Protein AF-A0A8B6EVQ9-F1 (afdb_monomer_lite)

Secondary structure (DSSP, 8-state):
------HHHHHHHHHHHHHHHHHHHHHHHHHHHHHHHHTTT-HHHHHHHHHHHTT------PPP-S-HHHHHHHHHHHHHHHHHHHHHHHHHHHTT----TT-S-------S-----PPPPPHHHHHHHHHHS-S---TT-SS-HHHHGGGGGGS-SS-S--TTSSSEEE-HHHHHHHHTT-SSEEEEEEE-TT-HHHHHHHHHHHHHHHHHGGGTTTEEEEEEETTSGGGHHHHHHTT--SSSEEEEE-TT--TT---EEE--SSHHHHHHHHHHHHHTT-GGGS-TTS-------SHHHHHHHHHHHHHHHHSEEEETTEEEEPP---TTPPPPPPSHHHHHHHHHHHHHHHTT-HHHHHHHHHHHHHHHHTTSS---S-TT--SS-----SS------

Organism: Mytilus galloprovincialis (NCBI:txid29158)

Radius of gyration: 38.26 Å; chains: 1; bounding box: 73×100×97 Å

pLDDT: mean 78.11, std 16.44, range [31.64, 98.0]

Foldseek 3Di:
DDPPPPCVVVVVVVVVVVVVVVVVVVVVVVVVVVVCVVCVVPPVVNVVSVCVVVVVPDPPPDPDDPDPVVVVVVVVVVVVVVVVVVVVVVVVVVVVDPDDPPPPPDPPPDPDDPCPDDDDDDLVVVLVCLVPDDQDDDPPPPDGSVVVNVCNVVSDPDALDDPPFLAAEDFPVRCCVPDALALAKEKEWEAARPDPLQNVLSVQLSVLSVVCVVVVLHYHHYYYHCNDPRRVVVCVVLVPPDPGWIFIGHNNRHPVDSGDTDPDSHSVSVVVVVVVVSVVCADPNHRPSGDRPDDPPDVVCVCVVCLVVVLVVPQWDCDPNDTHGDDSDDPPDQQDDECLVVLVVVLVVVCVVCVVPVVVVVVQVVVVVVCCVVVLDDDDPDPPPSPDDDYRHNRDRDDDD

Sequence (401 aa):
MRKLNLTVHRQIFQDTCLKASKLLLKSKKDYFSTKISEIEHDQKQLHCLTNDLMGNRREIILPSHNDEKVLADKFCEFFVRKISAIRDNLTAKNDASSYNRDTMRADIKFEGEPLRSLSPVSNDELRKIILAAPTKSCELDPLPTKLLKPCVNLIRDEGLYKSSDDVVILTNDSFYPAVLGSENAWIIEFYNSWCGHCINFAPKWKEFATNTKGWQKVISIGAVDCSQNDNIPLCRNYDIQGYPAIIFFPPHADEAYRGEAIHDQDTDSIGRRVINYIGQFVGDSKPQSWPALQPLSNTTDVETVDYMETNQKSAIEFRENKYIAKLPWKPDHEPLPTNFFVTKRRTENVIRKLSQDPEMLKVYGQIIKDQERRGFIEKVKDPDISKGIVHYIPHHPVKKK

InterPro domains:
  IPR013766 Thioredoxin domain [PF00085] (167-259)
  IPR013766 Thioredoxin domain [PS51352] (143-280)
  IPR036249 Thioredoxin-like superfamily [SSF52833] (164-257)
  IPR039798 Sulfhydryl oxidase [PTHR22897] (156-337)

Structure (mmCIF, N/CA/C/O backbone):
data_AF-A0A8B6EVQ9-F1
#
_entry.id   AF-A0A8B6EVQ9-F1
#
loop_
_atom_site.group_PDB
_atom_site.id
_atom_site.type_symbol
_atom_site.label_atom_id
_atom_site.label_alt_id
_atom_site.label_comp_id
_atom_site.label_asym_id
_atom_site.label_entity_id
_atom_site.label_seq_id
_atom_site.pdbx_PDB_ins_code
_atom_site.Cartn_x
_atom_site.Cartn_y
_atom_site.Cartn_z
_atom_site.occupancy
_atom_site.B_iso_or_equiv
_atom_site.auth_seq_id
_atom_site.auth_comp_id
_atom_site.auth_asym_id
_atom_site.auth_atom_id
_atom_site.pdbx_PDB_model_num
ATOM 1 N N . MET A 1 1 ? -26.220 46.431 14.096 1.00 35.91 1 MET A N 1
ATOM 2 C CA . MET A 1 1 ? -24.904 46.533 14.770 1.00 35.91 1 MET A CA 1
ATOM 3 C C . MET A 1 1 ? -23.866 45.759 13.965 1.00 35.91 1 MET A C 1
ATOM 5 O O . MET A 1 1 ? -24.124 44.616 13.609 1.00 35.91 1 MET A O 1
ATOM 9 N N . ARG A 1 2 ? -22.745 46.401 13.608 1.00 36.78 2 ARG A N 1
ATOM 10 C CA . ARG A 1 2 ? -21.647 45.834 12.800 1.00 36.78 2 ARG A CA 1
ATOM 11 C C . ARG A 1 2 ? -21.004 44.635 13.519 1.00 36.78 2 ARG A C 1
ATOM 13 O O . ARG A 1 2 ? -20.675 44.748 14.695 1.00 36.78 2 ARG A O 1
ATOM 20 N N . LYS A 1 3 ? -20.776 43.519 12.810 1.00 40.75 3 LYS A N 1
ATOM 21 C CA . LYS A 1 3 ? -19.849 42.459 13.245 1.00 40.75 3 LYS A CA 1
ATOM 22 C C . LYS A 1 3 ? -18.430 43.026 13.200 1.00 40.75 3 LYS A C 1
ATOM 24 O O . LYS A 1 3 ? -17.783 42.997 12.160 1.00 40.75 3 LYS A O 1
ATOM 29 N N . LEU A 1 4 ? -17.968 43.580 14.314 1.00 46.28 4 LEU A N 1
ATOM 30 C CA . LEU A 1 4 ? -16.543 43.787 14.530 1.00 46.28 4 LEU A CA 1
ATOM 31 C C . LEU A 1 4 ? -15.910 42.392 14.631 1.00 46.28 4 LEU A C 1
ATOM 33 O O . LEU A 1 4 ? -16.199 41.651 15.567 1.00 46.28 4 LEU A O 1
ATOM 37 N N . ASN A 1 5 ? -15.080 42.018 13.654 1.00 49.97 5 ASN A N 1
ATOM 38 C CA . ASN A 1 5 ? -14.214 40.832 13.695 1.00 49.97 5 ASN A CA 1
ATOM 39 C C . ASN A 1 5 ? -13.086 41.019 14.734 1.00 49.97 5 ASN A C 1
ATOM 41 O O . ASN A 1 5 ? -11.909 40.860 14.430 1.00 49.97 5 ASN A O 1
ATOM 45 N N . LEU A 1 6 ? -13.425 41.380 15.973 1.00 55.09 6 LEU A N 1
ATOM 46 C CA . LEU A 1 6 ? -12.485 41.397 17.088 1.00 55.09 6 LEU A CA 1
ATOM 47 C C . LEU A 1 6 ? -12.407 39.974 17.651 1.00 55.09 6 LEU A C 1
ATOM 49 O O . LEU A 1 6 ? -13.059 39.626 18.633 1.00 55.09 6 LEU A O 1
ATOM 53 N N . THR A 1 7 ? -11.602 39.131 17.000 1.00 60.41 7 THR A N 1
ATOM 54 C CA . THR A 1 7 ? -11.220 37.784 17.471 1.00 60.41 7 THR A CA 1
ATOM 55 C C . THR A 1 7 ? -10.512 37.809 18.829 1.00 60.41 7 THR A C 1
ATOM 57 O O . THR A 1 7 ? -10.466 36.791 19.515 1.00 60.41 7 THR A O 1
ATOM 60 N N . VAL A 1 8 ? -10.042 38.983 19.254 1.00 71.06 8 VAL A N 1
ATOM 61 C CA . VAL A 1 8 ? -9.310 39.225 20.501 1.00 71.06 8 VAL A CA 1
ATOM 62 C C . VAL A 1 8 ? -10.093 38.781 21.741 1.00 71.06 8 VAL A C 1
ATOM 64 O O . VAL A 1 8 ? -9.563 38.024 22.543 1.00 71.06 8 VAL A O 1
ATOM 67 N N . HIS A 1 9 ? -11.369 39.154 21.899 1.00 66.31 9 HIS A N 1
ATOM 68 C CA . HIS A 1 9 ? -12.136 38.772 23.099 1.00 66.31 9 HIS A CA 1
ATOM 69 C C . HIS A 1 9 ? -12.420 37.267 23.175 1.00 66.31 9 HIS A C 1
ATOM 71 O O . HIS A 1 9 ? -12.399 36.685 24.258 1.00 66.31 9 HIS A O 1
ATOM 77 N N . ARG A 1 10 ? -12.649 36.624 22.022 1.00 72.38 10 ARG A N 1
ATOM 78 C CA . ARG A 1 10 ? -12.825 35.168 21.943 1.00 72.38 10 ARG A CA 1
ATOM 79 C C . ARG A 1 10 ? -11.531 34.442 22.308 1.00 72.38 10 ARG A C 1
ATOM 81 O O . ARG A 1 10 ? -11.594 33.470 23.054 1.00 72.38 10 ARG A O 1
ATOM 88 N N . GLN A 1 11 ? -10.393 34.931 21.819 1.00 79.12 11 GLN A N 1
ATOM 89 C CA . GLN A 1 11 ? -9.085 34.373 22.145 1.00 79.12 11 GLN A CA 1
ATOM 90 C C . GLN A 1 11 ? -8.764 34.556 23.634 1.00 79.12 11 GLN A C 1
ATOM 92 O O . GLN A 1 11 ? -8.441 33.582 24.299 1.00 79.12 11 GLN A O 1
ATOM 97 N N . ILE A 1 12 ? -8.989 35.751 24.197 1.00 79.38 12 ILE A N 1
ATOM 98 C CA . ILE A 1 12 ? -8.818 36.021 25.636 1.00 79.38 12 ILE A CA 1
ATOM 99 C C . ILE A 1 12 ? -9.680 35.078 26.482 1.00 79.38 12 ILE A C 1
ATOM 101 O O . ILE A 1 12 ? -9.203 34.532 27.476 1.00 79.38 12 ILE A O 1
ATOM 105 N N . PHE A 1 13 ? -10.940 34.854 26.099 1.00 74.19 13 PHE A N 1
ATOM 106 C CA . PHE A 1 13 ? -11.814 33.913 26.798 1.00 74.19 13 PHE A CA 1
ATOM 107 C C . PHE A 1 13 ? -11.271 32.479 26.735 1.00 74.19 13 PHE A C 1
ATOM 109 O O . PHE A 1 13 ? -11.164 31.823 27.769 1.00 74.19 13 PHE A O 1
ATOM 116 N N . GLN A 1 14 ? -10.866 32.008 25.551 1.00 80.75 14 GLN A N 1
ATOM 117 C CA . GLN A 1 14 ? -10.287 30.672 25.374 1.00 80.75 14 GLN A CA 1
ATOM 118 C C . GLN A 1 14 ? -8.989 30.494 26.173 1.00 80.75 14 GLN A C 1
ATOM 120 O O . GLN A 1 14 ? -8.841 29.497 26.880 1.00 80.75 14 GLN A O 1
ATOM 125 N N . ASP A 1 15 ? -8.096 31.481 26.141 1.00 88.06 15 ASP A N 1
ATOM 126 C CA . ASP A 1 15 ? -6.840 31.474 26.891 1.00 88.06 15 ASP A CA 1
ATOM 127 C C . ASP A 1 15 ? -7.097 31.479 28.405 1.00 88.06 15 ASP A C 1
ATOM 129 O O . ASP A 1 15 ? -6.440 30.757 29.162 1.00 88.06 15 ASP A O 1
ATOM 133 N N . THR A 1 16 ? -8.108 32.225 28.859 1.00 84.00 16 THR A N 1
ATOM 134 C CA . THR A 1 16 ? -8.529 32.250 30.268 1.00 84.00 16 THR A CA 1
ATOM 135 C C . THR A 1 16 ? -9.113 30.904 30.698 1.00 84.00 16 THR A C 1
ATOM 137 O O . THR A 1 16 ? -8.746 30.393 31.757 1.00 84.00 16 THR A O 1
ATOM 140 N N . CYS A 1 17 ? -9.954 30.275 29.870 1.00 82.88 17 CYS A N 1
ATOM 141 C CA . CYS A 1 17 ? -10.476 28.930 30.120 1.00 82.88 17 CYS A CA 1
ATOM 142 C C . CYS A 1 17 ? -9.354 27.886 30.198 1.00 82.88 17 CYS A C 1
ATOM 144 O O . CYS A 1 17 ? -9.352 27.053 31.105 1.00 82.88 17 CYS A O 1
ATOM 146 N N . LEU A 1 18 ? -8.370 27.950 29.295 1.00 89.19 18 LEU A N 1
ATOM 147 C CA . LEU A 1 18 ? -7.204 27.065 29.321 1.00 89.19 18 LEU A CA 1
ATOM 148 C C . LEU A 1 18 ? -6.371 27.272 30.588 1.00 89.19 18 LEU A C 1
ATOM 150 O O . LEU A 1 18 ? -5.948 26.299 31.216 1.00 89.19 18 LEU A O 1
ATOM 154 N N . LYS A 1 19 ? -6.163 28.525 31.004 1.00 92.12 19 LYS A N 1
ATOM 155 C CA . LYS A 1 19 ? -5.445 28.852 32.242 1.00 92.12 19 LYS A CA 1
ATOM 156 C C . LYS A 1 19 ? -6.186 28.334 33.477 1.00 92.12 19 LYS A C 1
ATOM 158 O O . LYS A 1 19 ? -5.562 27.708 34.331 1.00 92.12 19 LYS A O 1
ATOM 163 N N . ALA A 1 20 ? -7.503 28.525 33.545 1.00 88.56 20 ALA A N 1
ATOM 164 C CA . ALA A 1 20 ? -8.339 28.004 34.624 1.00 88.56 20 ALA A CA 1
ATOM 165 C C . ALA A 1 20 ? -8.316 26.468 34.672 1.00 88.56 20 ALA A C 1
ATOM 167 O O . ALA A 1 20 ? -8.149 25.889 35.742 1.00 88.56 20 ALA A O 1
ATOM 168 N N . SER A 1 21 ? -8.397 25.800 33.518 1.00 87.88 21 SER A N 1
ATOM 169 C CA . SER A 1 21 ? -8.309 24.339 33.422 1.00 87.88 21 SER A CA 1
ATOM 170 C C . SER A 1 21 ? -6.959 23.811 33.923 1.00 87.88 21 SER A C 1
ATOM 172 O O . SER A 1 21 ? -6.922 22.884 34.732 1.00 87.88 21 SER A O 1
ATOM 174 N N . LYS A 1 22 ? -5.848 24.455 33.533 1.00 90.75 22 LYS A N 1
ATOM 175 C CA . LYS A 1 22 ? -4.503 24.114 34.027 1.00 90.75 22 LYS A CA 1
ATOM 176 C C . LYS A 1 22 ? -4.379 24.295 35.541 1.00 90.75 22 LYS A C 1
ATOM 178 O O . LYS A 1 22 ? -3.811 23.429 36.204 1.00 90.75 22 LYS A O 1
ATOM 183 N N . LEU A 1 23 ? -4.916 25.388 36.088 1.00 91.94 23 LEU A N 1
ATOM 184 C CA . LEU A 1 23 ? -4.918 25.636 37.532 1.00 91.94 23 LEU A CA 1
ATOM 185 C C . LEU A 1 23 ? -5.745 24.589 38.280 1.00 91.94 23 LEU A C 1
ATOM 187 O O . LEU A 1 23 ? -5.251 24.022 39.246 1.00 91.94 23 LEU A O 1
ATOM 191 N N . LEU A 1 24 ? -6.944 24.261 37.795 1.00 89.88 24 LEU A N 1
ATOM 192 C CA . LEU A 1 24 ? -7.782 23.212 38.381 1.00 89.88 24 LEU A CA 1
ATOM 193 C C . LEU A 1 24 ? -7.085 21.851 38.377 1.00 89.88 24 LEU A C 1
ATOM 195 O O . LEU A 1 24 ? -7.145 21.127 39.368 1.00 89.88 24 LEU A O 1
ATOM 199 N N . LEU A 1 25 ? -6.418 21.498 37.277 1.00 89.75 25 LEU A N 1
ATOM 200 C CA . LEU A 1 25 ? -5.703 20.229 37.168 1.00 89.75 25 LEU A CA 1
ATOM 201 C C . LEU A 1 25 ? -4.514 20.174 38.135 1.00 89.75 25 LEU A C 1
ATOM 203 O O . LEU A 1 25 ? -4.314 19.160 38.801 1.00 89.75 25 LEU A O 1
ATOM 207 N N . LYS A 1 26 ? -3.774 21.284 38.260 1.00 92.38 26 LYS A N 1
ATOM 208 C CA . LYS A 1 26 ? -2.691 21.426 39.236 1.00 92.38 26 LYS A CA 1
ATOM 209 C C . LYS A 1 26 ? -3.217 21.308 40.668 1.00 92.38 26 LYS A C 1
ATOM 211 O O . LYS A 1 26 ? -2.746 20.450 41.398 1.00 92.38 26 LYS A O 1
ATOM 216 N N . SER A 1 27 ? -4.249 22.066 41.038 1.00 91.81 27 SER A N 1
ATOM 217 C CA . SER A 1 27 ? 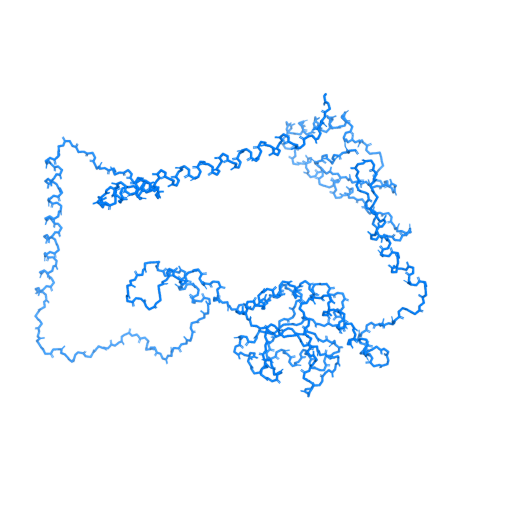-4.843 22.008 42.379 1.00 91.81 27 SER A CA 1
ATOM 218 C C . SER A 1 27 ? -5.391 20.623 42.724 1.00 91.81 27 SER A C 1
ATOM 220 O O . SER A 1 27 ? -5.227 20.172 43.852 1.00 91.81 27 SER A O 1
ATOM 222 N N . LYS A 1 28 ? -6.004 19.913 41.766 1.00 88.50 28 LYS A N 1
ATOM 223 C CA . LYS A 1 28 ? -6.436 18.520 41.970 1.00 88.50 28 LYS A CA 1
ATOM 224 C C . LYS A 1 28 ? -5.253 17.592 42.221 1.00 88.50 28 LYS A C 1
ATOM 226 O O . LYS A 1 28 ? -5.320 16.767 43.127 1.00 88.50 28 LYS A O 1
ATOM 231 N N . LYS A 1 29 ? -4.186 17.719 41.427 1.00 91.25 29 LYS A N 1
ATOM 232 C CA . LYS A 1 29 ? -2.964 16.930 41.608 1.00 91.25 29 LYS A CA 1
ATOM 233 C C . LYS A 1 29 ? -2.354 17.189 42.983 1.00 91.25 29 LYS A C 1
ATOM 235 O O . LYS A 1 29 ? -2.047 16.227 43.678 1.00 91.25 29 LYS A O 1
ATOM 240 N N . ASP A 1 30 ? -2.227 18.453 43.368 1.00 92.88 30 ASP A N 1
ATOM 241 C CA . ASP A 1 30 ? -1.669 18.857 44.658 1.00 92.88 30 ASP A CA 1
ATOM 242 C C . ASP A 1 30 ? -2.523 18.297 45.811 1.00 92.88 30 ASP A C 1
ATOM 244 O O . ASP A 1 30 ? -1.990 17.609 46.674 1.00 92.88 30 ASP A O 1
ATOM 248 N N . TYR A 1 31 ? -3.854 18.454 45.756 1.00 92.31 31 TYR A N 1
ATOM 249 C CA . TYR A 1 31 ? -4.786 17.903 46.750 1.00 92.31 31 TYR A CA 1
ATOM 250 C C . TYR A 1 31 ? -4.632 16.389 46.940 1.00 92.31 31 TYR A C 1
ATOM 252 O O . TYR A 1 31 ? -4.480 15.918 48.066 1.00 92.31 31 TYR A O 1
ATOM 260 N N . PHE A 1 32 ? -4.667 15.610 45.853 1.00 91.00 32 PHE A N 1
ATOM 261 C CA . PHE A 1 32 ? -4.557 14.154 45.966 1.00 91.00 32 PHE A CA 1
ATOM 262 C C . PHE A 1 32 ? -3.151 13.708 46.362 1.00 91.00 32 PHE A C 1
ATOM 264 O O . PHE A 1 32 ? -3.030 12.722 47.078 1.00 91.00 32 PHE A O 1
ATOM 271 N N . SER A 1 33 ? -2.108 14.440 45.963 1.00 91.38 33 SER A N 1
ATOM 272 C CA . SER A 1 33 ? -0.734 14.144 46.382 1.00 91.38 33 SER A CA 1
ATOM 273 C C . SER A 1 33 ? -0.577 14.336 47.890 1.00 91.38 33 SER A C 1
ATOM 275 O O . SER A 1 33 ? -0.114 13.424 48.565 1.00 91.38 33 SER A O 1
ATOM 277 N N . THR A 1 34 ? -1.051 15.463 48.434 1.00 93.69 34 THR A N 1
ATOM 278 C CA . THR A 1 34 ? -1.065 15.713 49.884 1.00 93.69 34 THR A CA 1
ATOM 279 C C . THR A 1 34 ? -1.872 14.650 50.623 1.00 93.69 34 THR A C 1
ATOM 281 O O . THR A 1 34 ? -1.380 14.065 51.582 1.00 93.69 34 THR A O 1
ATOM 284 N N . LYS A 1 35 ? -3.073 14.326 50.131 1.00 90.38 35 LYS A N 1
ATOM 285 C CA . LYS A 1 35 ? -3.942 13.325 50.759 1.00 90.38 35 LYS A CA 1
ATOM 286 C C . LYS A 1 35 ? -3.331 11.923 50.766 1.00 90.38 35 LYS A C 1
ATOM 288 O O . LYS A 1 35 ? -3.540 11.192 51.724 1.00 90.38 35 LYS A O 1
ATOM 293 N N . ILE A 1 36 ? -2.596 11.542 49.717 1.00 91.69 36 ILE A N 1
ATOM 294 C CA . ILE A 1 36 ? -1.875 10.262 49.653 1.00 91.69 36 ILE A CA 1
ATOM 295 C C . ILE A 1 36 ? -0.737 10.239 50.678 1.00 91.69 36 ILE A C 1
ATOM 297 O O . ILE A 1 36 ? -0.605 9.247 51.384 1.00 91.69 36 ILE A O 1
ATOM 301 N N . SER A 1 37 ? 0.033 11.324 50.800 1.00 90.06 37 SER A N 1
ATOM 302 C CA . SER A 1 37 ? 1.104 11.430 51.799 1.00 90.06 37 SER A CA 1
ATOM 303 C C . SER A 1 37 ? 0.580 11.388 53.239 1.00 90.06 37 SER A C 1
ATOM 305 O O . SER A 1 37 ? 1.205 10.783 54.100 1.00 90.06 37 SER A O 1
ATOM 307 N N . GLU A 1 38 ? -0.585 11.982 53.514 1.00 91.75 38 GLU A N 1
ATOM 308 C CA . GLU A 1 38 ? -1.212 11.948 54.846 1.00 91.75 38 GLU A CA 1
ATOM 309 C C . GLU A 1 38 ? -1.668 10.541 55.266 1.00 91.75 38 GLU A C 1
ATOM 311 O O . GLU A 1 38 ? -1.645 10.216 56.453 1.00 91.75 38 GLU A O 1
ATOM 316 N N . ILE A 1 39 ? -2.076 9.700 54.309 1.00 92.50 39 ILE A N 1
ATOM 317 C CA . ILE A 1 39 ? -2.610 8.349 54.566 1.00 92.50 39 ILE A CA 1
ATOM 318 C C . ILE A 1 39 ? -1.636 7.228 54.180 1.00 92.50 39 ILE A C 1
ATOM 320 O O . ILE A 1 39 ? -2.029 6.063 54.160 1.00 92.50 39 ILE A O 1
ATOM 324 N N . GLU A 1 40 ? -0.377 7.553 53.874 1.00 84.88 40 GLU A N 1
ATOM 325 C CA . GLU A 1 40 ? 0.626 6.612 53.352 1.00 84.88 40 GLU A CA 1
ATOM 326 C C . GLU A 1 40 ? 0.840 5.400 54.276 1.00 84.88 40 GLU A C 1
ATOM 328 O O . GLU A 1 40 ? 1.061 4.281 53.813 1.00 84.88 40 GLU A O 1
ATOM 333 N N . HIS A 1 41 ? 0.697 5.601 55.587 1.00 88.25 41 HIS A N 1
ATOM 334 C CA . HIS A 1 41 ? 0.859 4.556 56.599 1.00 88.25 41 HIS A CA 1
ATOM 335 C C . HIS A 1 41 ? -0.432 3.769 56.914 1.00 88.25 41 HIS A C 1
ATOM 337 O O . HIS A 1 41 ? -0.369 2.782 57.645 1.00 88.25 41 HIS A O 1
ATOM 343 N N . ASP A 1 42 ? -1.591 4.153 56.360 1.00 89.25 42 ASP A N 1
ATOM 344 C CA . ASP A 1 42 ? -2.870 3.442 56.517 1.00 89.25 42 ASP A CA 1
ATOM 345 C C . ASP A 1 42 ? -3.289 2.786 55.192 1.00 89.25 42 ASP A C 1
ATOM 347 O O . ASP A 1 42 ? -3.976 3.359 54.338 1.00 89.25 42 ASP A O 1
ATOM 351 N N . GLN A 1 43 ? -2.897 1.520 55.042 1.00 86.12 43 GLN A N 1
ATOM 352 C CA . GLN A 1 43 ? -3.135 0.722 53.839 1.00 86.12 43 GLN A CA 1
ATOM 353 C C . GLN A 1 43 ? -4.629 0.590 53.484 1.00 86.12 43 GLN A C 1
ATOM 355 O O . GLN A 1 43 ? -4.981 0.485 52.305 1.00 86.12 43 GLN A O 1
ATOM 360 N N . LYS A 1 44 ? -5.529 0.626 54.479 1.00 85.75 44 LYS A N 1
ATOM 361 C CA . LYS A 1 44 ? -6.979 0.534 54.260 1.00 85.75 44 LYS A CA 1
ATOM 362 C C . LYS A 1 44 ? -7.513 1.837 53.672 1.00 85.75 44 LYS A C 1
ATOM 364 O O . LYS A 1 44 ? -8.261 1.804 52.694 1.00 85.75 44 LYS A O 1
ATOM 369 N N . GLN A 1 45 ? -7.115 2.976 54.232 1.00 86.81 45 GLN A N 1
ATOM 370 C CA . GLN A 1 45 ? -7.519 4.287 53.720 1.00 86.81 45 GLN A CA 1
ATOM 371 C C . GLN A 1 45 ? -6.937 4.566 52.332 1.00 86.81 45 GLN A C 1
ATOM 373 O O . GLN A 1 45 ? -7.657 5.062 51.461 1.00 86.81 45 GLN A O 1
ATOM 378 N N . LEU A 1 46 ? -5.688 4.165 52.084 1.00 89.38 46 LEU A N 1
ATOM 379 C CA . LEU A 1 46 ? -5.050 4.273 50.772 1.00 89.38 46 LEU A CA 1
ATOM 380 C C . LEU A 1 46 ? -5.802 3.464 49.701 1.00 89.38 46 LEU A C 1
ATOM 382 O O . LEU A 1 46 ? -6.059 3.959 48.597 1.00 89.38 46 LEU A O 1
ATOM 386 N N . HIS A 1 47 ? -6.215 2.239 50.038 1.00 84.50 47 HIS A N 1
ATOM 387 C CA . HIS A 1 47 ? -7.021 1.397 49.156 1.00 84.50 47 HIS A CA 1
ATOM 388 C C . HIS A 1 47 ? -8.401 2.011 48.869 1.00 84.50 47 HIS A C 1
ATOM 390 O O . HIS A 1 47 ? -8.832 2.045 47.714 1.00 84.50 47 HIS A O 1
ATOM 396 N N . CYS A 1 48 ? -9.075 2.556 49.887 1.00 83.81 48 CYS A N 1
ATOM 397 C CA . CYS A 1 48 ? -10.351 3.255 49.719 1.00 83.81 48 CYS A CA 1
ATOM 398 C C . CYS A 1 48 ? -10.225 4.490 48.814 1.00 83.81 48 CYS A C 1
ATOM 400 O O . CYS A 1 48 ? -11.027 4.646 47.893 1.00 83.81 48 CYS A O 1
ATOM 402 N N . LEU A 1 49 ? -9.208 5.335 49.029 1.00 86.19 49 LEU A N 1
ATOM 403 C CA . LEU A 1 49 ? -8.963 6.522 48.202 1.00 86.19 49 LEU A CA 1
ATOM 404 C C . LEU A 1 49 ? -8.681 6.142 46.743 1.00 86.19 49 LEU A C 1
ATOM 406 O O . LEU A 1 49 ? -9.194 6.781 45.826 1.00 86.19 49 LEU A O 1
ATOM 410 N N . THR A 1 50 ? -7.907 5.077 46.527 1.00 85.06 50 THR A N 1
ATOM 411 C CA . THR A 1 50 ? -7.581 4.578 45.185 1.00 85.06 50 THR A CA 1
ATOM 412 C C . THR A 1 50 ? -8.824 4.028 44.483 1.00 85.06 50 THR A C 1
ATOM 414 O O . THR A 1 50 ? -9.055 4.329 43.314 1.00 85.06 50 THR A O 1
ATOM 417 N N . ASN A 1 51 ? -9.672 3.275 45.187 1.00 81.69 51 ASN A N 1
ATOM 418 C CA . ASN A 1 51 ? -10.931 2.780 44.627 1.00 81.69 51 ASN A CA 1
ATOM 419 C C . ASN A 1 51 ? -11.910 3.910 44.277 1.00 81.69 51 ASN A C 1
ATOM 421 O O . ASN A 1 51 ? -12.568 3.825 43.239 1.00 81.69 51 ASN A O 1
ATOM 425 N N . ASP A 1 52 ? -11.987 4.965 45.095 1.00 81.56 52 ASP A N 1
ATOM 426 C CA . ASP A 1 52 ? -12.823 6.137 44.805 1.00 81.56 52 ASP A CA 1
ATOM 427 C C . ASP A 1 52 ? -12.299 6.908 43.579 1.00 81.56 52 ASP A C 1
ATOM 429 O O . ASP A 1 52 ? -13.070 7.232 42.677 1.00 81.56 52 ASP A O 1
ATOM 433 N N . LEU A 1 53 ? -10.976 7.100 43.475 1.00 83.50 53 LEU A N 1
ATOM 434 C CA . LEU A 1 53 ? -10.322 7.715 42.309 1.00 83.50 53 LEU A CA 1
ATOM 435 C C . LEU A 1 53 ? -10.537 6.928 41.008 1.00 83.50 53 LEU A C 1
ATOM 437 O O . LEU A 1 53 ? -10.666 7.533 39.945 1.00 83.50 53 LEU A O 1
ATOM 441 N N . MET A 1 54 ? -10.586 5.595 41.080 1.00 83.44 54 MET A N 1
ATOM 442 C CA . MET A 1 54 ? -10.826 4.731 39.917 1.00 83.44 54 MET A CA 1
ATOM 443 C C . MET A 1 54 ? -12.312 4.546 39.578 1.00 83.44 54 MET A C 1
ATOM 445 O O . MET A 1 54 ? -12.633 3.805 38.651 1.00 83.44 54 MET A O 1
ATOM 449 N N . GLY A 1 55 ? -13.230 5.197 40.303 1.00 74.81 55 GLY A N 1
ATOM 450 C CA . GLY A 1 55 ? -14.668 5.086 40.045 1.00 74.81 55 GLY A CA 1
ATOM 451 C C . GLY A 1 55 ? -15.263 3.722 40.410 1.00 74.81 55 GLY A C 1
ATOM 452 O O . GLY A 1 55 ? -16.375 3.406 39.990 1.00 74.81 55 GLY A O 1
ATOM 453 N N . ASN A 1 56 ? -14.571 2.920 41.226 1.00 71.69 56 ASN A N 1
ATOM 454 C CA . ASN A 1 56 ? -15.025 1.602 41.679 1.00 71.69 56 ASN A CA 1
ATOM 455 C C . ASN A 1 56 ? -16.016 1.703 42.851 1.00 71.69 56 ASN A C 1
ATOM 457 O O . ASN A 1 56 ? -15.932 0.941 43.817 1.00 71.69 56 ASN A O 1
ATOM 461 N N . ARG A 1 57 ? -16.978 2.631 42.787 1.00 57.88 57 ARG A N 1
ATOM 462 C CA . ARG A 1 57 ? -18.076 2.685 43.759 1.00 57.88 57 ARG A CA 1
ATOM 463 C C . ARG A 1 57 ? -19.024 1.519 43.504 1.00 57.88 57 ARG A C 1
ATOM 465 O O . ARG A 1 57 ? -20.009 1.644 42.788 1.00 57.88 57 ARG A O 1
ATOM 472 N N . ARG A 1 58 ? -18.715 0.362 44.084 1.00 58.25 58 ARG A N 1
ATOM 473 C CA . ARG A 1 58 ? -19.715 -0.683 44.286 1.00 58.25 58 ARG A CA 1
ATOM 474 C C . ARG A 1 58 ? -20.471 -0.315 45.550 1.00 58.25 58 ARG A C 1
ATOM 476 O O . ARG A 1 58 ? -19.905 -0.395 46.637 1.00 58.25 58 ARG A O 1
ATOM 483 N N . GLU A 1 59 ? -21.722 0.111 45.408 1.00 56.34 59 GLU A N 1
ATOM 484 C CA . GLU A 1 59 ? -22.645 0.068 46.538 1.00 56.34 59 GLU A CA 1
ATOM 485 C C . GLU A 1 59 ? -22.653 -1.369 47.055 1.00 56.34 59 GLU A C 1
ATOM 487 O O . GLU A 1 59 ? -22.990 -2.311 46.333 1.00 56.34 59 GLU A O 1
ATOM 492 N N . ILE A 1 60 ? -22.193 -1.554 48.290 1.00 58.16 60 ILE A N 1
ATOM 493 C CA . ILE A 1 60 ? -22.287 -2.841 48.963 1.00 58.16 60 ILE A CA 1
ATOM 494 C C . ILE A 1 60 ? -23.752 -2.978 49.365 1.00 58.16 60 ILE A C 1
ATOM 496 O O . ILE A 1 60 ? -24.164 -2.534 50.433 1.00 58.16 60 ILE A O 1
ATOM 500 N N . ILE A 1 61 ? -24.550 -3.553 48.469 1.00 61.31 61 ILE A N 1
ATOM 501 C CA . ILE A 1 61 ? -25.933 -3.917 48.755 1.00 61.31 61 ILE A CA 1
ATOM 502 C C . ILE A 1 61 ? -25.872 -5.164 49.636 1.00 61.31 61 ILE A C 1
ATOM 504 O O . ILE A 1 61 ? -25.783 -6.292 49.149 1.00 61.31 61 ILE A O 1
ATOM 508 N N . LEU A 1 62 ? -25.843 -4.956 50.952 1.00 58.81 62 LEU A N 1
ATOM 509 C CA . LEU A 1 62 ? -26.063 -6.041 51.899 1.00 58.81 62 LEU A CA 1
ATOM 510 C C . LEU A 1 62 ? -27.533 -6.481 51.807 1.00 58.81 62 LEU A C 1
ATOM 512 O O . LEU A 1 62 ? -28.412 -5.631 51.642 1.00 58.81 62 LEU A O 1
ATOM 516 N N . PRO A 1 63 ? -27.830 -7.787 51.921 1.00 64.31 63 PRO A N 1
ATOM 517 C CA . PRO A 1 63 ? -29.205 -8.255 52.014 1.00 64.31 63 PRO A CA 1
ATOM 518 C C . PRO A 1 63 ? -29.925 -7.574 53.181 1.00 64.31 63 PRO A C 1
ATOM 520 O O . PRO A 1 63 ? -29.381 -7.465 54.285 1.00 64.31 63 PRO A O 1
ATOM 523 N N . SER A 1 64 ? -31.164 -7.143 52.947 1.00 66.75 64 SER A N 1
ATOM 524 C CA . SER A 1 64 ? -32.040 -6.663 54.013 1.00 66.75 64 SER A CA 1
ATOM 525 C C . SER A 1 64 ? -32.202 -7.767 55.060 1.00 66.75 64 SER A C 1
ATOM 527 O O . SER A 1 64 ? -32.562 -8.898 54.727 1.00 66.75 64 SER A O 1
ATOM 529 N N . HIS A 1 65 ? -31.911 -7.456 56.320 1.00 67.62 65 HIS A N 1
ATOM 530 C CA . HIS A 1 65 ? -32.042 -8.385 57.436 1.00 67.62 65 HIS A CA 1
ATOM 531 C C . HIS A 1 65 ? -32.775 -7.701 58.588 1.00 67.62 65 HIS A C 1
ATOM 533 O O . HIS A 1 65 ? -32.647 -6.497 58.787 1.00 67.62 65 HIS A O 1
ATOM 539 N N . ASN A 1 66 ? -33.562 -8.485 59.324 1.00 71.50 66 ASN A N 1
ATOM 540 C CA . ASN A 1 66 ? -34.382 -7.988 60.431 1.00 71.50 66 ASN A CA 1
ATOM 541 C C . ASN A 1 66 ? -33.682 -8.141 61.797 1.00 71.50 66 ASN A C 1
ATOM 543 O O . ASN A 1 66 ? -34.152 -7.574 62.774 1.00 71.50 66 ASN A O 1
ATOM 547 N N . ASP A 1 67 ? -32.589 -8.915 61.861 1.00 80.94 67 ASP A N 1
ATOM 548 C CA . ASP A 1 67 ? -31.783 -9.172 63.063 1.00 80.94 67 ASP A CA 1
ATOM 549 C C . ASP A 1 67 ? -30.372 -9.640 62.642 1.00 80.94 67 ASP A C 1
ATOM 551 O O . ASP A 1 67 ? -30.228 -10.595 61.867 1.00 80.94 67 ASP A O 1
ATOM 555 N N . GLU A 1 68 ? -29.333 -8.946 63.115 1.00 78.94 68 GLU A N 1
ATOM 556 C CA . GLU A 1 68 ? -27.918 -9.218 62.813 1.00 78.94 68 GLU A CA 1
ATOM 557 C C . GLU A 1 68 ? -27.480 -10.608 63.289 1.00 78.94 68 GLU A C 1
ATOM 559 O O . GLU A 1 68 ? -26.693 -11.284 62.618 1.00 78.94 68 GLU A O 1
ATOM 564 N N . LYS A 1 69 ? -28.033 -11.074 64.414 1.00 82.38 69 LYS A N 1
ATOM 565 C CA . LYS A 1 69 ? -27.687 -12.370 64.999 1.00 82.38 69 LYS A CA 1
ATOM 566 C C . LYS A 1 69 ? -28.196 -13.513 64.125 1.00 82.38 69 LYS A C 1
ATOM 568 O O . LYS A 1 69 ? -27.451 -14.431 63.796 1.00 82.38 69 LYS A O 1
ATOM 573 N N . VAL A 1 70 ? -29.430 -13.385 63.638 1.00 78.88 70 VAL A N 1
ATOM 574 C CA . VAL A 1 70 ? -30.048 -14.349 62.716 1.00 78.88 70 VAL A CA 1
ATOM 575 C C . VAL A 1 70 ? -29.315 -14.388 61.373 1.00 78.88 70 VAL A C 1
ATOM 577 O O . VAL A 1 70 ? -29.215 -15.448 60.754 1.00 78.88 70 VAL A O 1
ATOM 580 N N . LEU A 1 71 ? -28.794 -13.252 60.898 1.00 79.88 71 LEU A N 1
ATOM 581 C CA . LEU A 1 71 ? -27.989 -13.214 59.677 1.00 79.88 71 LEU A CA 1
ATOM 582 C C . LEU A 1 71 ? -26.652 -13.943 59.864 1.00 79.88 71 LEU A C 1
ATOM 584 O O . LEU A 1 71 ? -26.283 -14.743 59.003 1.00 79.88 71 LEU A O 1
ATOM 588 N N . ALA A 1 72 ? -25.957 -13.701 60.978 1.00 81.62 72 ALA A N 1
ATOM 589 C CA . ALA A 1 72 ? -24.708 -14.383 61.307 1.00 81.62 72 ALA A CA 1
ATOM 590 C C . ALA A 1 72 ? -24.910 -15.902 61.432 1.00 81.62 72 ALA A C 1
ATOM 592 O O . ALA A 1 72 ? -24.152 -16.671 60.839 1.00 81.62 72 ALA A O 1
ATOM 593 N N . ASP A 1 73 ? -25.981 -16.329 62.103 1.00 84.50 73 ASP A N 1
ATOM 594 C CA . ASP A 1 73 ? -26.324 -17.744 62.260 1.00 84.50 73 ASP A CA 1
ATOM 595 C C . ASP A 1 73 ? -26.621 -18.407 60.906 1.00 84.50 73 ASP A C 1
ATOM 597 O O . ASP A 1 73 ? -26.070 -19.466 60.601 1.00 84.50 73 ASP A O 1
ATOM 601 N N . LYS A 1 74 ? -27.398 -17.749 60.032 1.00 81.62 74 LYS A N 1
ATOM 602 C CA . LYS A 1 74 ? -27.661 -18.232 58.662 1.00 81.62 74 LYS A CA 1
ATOM 603 C C . LYS A 1 74 ? -26.391 -18.331 57.822 1.00 81.62 74 LYS A C 1
ATOM 605 O O . LYS A 1 74 ? -26.243 -19.262 57.027 1.00 81.62 74 LYS A O 1
ATOM 610 N N . PHE A 1 75 ? -25.481 -17.372 57.975 1.00 81.31 75 PHE A N 1
ATOM 611 C CA . PHE A 1 75 ? -24.209 -17.368 57.262 1.00 81.31 75 PHE A CA 1
ATOM 612 C C . PHE A 1 75 ? -23.332 -18.539 57.723 1.00 81.31 75 PHE A C 1
ATOM 614 O O . PHE A 1 75 ? -22.833 -19.297 56.893 1.00 81.31 75 PHE A O 1
ATOM 621 N N . CYS A 1 76 ? -23.224 -18.758 59.035 1.00 85.19 76 CYS A N 1
ATOM 622 C CA . CYS A 1 76 ? -22.537 -19.913 59.613 1.00 85.19 76 CYS A CA 1
ATOM 623 C C . CYS A 1 76 ? -23.147 -21.241 59.135 1.00 85.19 76 CYS A C 1
ATOM 625 O O . CYS A 1 76 ? -22.422 -22.122 58.670 1.00 85.19 76 CYS A O 1
ATOM 627 N N . GLU A 1 77 ? -24.475 -21.371 59.173 1.00 87.31 77 GLU A N 1
ATOM 628 C CA . GLU A 1 77 ? -25.189 -22.586 58.764 1.00 87.31 77 GLU A CA 1
ATOM 629 C C . GLU A 1 77 ? -24.954 -22.925 57.282 1.00 87.31 77 GLU A C 1
ATOM 631 O O . GLU A 1 77 ? -24.761 -24.092 56.927 1.00 87.31 77 GLU A O 1
ATOM 636 N N . PHE A 1 78 ? -24.891 -21.911 56.412 1.00 86.81 78 PHE A N 1
ATOM 637 C CA . PHE A 1 78 ? -24.572 -22.089 54.996 1.00 86.81 78 PHE A CA 1
ATOM 638 C C . PHE A 1 78 ? -23.196 -22.740 54.786 1.00 86.81 78 PHE A C 1
ATOM 640 O O . PHE A 1 78 ? -23.078 -23.715 54.036 1.00 86.81 78 PHE A O 1
ATOM 647 N N . PHE A 1 79 ? -22.152 -22.244 55.460 1.00 86.00 79 PHE A N 1
ATOM 648 C CA . PHE A 1 79 ? -20.804 -22.805 55.323 1.00 86.00 79 PHE A CA 1
ATOM 649 C C . PHE A 1 79 ? -20.687 -24.191 55.955 1.00 86.00 79 PHE A C 1
ATOM 651 O O . PHE A 1 79 ? -20.069 -25.072 55.357 1.00 86.00 79 PHE A O 1
ATOM 658 N N . VAL A 1 80 ? -21.330 -24.425 57.103 1.00 90.88 80 VAL A N 1
ATOM 659 C CA . VAL A 1 80 ? -21.368 -25.748 57.746 1.00 90.88 80 VAL A CA 1
ATOM 660 C C . VAL A 1 80 ? -22.034 -26.784 56.836 1.00 90.88 80 VAL A C 1
ATOM 662 O O . VAL A 1 80 ? -21.470 -27.863 56.622 1.00 90.88 80 VAL A O 1
ATOM 665 N N . ARG A 1 81 ? -23.181 -26.451 56.223 1.00 88.12 81 ARG A N 1
ATOM 666 C CA . ARG A 1 81 ? -23.844 -27.321 55.236 1.00 88.12 81 ARG A CA 1
ATOM 667 C C . ARG A 1 81 ? -22.951 -27.601 54.034 1.00 88.12 81 ARG A C 1
ATOM 669 O O . ARG A 1 81 ? -22.822 -28.752 53.624 1.00 88.12 81 ARG A O 1
ATOM 676 N N . LYS A 1 82 ? -22.308 -26.569 53.484 1.00 86.31 82 LYS A N 1
ATOM 677 C CA . LYS A 1 82 ? -21.439 -26.708 52.308 1.00 86.31 82 LYS A CA 1
ATOM 678 C C . LYS A 1 82 ? -20.230 -27.602 52.589 1.00 86.31 82 LYS A C 1
ATOM 680 O O . LYS A 1 82 ? -19.906 -28.456 51.771 1.00 86.31 82 LYS A O 1
ATOM 685 N N . ILE A 1 83 ? -19.584 -27.431 53.743 1.00 87.12 83 ILE A N 1
ATOM 686 C CA . ILE A 1 83 ? -18.445 -28.259 54.161 1.00 87.12 83 ILE A CA 1
ATOM 687 C C . ILE A 1 83 ? -18.880 -29.714 54.365 1.00 87.12 83 ILE A C 1
ATOM 689 O O . ILE A 1 83 ? -18.174 -30.619 53.925 1.00 87.12 83 ILE A O 1
ATOM 693 N N . SER A 1 84 ? -20.040 -29.942 54.985 1.00 87.19 84 SER A N 1
ATOM 694 C CA . SER A 1 84 ? -20.571 -31.295 55.209 1.00 87.19 84 SER A CA 1
ATOM 695 C C . SER A 1 84 ? -20.864 -32.002 53.883 1.00 87.19 84 SER A C 1
ATOM 697 O O . SER A 1 84 ? -20.328 -33.074 53.636 1.00 87.19 84 SER A O 1
ATOM 699 N N . ALA A 1 85 ? -21.555 -31.333 52.954 1.00 86.31 85 ALA A N 1
ATOM 700 C CA . ALA A 1 85 ? -21.847 -31.884 51.629 1.00 86.31 85 ALA A CA 1
ATOM 701 C C . ALA A 1 85 ? -20.585 -32.218 50.806 1.00 86.31 85 ALA A C 1
ATOM 703 O O . ALA A 1 85 ? -20.580 -33.176 50.032 1.00 86.31 85 ALA A O 1
ATOM 704 N N . ILE A 1 86 ? -19.510 -31.433 50.946 1.00 84.38 86 ILE A N 1
ATOM 705 C CA . ILE A 1 86 ? -18.223 -31.725 50.294 1.00 84.38 86 ILE A CA 1
ATOM 706 C C . ILE A 1 86 ? -17.577 -32.966 50.914 1.00 84.38 86 ILE A C 1
ATOM 708 O O . ILE A 1 86 ? -17.078 -33.815 50.177 1.00 84.38 86 ILE A O 1
ATOM 712 N N . ARG A 1 87 ? -17.590 -33.083 52.248 1.00 83.19 87 ARG A N 1
ATOM 713 C CA . ARG A 1 87 ? -17.044 -34.251 52.950 1.00 83.19 87 ARG A CA 1
ATOM 714 C C . ARG A 1 87 ? -17.787 -35.519 52.555 1.00 83.19 87 ARG A C 1
ATOM 716 O O . ARG A 1 87 ? -17.126 -36.448 52.117 1.00 83.19 87 ARG A O 1
ATOM 723 N N . ASP A 1 88 ? -19.116 -35.501 52.587 1.00 81.25 88 ASP A N 1
ATOM 724 C CA . ASP A 1 88 ? -19.955 -36.656 52.247 1.00 81.25 88 ASP A CA 1
ATOM 725 C C . ASP A 1 88 ? -19.715 -37.142 50.808 1.00 81.25 88 ASP A C 1
ATOM 727 O O . ASP A 1 88 ? -19.633 -38.342 50.550 1.00 81.25 88 ASP A O 1
ATOM 731 N N . ASN A 1 89 ? -19.510 -36.216 49.866 1.00 79.00 89 ASN A N 1
ATOM 732 C CA . ASN A 1 89 ? -19.152 -36.554 48.484 1.00 79.00 89 ASN A CA 1
ATOM 733 C C . ASN A 1 89 ? -17.743 -37.151 48.336 1.00 79.00 89 ASN A C 1
ATOM 735 O O . ASN A 1 89 ? -17.497 -37.911 47.397 1.00 79.00 89 ASN A O 1
ATOM 739 N N . LEU A 1 90 ? -16.802 -36.790 49.210 1.00 75.88 90 LEU A N 1
ATOM 740 C CA . LEU A 1 90 ? -15.442 -37.333 49.196 1.00 75.88 90 LEU A CA 1
ATOM 741 C C . LEU A 1 90 ? -15.394 -38.729 49.827 1.00 75.88 90 LEU A C 1
ATOM 743 O O . LEU A 1 90 ? -14.730 -39.607 49.281 1.00 75.88 90 LEU A O 1
ATOM 747 N N . THR A 1 91 ? -16.124 -38.967 50.919 1.00 72.38 91 THR A N 1
ATOM 748 C CA . THR A 1 91 ? -16.235 -40.300 51.537 1.00 72.38 91 THR A CA 1
ATOM 749 C C . THR A 1 91 ? -16.989 -41.278 50.641 1.00 72.38 91 THR A C 1
ATOM 751 O O . THR A 1 91 ? -16.495 -42.378 50.414 1.00 72.38 91 THR A O 1
ATOM 754 N N . ALA A 1 92 ? -18.093 -40.854 50.013 1.00 65.56 92 ALA A N 1
ATOM 755 C CA . ALA A 1 92 ? -18.838 -41.692 49.066 1.00 65.56 92 ALA A CA 1
ATOM 756 C C . ALA A 1 92 ? -18.000 -42.140 47.850 1.00 65.56 92 ALA A C 1
ATOM 758 O O . ALA A 1 92 ? -18.273 -43.181 47.256 1.00 65.56 92 ALA A O 1
ATOM 759 N N . LYS A 1 93 ? -16.962 -41.376 47.478 1.00 57.22 93 LYS A N 1
ATOM 760 C CA . LYS A 1 93 ? -16.014 -41.747 46.415 1.00 57.22 93 LYS A CA 1
ATOM 761 C C . LYS A 1 93 ? -14.894 -42.683 46.877 1.00 57.22 93 LYS A C 1
ATOM 763 O O . LYS A 1 93 ? -14.345 -43.386 46.035 1.00 57.22 93 LYS A O 1
ATOM 768 N N . ASN A 1 94 ? -14.566 -42.710 48.168 1.00 54.47 94 ASN A N 1
ATOM 769 C CA . ASN A 1 94 ? -13.515 -43.573 48.715 1.00 54.47 94 ASN A CA 1
ATOM 770 C C . ASN A 1 94 ? -14.010 -44.995 49.026 1.00 54.47 94 ASN A C 1
ATOM 772 O O . ASN A 1 94 ? -13.240 -45.943 48.880 1.00 54.47 94 ASN A O 1
ATOM 776 N N . ASP A 1 95 ? -15.286 -45.167 49.379 1.00 51.78 95 ASP A N 1
ATOM 777 C CA . ASP A 1 95 ? -15.847 -46.491 49.703 1.00 51.78 95 ASP A CA 1
ATOM 778 C C . ASP A 1 95 ? -16.122 -47.362 48.458 1.00 51.78 95 ASP A C 1
ATOM 780 O O . ASP A 1 95 ? -16.311 -48.572 48.567 1.00 51.78 95 ASP A O 1
ATOM 784 N N . ALA A 1 96 ? -16.084 -46.779 47.253 1.00 50.34 96 ALA A N 1
ATOM 785 C CA . ALA A 1 96 ? -16.274 -47.492 45.986 1.00 50.34 96 ALA A CA 1
ATOM 786 C C . ALA A 1 96 ? -14.984 -48.111 45.412 1.00 50.34 96 ALA A C 1
ATOM 788 O O . ALA A 1 96 ? -15.008 -48.686 44.324 1.00 50.34 96 ALA A O 1
ATOM 789 N N . SER A 1 97 ? -13.848 -48.008 46.107 1.00 44.72 97 SER A N 1
ATOM 790 C CA . SER A 1 97 ? -12.565 -48.427 45.552 1.00 44.72 97 SER A CA 1
ATOM 791 C C . SER A 1 97 ? -11.704 -49.209 46.536 1.00 44.72 97 SER A C 1
ATOM 793 O O . SER A 1 97 ? -10.872 -48.664 47.262 1.00 44.72 97 SER A O 1
ATOM 795 N N . SER A 1 98 ? -11.848 -50.532 46.474 1.00 47.00 98 SER A N 1
ATOM 796 C CA . SER A 1 98 ? -10.776 -51.463 46.816 1.00 47.00 98 SER A CA 1
ATOM 797 C C . SER A 1 98 ? -9.631 -51.263 45.812 1.00 47.00 98 SER A C 1
ATOM 799 O O . SER A 1 98 ? -9.576 -51.906 44.765 1.00 47.00 98 SER A O 1
ATOM 801 N N . TYR A 1 99 ? -8.746 -50.301 46.075 1.00 41.78 99 TYR A N 1
ATOM 802 C CA . TYR A 1 99 ? -7.540 -50.122 45.272 1.00 41.78 99 TYR A CA 1
ATOM 803 C C . TYR A 1 99 ? -6.485 -51.142 45.707 1.00 41.78 99 TYR A C 1
ATOM 805 O O . TYR A 1 99 ? -5.761 -50.957 46.687 1.00 41.78 99 TYR A O 1
ATOM 813 N N . ASN A 1 100 ? -6.414 -52.228 44.936 1.00 44.41 100 ASN A N 1
ATOM 814 C CA . ASN A 1 100 ? -5.253 -53.105 44.850 1.00 44.41 100 ASN A CA 1
ATOM 815 C C . ASN A 1 100 ? -4.011 -52.279 44.489 1.00 44.41 100 ASN A C 1
ATOM 817 O O . ASN A 1 100 ? -4.023 -51.483 43.551 1.00 44.41 100 ASN A O 1
ATOM 821 N N . ARG A 1 101 ? -2.925 -52.485 45.235 1.00 42.72 101 ARG A N 1
ATOM 822 C CA . ARG A 1 101 ? -1.690 -51.691 45.163 1.00 42.72 101 ARG A CA 1
ATOM 823 C C . ARG A 1 101 ? -0.753 -52.075 43.996 1.00 42.72 101 ARG A C 1
ATOM 825 O O . ARG A 1 101 ? 0.362 -51.571 43.953 1.00 42.72 101 ARG A O 1
ATOM 832 N N . ASP A 1 102 ? -1.211 -52.899 43.046 1.00 43.31 102 ASP A N 1
ATOM 833 C CA . ASP A 1 102 ? -0.385 -53.491 41.972 1.00 43.31 102 ASP A CA 1
ATOM 834 C C . ASP A 1 102 ? -0.602 -52.911 40.554 1.00 43.31 102 ASP A C 1
ATOM 836 O O . ASP A 1 102 ? 0.117 -53.259 39.618 1.00 43.31 102 ASP A O 1
ATOM 840 N N . THR A 1 103 ? -1.536 -51.982 40.338 1.00 42.97 103 THR A N 1
ATOM 841 C CA . THR A 1 103 ? -1.838 -51.442 38.993 1.00 42.97 103 THR A CA 1
ATOM 842 C C . THR A 1 103 ? -1.014 -50.204 38.611 1.00 42.97 103 THR A C 1
ATOM 844 O O . THR A 1 103 ? -1.566 -49.182 38.219 1.00 42.97 103 THR A O 1
ATOM 847 N N . MET A 1 104 ? 0.321 -50.291 38.651 1.00 42.06 104 MET A N 1
ATOM 848 C CA . MET A 1 104 ? 1.203 -49.375 37.887 1.00 42.06 104 MET A CA 1
ATOM 849 C C . MET A 1 104 ? 1.585 -49.928 36.498 1.00 42.06 104 MET A C 1
ATOM 851 O O . MET A 1 104 ? 2.542 -49.480 35.873 1.00 42.06 104 MET A O 1
ATOM 855 N N . ARG A 1 105 ? 0.814 -50.893 35.985 1.00 46.62 105 ARG A N 1
ATOM 856 C CA . ARG A 1 105 ? 0.901 -51.410 34.608 1.00 46.62 105 ARG A CA 1
ATOM 857 C C . ARG A 1 105 ? -0.480 -51.580 33.965 1.00 46.62 105 ARG A C 1
ATOM 859 O O . ARG A 1 105 ? -0.768 -52.612 33.373 1.00 46.62 105 ARG A O 1
ATOM 866 N N . ALA A 1 106 ? -1.361 -50.595 34.119 1.00 44.69 106 ALA A N 1
ATOM 867 C CA . ALA A 1 106 ? -2.574 -50.552 33.311 1.00 44.69 106 ALA A CA 1
ATOM 868 C C . ALA A 1 106 ? -2.250 -49.837 31.996 1.00 44.69 106 ALA A C 1
ATOM 870 O O . ALA A 1 106 ? -1.984 -48.635 31.989 1.00 44.69 106 ALA A O 1
ATOM 871 N N . ASP A 1 107 ? -2.240 -50.602 30.908 1.00 55.12 107 ASP A N 1
ATOM 872 C CA . ASP A 1 107 ? -2.195 -50.112 29.536 1.00 55.12 107 ASP A CA 1
ATOM 873 C C . ASP A 1 107 ? -3.306 -49.074 29.325 1.00 55.12 107 ASP A C 1
ATOM 875 O O . ASP A 1 107 ? -4.473 -49.415 29.115 1.00 55.12 107 ASP A O 1
ATOM 879 N N . ILE A 1 108 ? -2.956 -47.788 29.386 1.00 59.34 108 ILE A N 1
ATOM 880 C CA . ILE A 1 108 ? -3.852 -46.713 28.966 1.00 59.34 108 ILE A CA 1
ATOM 881 C C . ILE A 1 108 ? -3.947 -46.816 27.442 1.00 59.34 108 ILE A C 1
ATOM 883 O O . ILE A 1 108 ? -3.124 -46.262 26.712 1.00 59.34 108 ILE A O 1
ATOM 887 N N . LYS A 1 109 ? -4.931 -47.572 26.946 1.00 61.34 109 LYS A N 1
ATOM 888 C CA . LYS A 1 109 ? -5.293 -47.545 25.529 1.00 61.34 109 LYS A CA 1
ATOM 889 C C . LYS A 1 109 ? -5.875 -46.171 25.223 1.00 61.34 109 LYS A C 1
ATOM 891 O O . LYS A 1 109 ? -6.962 -45.828 25.672 1.00 61.34 109 LYS A O 1
ATOM 896 N N . PHE A 1 110 ? -5.114 -45.375 24.485 1.00 69.31 110 PHE A N 1
ATOM 897 C CA . PHE A 1 110 ? -5.563 -44.100 23.948 1.00 69.31 110 PHE A CA 1
ATOM 898 C C . PHE A 1 110 ? -6.700 -44.337 22.939 1.00 69.31 110 PHE A C 1
ATOM 900 O O . PHE A 1 110 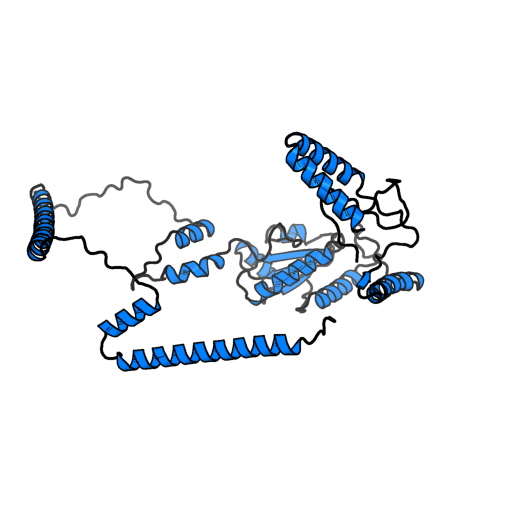? -6.483 -44.941 21.891 1.00 69.31 110 PHE A O 1
ATOM 907 N N . GLU A 1 111 ? -7.908 -43.873 23.261 1.00 71.69 111 GLU A N 1
ATOM 908 C CA . GLU A 1 111 ? -9.095 -43.937 22.393 1.00 71.69 111 GLU A CA 1
ATOM 909 C C . GLU A 1 111 ? -9.239 -42.656 21.551 1.00 71.69 111 GLU A C 1
ATOM 911 O O . GLU A 1 111 ? -10.230 -41.934 21.635 1.00 71.69 111 GLU A O 1
ATOM 916 N N . GLY A 1 112 ? -8.225 -42.328 20.752 1.00 76.25 112 GLY A N 1
ATOM 917 C CA . GLY A 1 112 ? -8.268 -41.181 19.845 1.00 76.25 112 GLY A CA 1
ATOM 918 C C . GLY A 1 112 ? -7.452 -41.412 18.579 1.00 76.25 112 GLY A C 1
ATOM 919 O O . GLY A 1 112 ? -6.669 -42.358 18.497 1.00 76.25 112 GLY A O 1
ATOM 920 N N . GLU A 1 113 ? -7.608 -40.534 17.588 1.00 74.81 113 GLU A N 1
ATOM 921 C CA . GLU A 1 113 ? -6.657 -40.452 16.474 1.00 74.81 113 GLU A CA 1
ATOM 922 C C . GLU A 1 113 ? -5.316 -39.942 17.024 1.00 74.81 113 GLU A C 1
ATOM 924 O O . GLU A 1 113 ? -5.269 -38.848 17.600 1.00 74.81 113 GLU A O 1
ATOM 929 N N . PRO A 1 114 ? -4.219 -40.709 16.898 1.00 75.19 114 PRO A N 1
ATOM 930 C CA . PRO A 1 114 ? -2.905 -40.234 17.297 1.00 75.19 114 PRO A CA 1
ATOM 931 C C . PRO A 1 114 ? -2.560 -38.983 16.491 1.00 75.19 114 PRO A C 1
ATOM 933 O O . PRO A 1 114 ? -2.772 -38.947 15.279 1.00 75.19 114 PRO A O 1
ATOM 936 N N . LEU A 1 115 ? -1.992 -37.969 17.141 1.00 76.56 115 LEU A N 1
ATOM 937 C CA . LEU A 1 115 ? -1.433 -36.804 16.455 1.00 76.56 115 LEU A CA 1
ATOM 938 C C . LEU A 1 115 ? -0.302 -37.273 15.526 1.00 76.56 115 LEU A C 1
ATOM 940 O O . LEU A 1 115 ? 0.812 -37.533 15.972 1.00 76.56 115 LEU A O 1
ATOM 944 N N . ARG A 1 116 ? -0.605 -37.429 14.232 1.00 83.06 116 ARG A N 1
ATOM 945 C CA . ARG A 1 116 ? 0.358 -37.932 13.236 1.00 83.06 116 ARG A CA 1
ATOM 946 C C . ARG A 1 116 ? 1.315 -36.851 12.740 1.00 83.06 116 ARG A C 1
ATOM 948 O O . ARG A 1 116 ? 2.388 -37.170 12.242 1.00 83.06 116 ARG A O 1
ATOM 955 N N . SER A 1 117 ? 0.930 -35.585 12.867 1.00 80.56 117 SER A N 1
ATOM 956 C CA . SER A 1 117 ? 1.710 -34.441 12.402 1.00 80.56 117 SER A CA 1
ATOM 957 C C . SER A 1 117 ? 1.359 -33.186 13.188 1.00 80.56 117 SER A C 1
ATOM 959 O O . SER A 1 117 ? 0.191 -32.950 13.496 1.00 80.56 117 SER A O 1
ATOM 961 N N . LEU A 1 118 ? 2.361 -32.351 13.444 1.00 75.19 118 LEU A N 1
ATOM 962 C CA . LEU A 1 118 ? 2.177 -30.976 13.894 1.00 75.19 118 LEU A CA 1
ATOM 963 C C . LEU A 1 118 ? 2.360 -30.066 12.680 1.00 75.19 118 LEU A C 1
ATOM 965 O O . LEU A 1 118 ? 3.425 -30.073 12.066 1.00 75.19 118 LEU A O 1
ATOM 969 N N . SER A 1 119 ? 1.331 -29.304 12.325 1.00 74.31 119 SER A N 1
ATOM 970 C CA . SER A 1 119 ? 1.430 -28.240 11.327 1.00 74.31 119 SER A CA 1
ATOM 971 C C . SER A 1 119 ? 1.518 -26.878 12.023 1.00 74.31 119 SER A C 1
ATOM 973 O O . SER A 1 119 ? 0.884 -26.693 13.066 1.00 74.31 119 SER A O 1
ATOM 975 N N . PRO A 1 120 ? 2.269 -25.910 11.469 1.00 73.75 120 PRO A N 1
ATOM 976 C CA . PRO A 1 120 ? 2.231 -24.531 11.941 1.00 73.75 120 PRO A CA 1
ATOM 977 C C . PRO A 1 120 ? 0.798 -23.982 11.922 1.00 73.75 120 PRO A C 1
ATOM 979 O O . PRO A 1 120 ? 0.049 -24.221 10.975 1.00 73.75 120 PRO A O 1
ATOM 982 N N . VAL A 1 121 ? 0.420 -23.257 12.974 1.00 76.38 121 VAL A N 1
ATOM 983 C CA . VAL A 1 121 ? -0.880 -22.575 13.080 1.00 76.38 121 VAL A CA 1
ATOM 984 C C . VAL A 1 121 ? -0.890 -21.376 12.133 1.00 76.38 121 VAL A C 1
ATOM 986 O O . VAL A 1 121 ? 0.086 -20.625 12.087 1.00 76.38 121 VAL A O 1
ATOM 989 N N . SER A 1 122 ? -1.983 -21.177 11.390 1.00 77.81 122 SER A N 1
ATOM 990 C CA . SER A 1 122 ? -2.124 -19.998 10.527 1.00 77.81 122 SER A CA 1
ATOM 991 C C . SER A 1 122 ? -2.137 -18.715 11.363 1.00 77.81 122 SER A C 1
ATOM 993 O O . SER A 1 122 ? -2.655 -18.691 12.479 1.00 77.81 122 SER A O 1
ATOM 995 N N . ASN A 1 123 ? -1.599 -17.615 10.843 1.00 77.00 123 ASN A N 1
ATOM 996 C CA . ASN A 1 123 ? -1.610 -16.333 11.556 1.00 77.00 123 ASN A CA 1
ATOM 997 C C . ASN A 1 123 ? -3.044 -15.875 11.900 1.00 77.00 123 ASN A C 1
ATOM 999 O O . ASN A 1 123 ? -3.255 -15.294 12.962 1.00 77.00 123 ASN A O 1
ATOM 1003 N N . ASP A 1 124 ? -4.048 -16.193 11.079 1.00 68.50 124 ASP A N 1
ATOM 1004 C CA . ASP A 1 124 ? -5.462 -15.943 11.391 1.00 68.50 124 ASP A CA 1
ATOM 1005 C C . ASP A 1 124 ? -5.985 -16.764 12.572 1.00 68.50 124 ASP A C 1
ATOM 1007 O O . ASP A 1 124 ? -6.682 -16.233 13.443 1.00 68.50 124 ASP A O 1
ATOM 1011 N N . GLU A 1 125 ? -5.649 -18.052 12.642 1.00 77.50 125 GLU A N 1
ATOM 1012 C CA . GLU A 1 125 ? -5.945 -18.863 13.823 1.00 77.50 125 GLU A CA 1
ATOM 1013 C C . GLU A 1 125 ? -5.185 -18.354 15.041 1.00 77.50 125 GLU A C 1
ATOM 1015 O O . GLU A 1 125 ? -5.767 -18.261 16.118 1.00 77.50 125 GLU A O 1
ATOM 1020 N N . LEU A 1 126 ? -3.931 -17.933 14.877 1.00 83.69 126 LEU A N 1
ATOM 1021 C CA . LEU A 1 126 ? -3.127 -17.367 15.952 1.00 83.69 126 LEU A CA 1
ATOM 1022 C C . LEU A 1 126 ? -3.757 -16.078 16.502 1.00 83.69 126 LEU A C 1
ATOM 1024 O O . LEU A 1 126 ? -3.881 -15.923 17.719 1.00 83.69 126 LEU A O 1
ATOM 1028 N N . ARG A 1 127 ? -4.245 -15.182 15.630 1.00 78.88 127 ARG A N 1
ATOM 1029 C CA . ARG A 1 127 ? -5.008 -13.988 16.036 1.00 78.88 127 ARG A CA 1
ATOM 1030 C C . ARG A 1 127 ? -6.270 -14.373 16.799 1.00 78.88 127 ARG A C 1
ATOM 1032 O O . ARG A 1 127 ? -6.532 -13.809 17.863 1.00 78.88 127 ARG A O 1
ATOM 1039 N N . LYS A 1 128 ? -7.041 -15.341 16.291 1.00 81.38 128 LYS A N 1
ATOM 1040 C CA . LYS A 1 128 ? -8.260 -15.835 16.956 1.00 81.38 128 LYS A CA 1
ATOM 1041 C C . LYS A 1 128 ? -7.948 -16.408 18.338 1.00 81.38 128 LYS A C 1
ATOM 1043 O O . LYS A 1 128 ? -8.635 -16.059 19.295 1.00 81.38 128 LYS A O 1
ATOM 1048 N N . ILE A 1 129 ? -6.889 -17.208 18.458 1.00 86.88 129 ILE A N 1
ATOM 1049 C CA . ILE A 1 129 ? -6.428 -17.805 19.717 1.00 86.88 129 ILE A CA 1
ATOM 1050 C C . ILE A 1 129 ? -6.046 -16.712 20.721 1.00 86.88 129 ILE A C 1
ATOM 1052 O O . ILE A 1 129 ? -6.536 -16.721 21.850 1.00 86.88 129 ILE A O 1
ATOM 1056 N N . ILE A 1 130 ? -5.236 -15.728 20.318 1.00 87.25 130 ILE A N 1
ATOM 1057 C CA . ILE A 1 130 ? -4.786 -14.645 21.209 1.00 87.25 130 ILE A CA 1
ATOM 1058 C C . ILE A 1 130 ? -5.959 -13.763 21.662 1.00 87.25 130 ILE A C 1
ATOM 1060 O O . ILE A 1 130 ? -6.026 -13.366 22.829 1.00 87.25 130 ILE A O 1
ATOM 1064 N N . LEU A 1 131 ? -6.903 -13.455 20.768 1.00 84.62 131 LEU A N 1
ATOM 1065 C CA . LEU A 1 131 ? -8.078 -12.648 21.108 1.00 84.62 131 LEU A CA 1
ATOM 1066 C C . LEU A 1 131 ? -9.030 -13.394 22.053 1.00 84.62 131 LEU A C 1
ATOM 1068 O O . LEU A 1 131 ? -9.519 -12.785 23.015 1.00 84.62 131 LEU A O 1
ATOM 1072 N N . ALA A 1 132 ? -9.235 -14.694 21.819 1.00 87.00 132 ALA A N 1
ATOM 1073 C CA . ALA A 1 132 ? -10.077 -15.566 22.635 1.00 87.00 132 ALA A CA 1
ATOM 1074 C C . ALA A 1 132 ? -9.465 -15.892 24.008 1.00 87.00 132 ALA A C 1
ATOM 1076 O O . ALA A 1 132 ? -10.200 -16.138 24.965 1.00 87.00 132 ALA A O 1
ATOM 1077 N N . ALA A 1 133 ? -8.135 -15.863 24.134 1.00 87.88 133 ALA A N 1
ATOM 1078 C CA . ALA A 1 133 ? -7.449 -16.187 25.377 1.00 87.88 133 ALA A CA 1
ATOM 1079 C C . ALA A 1 133 ? -7.814 -15.210 26.524 1.00 87.88 133 ALA A C 1
ATOM 1081 O O . ALA A 1 133 ? -7.943 -13.995 26.306 1.00 87.88 133 ALA A O 1
ATOM 1082 N N . PRO A 1 134 ? -7.964 -15.692 27.774 1.00 87.44 134 PRO A N 1
ATOM 1083 C CA . PRO A 1 134 ? -8.209 -14.833 28.929 1.00 87.44 134 PRO A CA 1
ATOM 1084 C C . PRO A 1 134 ? -7.079 -13.817 29.134 1.00 87.44 134 PRO A C 1
ATOM 1086 O O . PRO A 1 134 ? -5.904 -14.125 28.966 1.00 87.44 134 PRO A O 1
ATOM 1089 N N . THR A 1 135 ? -7.418 -12.601 29.565 1.00 85.88 135 THR A N 1
ATOM 1090 C CA . THR A 1 135 ? -6.432 -11.575 29.968 1.00 85.88 135 THR A CA 1
ATOM 1091 C C . THR A 1 135 ? -5.803 -11.834 31.335 1.00 85.88 135 THR A C 1
ATOM 1093 O O . THR A 1 135 ? -4.921 -11.084 31.748 1.00 85.88 135 THR A O 1
ATOM 1096 N N . LYS A 1 136 ? -6.270 -12.862 32.049 1.00 83.81 136 LYS A N 1
ATOM 1097 C CA . LYS A 1 136 ? -5.661 -13.321 33.297 1.00 83.81 136 LYS A CA 1
ATOM 1098 C C . LYS A 1 136 ? -4.323 -13.967 32.953 1.00 83.81 136 LYS A C 1
ATOM 1100 O O . LYS A 1 136 ? -4.280 -14.795 32.051 1.00 83.81 136 LYS A O 1
ATOM 1105 N N . SER A 1 137 ? -3.278 -13.587 33.671 1.00 84.94 137 SER A N 1
ATOM 1106 C CA . SER A 1 137 ? -1.953 -14.188 33.561 1.00 84.94 137 SER A CA 1
ATOM 1107 C C . SER A 1 137 ? -1.423 -14.537 34.947 1.00 84.94 137 SER A C 1
ATOM 1109 O O . SER A 1 137 ? -1.817 -13.904 35.931 1.00 84.94 137 SER A O 1
ATOM 1111 N N . CYS A 1 138 ? -0.535 -15.519 35.020 1.00 83.81 138 CYS A N 1
ATOM 1112 C CA . CYS A 1 138 ? 0.206 -15.892 36.219 1.00 83.81 138 CYS A CA 1
ATOM 1113 C C . CYS A 1 138 ? 1.720 -15.738 36.004 1.00 83.81 138 CYS A C 1
ATOM 1115 O O . CYS A 1 138 ? 2.178 -15.514 34.888 1.00 83.81 138 CYS A O 1
ATOM 1117 N N . GLU A 1 139 ? 2.501 -15.849 37.079 1.00 80.19 139 GLU A N 1
ATOM 1118 C CA . GLU A 1 139 ? 3.964 -15.679 37.040 1.00 80.19 139 GLU A CA 1
ATOM 1119 C C . GLU A 1 139 ? 4.690 -16.768 36.237 1.00 80.19 139 GLU A C 1
ATOM 1121 O O . GLU A 1 139 ? 5.824 -16.565 35.815 1.00 80.19 139 GLU A O 1
ATOM 1126 N N . LEU A 1 140 ? 4.037 -17.909 36.007 1.00 83.62 140 LEU A N 1
ATOM 1127 C CA . LEU A 1 140 ? 4.578 -19.015 35.217 1.00 83.62 140 LEU A CA 1
ATOM 1128 C C . LEU A 1 140 ? 4.283 -18.881 33.717 1.00 83.62 140 LEU A C 1
ATOM 1130 O O . LEU A 1 140 ? 4.759 -19.705 32.937 1.00 83.62 140 LEU A O 1
ATOM 1134 N N . ASP A 1 141 ? 3.504 -17.876 33.301 1.00 79.19 141 ASP A N 1
ATOM 1135 C CA . ASP A 1 141 ? 3.201 -17.680 31.888 1.00 79.19 141 ASP A CA 1
ATOM 1136 C C . ASP A 1 141 ? 4.438 -17.111 31.177 1.00 79.19 141 ASP A C 1
ATOM 1138 O O . ASP A 1 141 ? 4.847 -15.985 31.474 1.00 79.19 141 ASP A O 1
ATOM 1142 N N . PRO A 1 142 ? 5.016 -17.824 30.193 1.00 81.94 142 PRO A N 1
ATOM 1143 C CA . PRO A 1 142 ? 6.206 -17.351 29.491 1.00 81.94 142 PRO A CA 1
ATOM 1144 C C . PRO A 1 142 ? 5.952 -16.045 28.727 1.00 81.94 142 PRO A C 1
ATOM 1146 O O . PRO A 1 142 ? 6.873 -15.255 28.540 1.00 81.94 142 PRO A O 1
ATOM 1149 N N . LEU A 1 143 ? 4.704 -15.791 28.309 1.00 80.25 143 LEU A N 1
ATOM 1150 C CA . LEU A 1 143 ? 4.290 -14.517 27.730 1.00 80.25 143 LEU A CA 1
ATOM 1151 C C . LEU A 1 143 ? 2.838 -14.176 28.129 1.00 80.25 143 LEU A C 1
ATOM 1153 O O . LEU A 1 143 ? 1.902 -14.829 27.663 1.00 80.25 143 LEU A O 1
ATOM 1157 N N . PRO A 1 144 ? 2.608 -13.144 28.960 1.00 87.12 144 PRO A N 1
ATOM 1158 C CA . PRO A 1 144 ? 1.263 -12.765 29.382 1.00 87.12 144 PRO A CA 1
ATOM 1159 C C . PRO A 1 144 ? 0.361 -12.330 28.218 1.00 87.12 144 PRO A C 1
ATOM 1161 O O . PRO A 1 144 ? 0.682 -11.399 27.474 1.00 87.12 144 PRO A O 1
ATOM 1164 N N . THR A 1 145 ? -0.848 -12.894 28.133 1.00 84.62 145 THR A N 1
ATOM 1165 C CA . THR A 1 145 ? -1.856 -12.544 27.111 1.00 84.62 145 THR A CA 1
ATOM 1166 C C . THR A 1 145 ? -2.186 -11.045 27.090 1.00 84.62 145 THR A C 1
ATOM 1168 O O . THR A 1 145 ? -2.499 -10.478 26.043 1.00 84.62 145 THR A O 1
ATOM 1171 N N . LYS A 1 146 ? -2.076 -10.361 28.239 1.00 84.56 146 LYS A N 1
ATOM 1172 C CA . LYS A 1 146 ? -2.262 -8.904 28.360 1.00 84.56 146 LYS A CA 1
ATOM 1173 C C . LYS A 1 146 ? -1.281 -8.102 27.492 1.00 84.56 146 LYS A C 1
ATOM 1175 O O . LYS A 1 146 ? -1.657 -7.040 27.005 1.00 84.56 146 LYS A O 1
ATOM 1180 N N . LEU A 1 147 ? -0.061 -8.604 27.295 1.00 85.19 147 LEU A N 1
ATOM 1181 C CA . LEU A 1 147 ? 0.953 -7.991 26.430 1.00 85.19 147 LEU A CA 1
ATOM 1182 C C . LEU A 1 147 ? 0.771 -8.390 24.962 1.00 85.19 147 LEU A C 1
ATOM 1184 O O . LEU A 1 147 ? 1.071 -7.602 24.073 1.00 85.19 147 LEU A O 1
ATOM 1188 N N . LEU A 1 148 ? 0.233 -9.584 24.707 1.00 85.00 148 LEU A N 1
ATOM 1189 C CA . LEU A 1 148 ? 0.005 -10.086 23.352 1.00 85.00 148 LEU A CA 1
ATOM 1190 C C . LEU A 1 148 ? -1.159 -9.398 22.637 1.00 85.00 148 LEU A C 1
ATOM 1192 O O . LEU A 1 148 ? -1.047 -9.104 21.451 1.00 85.00 148 LEU A O 1
ATOM 1196 N N . LYS A 1 149 ? -2.267 -9.108 23.334 1.00 86.19 149 LYS A N 1
ATOM 1197 C CA . LYS A 1 149 ? -3.474 -8.537 22.702 1.00 86.19 149 LYS A CA 1
ATOM 1198 C C . LYS A 1 149 ? -3.235 -7.210 21.956 1.00 86.19 149 LYS A C 1
ATOM 1200 O O . LYS A 1 149 ? -3.724 -7.090 20.836 1.00 86.19 149 LYS A O 1
ATOM 1205 N N . PRO A 1 150 ? -2.479 -6.231 22.491 1.00 83.31 150 PRO A N 1
ATOM 1206 C CA . PRO A 1 150 ? -2.124 -5.014 21.749 1.00 83.31 150 PRO A CA 1
ATOM 1207 C C . PRO A 1 150 ? -1.257 -5.275 20.509 1.00 83.31 150 PRO A C 1
ATOM 1209 O O . PRO A 1 150 ? -1.326 -4.531 19.534 1.00 83.31 150 PRO A O 1
ATOM 1212 N N . CYS A 1 151 ? -0.463 -6.346 20.537 1.00 79.25 151 CYS A N 1
ATOM 1213 C CA . CYS A 1 151 ? 0.456 -6.736 19.472 1.00 79.25 151 CYS A CA 1
ATOM 1214 C C . CYS A 1 151 ? -0.204 -7.588 18.379 1.00 79.25 151 CYS A C 1
ATOM 1216 O O . CYS A 1 151 ? 0.450 -7.916 17.395 1.00 79.25 151 CYS A O 1
ATOM 1218 N N . VAL A 1 152 ? -1.496 -7.921 18.493 1.00 76.06 152 VAL A N 1
ATOM 1219 C CA . VAL A 1 152 ? -2.227 -8.738 17.501 1.00 76.06 152 VAL A CA 1
ATOM 1220 C C . VAL A 1 152 ? -2.156 -8.137 16.091 1.00 76.06 152 VAL A C 1
ATOM 1222 O O . VAL A 1 152 ? -2.104 -8.877 15.118 1.00 76.06 152 VAL A O 1
ATOM 1225 N N . ASN A 1 153 ? -2.061 -6.810 15.971 1.00 61.34 153 ASN A N 1
ATOM 1226 C CA . ASN A 1 153 ? -1.928 -6.112 14.684 1.00 61.34 153 ASN A CA 1
ATOM 1227 C C . ASN A 1 153 ? -0.529 -6.222 14.041 1.00 61.34 153 ASN A C 1
ATOM 1229 O O . ASN A 1 153 ? -0.353 -5.794 12.897 1.00 61.34 153 ASN A O 1
ATOM 1233 N N . LEU A 1 154 ? 0.465 -6.722 14.786 1.00 63.72 154 LEU A N 1
ATOM 1234 C CA . LEU A 1 154 ? 1.816 -7.029 14.297 1.00 63.72 154 LEU A CA 1
ATOM 1235 C C . LEU A 1 154 ? 1.887 -8.430 13.694 1.00 63.72 154 LEU A C 1
ATOM 1237 O O . LEU A 1 154 ? 2.728 -8.691 12.843 1.00 63.72 154 LEU A O 1
ATOM 1241 N N . ILE A 1 155 ? 0.975 -9.314 14.101 1.00 65.44 155 ILE A N 1
ATOM 1242 C CA . ILE A 1 155 ? 0.714 -10.555 13.387 1.00 65.44 155 ILE A CA 1
ATOM 1243 C C . ILE A 1 155 ? 0.005 -10.097 12.115 1.00 65.44 155 ILE A C 1
ATOM 1245 O O . ILE A 1 155 ? -1.171 -9.735 12.164 1.00 65.44 155 ILE A O 1
ATOM 1249 N N . ARG A 1 156 ? 0.700 -10.033 10.978 1.00 58.44 156 ARG A N 1
ATOM 1250 C CA . ARG A 1 156 ? 0.144 -9.671 9.662 1.00 58.44 156 ARG A CA 1
ATOM 1251 C C . ARG A 1 156 ? 0.419 -10.803 8.675 1.00 58.44 156 ARG A C 1
ATOM 1253 O O . ARG A 1 156 ? 1.555 -11.239 8.566 1.00 58.44 156 ARG A O 1
ATOM 1260 N N . ASP A 1 157 ? -0.629 -11.268 7.997 1.00 55.44 157 ASP A N 1
ATOM 1261 C CA . ASP A 1 157 ? -0.506 -12.075 6.772 1.00 55.44 157 ASP A CA 1
ATOM 1262 C C . ASP A 1 157 ? -0.394 -11.178 5.547 1.00 55.44 157 ASP A C 1
ATOM 1264 O O . ASP A 1 157 ? 0.169 -11.560 4.529 1.00 55.44 157 ASP A O 1
ATOM 1268 N N . GLU A 1 158 ? -0.935 -9.967 5.653 1.00 65.06 158 GLU A N 1
ATOM 1269 C CA . GLU A 1 158 ? -0.975 -9.011 4.565 1.00 65.06 158 GLU A CA 1
ATOM 1270 C C . GLU A 1 158 ? 0.239 -8.086 4.647 1.00 65.06 158 GLU A C 1
ATOM 1272 O O . GLU A 1 158 ? 0.530 -7.494 5.695 1.00 65.06 158 GLU A O 1
ATOM 1277 N N . GLY A 1 159 ? 0.934 -7.958 3.519 1.00 80.00 159 GLY A N 1
ATOM 1278 C CA . GLY A 1 159 ? 1.986 -6.974 3.316 1.00 80.00 159 GLY A CA 1
ATOM 1279 C C . GLY A 1 159 ? 1.507 -5.528 3.513 1.00 80.00 159 GLY A C 1
ATOM 1280 O O . GLY A 1 159 ? 0.364 -5.249 3.878 1.00 80.00 159 GLY A O 1
ATOM 1281 N N . LEU A 1 160 ? 2.379 -4.550 3.260 1.00 90.31 160 LEU A N 1
ATOM 1282 C CA . LEU A 1 160 ? 2.011 -3.128 3.385 1.00 90.31 160 LEU A CA 1
ATOM 1283 C C . LEU A 1 160 ? 1.020 -2.663 2.293 1.00 90.31 160 LEU A C 1
ATOM 1285 O O . LEU A 1 160 ? 0.389 -1.604 2.426 1.00 90.31 160 LEU A O 1
ATOM 1289 N N . TYR A 1 161 ? 0.843 -3.477 1.251 1.00 93.19 161 TYR A N 1
ATOM 1290 C CA . TYR A 1 161 ? 0.045 -3.212 0.056 1.00 93.19 161 TYR A CA 1
ATOM 1291 C C . TYR A 1 161 ? -1.113 -4.198 -0.080 1.00 93.19 161 TYR A C 1
ATOM 1293 O O . TYR A 1 161 ? -1.012 -5.353 0.331 1.00 93.19 161 TYR A O 1
ATOM 1301 N N . LYS A 1 162 ? -2.219 -3.730 -0.661 1.00 89.38 162 LYS A N 1
ATOM 1302 C CA . LYS A 1 162 ? -3.438 -4.510 -0.910 1.00 89.38 162 LYS A CA 1
ATOM 1303 C C . LYS A 1 162 ? -3.752 -4.542 -2.398 1.00 89.38 162 LYS A C 1
ATOM 1305 O O . LYS A 1 162 ? -3.374 -3.638 -3.128 1.00 89.38 162 LYS A O 1
ATOM 1310 N N . SER A 1 163 ? -4.546 -5.520 -2.826 1.00 84.44 163 SER A N 1
ATOM 1311 C CA . SER A 1 163 ? -5.025 -5.623 -4.214 1.00 84.44 163 SER A CA 1
ATOM 1312 C C . SER A 1 163 ? -5.890 -4.442 -4.677 1.00 84.44 163 SER A C 1
ATOM 1314 O O . SER A 1 163 ? -6.109 -4.278 -5.872 1.00 84.44 163 SER A O 1
ATOM 1316 N N . SER A 1 164 ? -6.402 -3.630 -3.746 1.00 88.12 164 SER A N 1
ATOM 1317 C CA . SER A 1 164 ? -7.120 -2.38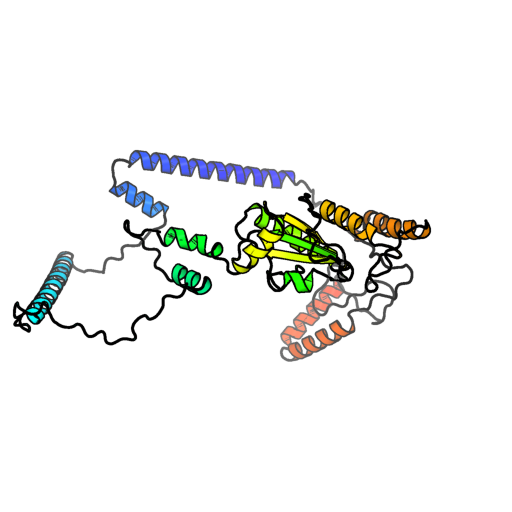7 -4.043 1.00 88.12 164 SER A CA 1
ATOM 1318 C C . SER A 1 164 ? -6.206 -1.188 -4.310 1.00 88.12 164 SER A C 1
ATOM 1320 O O . SER A 1 164 ? -6.707 -0.148 -4.728 1.00 88.12 164 SER A O 1
ATOM 1322 N N . ASP A 1 165 ? -4.915 -1.292 -3.987 1.00 93.19 165 ASP A N 1
ATOM 1323 C CA . ASP A 1 165 ? -3.939 -0.236 -4.239 1.00 93.19 165 ASP A CA 1
ATOM 1324 C C . ASP A 1 165 ? -3.482 -0.294 -5.709 1.00 93.19 165 ASP A C 1
ATOM 1326 O O . ASP A 1 165 ? -3.457 -1.361 -6.317 1.00 93.19 165 ASP A O 1
ATOM 1330 N N . ASP A 1 166 ? -3.048 0.837 -6.272 1.00 95.31 166 ASP A N 1
ATOM 1331 C CA . ASP A 1 166 ? -2.486 0.902 -7.634 1.00 95.31 166 ASP A CA 1
ATOM 1332 C C . ASP A 1 166 ? -1.042 0.333 -7.721 1.00 95.31 166 ASP A C 1
ATOM 1334 O O . ASP A 1 166 ? -0.316 0.589 -8.680 1.00 95.31 166 ASP A O 1
ATOM 1338 N N . VAL A 1 167 ? -0.613 -0.442 -6.715 1.00 96.94 167 VAL A N 1
ATOM 1339 C CA . VAL A 1 167 ? 0.711 -1.079 -6.613 1.00 96.94 167 VAL A CA 1
ATOM 1340 C C . VAL A 1 167 ? 0.576 -2.573 -6.899 1.00 96.94 167 VAL A C 1
ATOM 1342 O O . VAL A 1 167 ? -0.197 -3.270 -6.241 1.00 96.94 167 VAL A O 1
ATOM 1345 N N . VAL A 1 168 ? 1.367 -3.092 -7.837 1.00 96.56 168 VAL A N 1
ATOM 1346 C CA . VAL A 1 168 ? 1.386 -4.523 -8.162 1.00 96.56 168 VAL A CA 1
ATOM 1347 C C . VAL A 1 168 ? 2.170 -5.287 -7.096 1.00 96.56 168 VAL A C 1
ATOM 1349 O O . VAL A 1 168 ? 3.371 -5.087 -6.923 1.00 96.56 168 VAL A O 1
ATOM 1352 N N . ILE A 1 169 ? 1.496 -6.189 -6.385 1.00 95.56 169 ILE A N 1
ATOM 1353 C CA . ILE A 1 169 ? 2.133 -7.058 -5.389 1.00 95.56 169 ILE A CA 1
ATOM 1354 C C . ILE A 1 169 ? 2.823 -8.207 -6.123 1.00 95.56 169 ILE A C 1
ATOM 1356 O O . ILE A 1 169 ? 2.162 -8.997 -6.797 1.00 95.56 169 ILE A O 1
ATOM 1360 N N . LEU A 1 170 ? 4.144 -8.293 -5.988 1.00 95.75 170 LEU A N 1
ATOM 1361 C CA . LEU A 1 170 ? 4.971 -9.301 -6.637 1.00 95.75 170 LEU A CA 1
ATOM 1362 C C . LEU A 1 170 ? 5.489 -10.318 -5.614 1.00 95.75 170 LEU A C 1
ATOM 1364 O O . LEU A 1 170 ? 5.912 -9.965 -4.510 1.00 95.75 170 LEU A O 1
ATOM 1368 N N . THR A 1 171 ? 5.478 -11.588 -6.009 1.00 93.00 171 THR A N 1
ATOM 1369 C CA . THR A 1 171 ? 6.097 -12.701 -5.282 1.00 93.00 171 THR A CA 1
ATOM 1370 C C . THR A 1 171 ? 7.266 -13.265 -6.080 1.00 93.00 171 THR A C 1
ATOM 1372 O O . THR A 1 171 ? 7.432 -12.936 -7.254 1.00 93.00 171 THR A O 1
ATOM 1375 N N . ASN A 1 172 ? 8.065 -14.147 -5.481 1.00 92.12 172 ASN A N 1
ATOM 1376 C CA . ASN A 1 172 ? 9.126 -14.862 -6.194 1.00 92.12 172 ASN A CA 1
ATOM 1377 C C . ASN A 1 172 ? 8.637 -15.522 -7.497 1.00 92.12 172 ASN A C 1
ATOM 1379 O O . ASN A 1 172 ? 9.329 -15.451 -8.508 1.00 92.12 172 ASN A O 1
ATOM 1383 N N . ASP A 1 173 ? 7.427 -16.083 -7.495 1.00 91.06 173 ASP A N 1
ATOM 1384 C CA . ASP A 1 173 ? 6.869 -16.782 -8.658 1.00 91.06 173 ASP A CA 1
ATOM 1385 C C . ASP A 1 173 ? 6.324 -15.821 -9.721 1.00 91.06 173 ASP A C 1
ATOM 1387 O O . ASP A 1 173 ? 6.401 -16.105 -10.916 1.00 91.06 173 ASP A O 1
ATOM 1391 N N . SER A 1 174 ? 5.775 -14.673 -9.308 1.00 93.75 174 SER A N 1
ATOM 1392 C CA . SER A 1 174 ? 5.186 -13.702 -10.236 1.00 93.75 174 SER A CA 1
ATOM 1393 C C . SER A 1 174 ? 6.184 -12.659 -10.738 1.00 93.75 174 SER A C 1
ATOM 1395 O O . SER A 1 174 ? 5.916 -12.013 -11.746 1.00 93.75 174 SER A O 1
ATOM 1397 N N . PHE A 1 175 ? 7.309 -12.463 -10.046 1.00 96.31 175 PHE A N 1
ATOM 1398 C CA . PHE A 1 175 ? 8.286 -11.422 -10.358 1.00 96.31 175 PHE A CA 1
ATOM 1399 C C . PHE A 1 175 ? 8.906 -11.625 -11.740 1.00 96.31 175 PHE A C 1
ATOM 1401 O O . PHE A 1 175 ? 8.770 -10.767 -12.606 1.00 96.31 175 PHE A O 1
ATOM 1408 N N . TYR A 1 176 ? 9.556 -12.770 -11.963 1.00 94.56 176 TYR A N 1
ATOM 1409 C CA . TYR A 1 176 ? 10.275 -13.045 -13.209 1.00 94.56 176 TYR A CA 1
ATOM 1410 C C . TYR A 1 176 ? 9.380 -12.934 -14.454 1.00 94.56 176 TYR A C 1
ATOM 1412 O O . TYR A 1 176 ? 9.747 -12.175 -15.349 1.00 94.56 176 TYR A O 1
ATOM 1420 N N . PRO A 1 177 ? 8.197 -13.582 -14.519 1.00 95.50 177 PRO A N 1
ATOM 1421 C CA . PRO A 1 177 ? 7.336 -13.479 -15.698 1.00 95.50 177 PRO A CA 1
ATOM 1422 C C . PRO A 1 177 ? 6.682 -12.101 -15.880 1.00 95.50 177 PRO A C 1
ATOM 1424 O O . PRO A 1 177 ? 6.243 -11.795 -16.984 1.00 95.50 177 PRO A O 1
ATOM 1427 N N . ALA A 1 178 ? 6.572 -11.282 -14.827 1.00 95.56 178 ALA A N 1
ATOM 1428 C CA . ALA A 1 178 ? 5.989 -9.943 -14.932 1.00 95.56 178 ALA A CA 1
ATOM 1429 C C . ALA A 1 178 ? 7.018 -8.874 -15.324 1.00 95.56 178 ALA A C 1
ATOM 1431 O O . ALA A 1 178 ? 6.681 -7.945 -16.056 1.00 95.56 178 ALA A O 1
ATOM 1432 N N . VAL A 1 179 ? 8.244 -8.985 -14.809 1.00 96.38 179 VAL A N 1
ATOM 1433 C CA . VAL A 1 179 ? 9.264 -7.930 -14.882 1.00 96.38 179 VAL A CA 1
ATOM 1434 C C . VAL A 1 179 ? 10.239 -8.169 -16.028 1.00 96.38 179 VAL A C 1
ATOM 1436 O O . VAL A 1 179 ? 10.541 -7.241 -16.777 1.00 96.38 179 VAL A O 1
ATOM 1439 N N . LEU A 1 180 ? 10.730 -9.399 -16.189 1.00 94.50 180 LEU A N 1
ATOM 1440 C CA . LEU A 1 180 ? 11.744 -9.702 -17.196 1.00 94.50 180 LEU A CA 1
ATOM 1441 C C . LEU A 1 180 ? 11.112 -9.859 -18.578 1.00 94.50 180 LEU A C 1
ATOM 1443 O O . LEU A 1 180 ? 10.039 -10.439 -18.729 1.00 94.50 180 LEU A O 1
ATOM 1447 N N . GLY A 1 181 ? 11.763 -9.302 -19.598 1.00 92.06 181 GLY A N 1
ATOM 1448 C CA . GLY A 1 181 ? 11.245 -9.272 -20.969 1.00 92.06 181 GLY A CA 1
ATOM 1449 C C . GLY A 1 181 ? 10.004 -8.389 -21.174 1.00 92.06 181 GLY A C 1
ATOM 1450 O O . GLY A 1 181 ? 9.540 -8.268 -22.308 1.00 92.06 181 GLY A O 1
ATOM 1451 N N . SER A 1 182 ? 9.489 -7.752 -20.117 1.00 94.06 182 SER A N 1
ATOM 1452 C CA . SER A 1 182 ? 8.321 -6.867 -20.155 1.00 94.06 182 SER A CA 1
ATOM 1453 C C . SER A 1 182 ? 8.533 -5.690 -21.105 1.00 94.06 182 SER A C 1
ATOM 1455 O O . SER A 1 182 ? 9.573 -5.040 -21.073 1.00 94.06 182 SER A O 1
ATOM 1457 N N . GLU A 1 183 ? 7.523 -5.354 -21.910 1.00 92.81 183 GLU A N 1
ATOM 1458 C CA . GLU A 1 183 ? 7.553 -4.123 -22.711 1.00 92.81 183 GLU A CA 1
ATOM 1459 C C . GLU A 1 183 ? 7.450 -2.867 -21.841 1.00 92.81 183 GLU A C 1
ATOM 1461 O O . GLU A 1 183 ? 7.954 -1.813 -22.213 1.00 92.81 183 GLU A O 1
ATOM 1466 N N . ASN A 1 184 ? 6.808 -2.961 -20.676 1.00 94.12 184 ASN A N 1
ATOM 1467 C CA . ASN A 1 184 ? 6.784 -1.884 -19.695 1.00 94.12 184 ASN A CA 1
ATOM 1468 C C . ASN A 1 184 ? 8.098 -1.865 -18.911 1.00 94.12 184 ASN A C 1
ATOM 1470 O O . ASN A 1 184 ? 8.587 -2.919 -18.501 1.00 94.12 184 ASN A O 1
ATOM 1474 N N . ALA A 1 185 ? 8.597 -0.667 -18.611 1.00 95.69 185 ALA A N 1
ATOM 1475 C CA . ALA A 1 185 ? 9.556 -0.489 -17.532 1.00 95.69 185 ALA A CA 1
ATOM 1476 C C . ALA A 1 185 ? 8.893 -0.823 -16.186 1.00 95.69 185 ALA A C 1
ATOM 1478 O O . ALA A 1 185 ? 7.679 -0.672 -16.019 1.00 95.69 185 ALA A O 1
ATOM 1479 N N . TRP A 1 186 ? 9.688 -1.220 -15.202 1.00 97.56 186 TRP A N 1
ATOM 1480 C CA . TRP A 1 186 ? 9.215 -1.480 -13.848 1.00 97.56 186 TRP A CA 1
ATOM 1481 C C . TRP A 1 186 ? 10.003 -0.666 -12.838 1.00 97.56 186 TRP A C 1
ATOM 1483 O O . TRP A 1 186 ? 11.215 -0.511 -12.943 1.00 97.56 186 TRP A O 1
ATOM 1493 N N . ILE A 1 187 ? 9.314 -0.178 -11.816 1.00 97.56 187 ILE A N 1
ATOM 1494 C CA . ILE A 1 187 ? 9.956 0.308 -10.601 1.00 97.56 187 ILE A CA 1
ATOM 1495 C C . ILE A 1 187 ? 9.356 -0.428 -9.416 1.00 97.56 187 ILE A C 1
ATOM 1497 O O . ILE A 1 187 ? 8.137 -0.479 -9.245 1.00 97.56 187 ILE A O 1
ATOM 1501 N N . ILE A 1 188 ? 10.223 -1.057 -8.634 1.00 98.00 188 ILE A N 1
ATOM 1502 C CA . ILE A 1 188 ? 9.825 -2.042 -7.637 1.00 98.00 188 ILE A CA 1
ATOM 1503 C C . ILE A 1 188 ? 10.411 -1.639 -6.297 1.00 98.00 188 ILE A C 1
ATOM 1505 O O . ILE A 1 188 ? 11.620 -1.443 -6.171 1.00 98.00 188 ILE A O 1
ATOM 1509 N N . GLU A 1 189 ? 9.545 -1.529 -5.294 1.00 97.81 189 GLU A N 1
ATOM 1510 C CA . GLU A 1 189 ? 9.966 -1.397 -3.906 1.00 97.81 189 GLU A CA 1
ATOM 1511 C C . GLU A 1 189 ? 10.138 -2.783 -3.273 1.00 97.81 189 GLU A C 1
ATOM 1513 O O . GLU A 1 189 ? 9.181 -3.540 -3.117 1.00 97.81 189 GLU A O 1
ATOM 1518 N N . PHE A 1 190 ? 11.352 -3.095 -2.842 1.00 97.88 190 PHE A N 1
ATOM 1519 C CA . PHE A 1 190 ? 11.639 -4.211 -1.951 1.00 97.88 190 PHE A CA 1
ATOM 1520 C C . PHE A 1 190 ? 11.549 -3.716 -0.507 1.00 97.88 190 PHE A C 1
ATOM 1522 O O . PHE A 1 190 ? 12.253 -2.781 -0.112 1.00 97.88 190 PHE A O 1
ATOM 1529 N N . TYR A 1 191 ? 10.678 -4.329 0.294 1.00 96.94 191 TYR A N 1
ATOM 1530 C CA . TYR A 1 191 ? 10.374 -3.868 1.649 1.00 96.94 191 TYR A CA 1
ATOM 1531 C C . TYR A 1 191 ? 10.233 -5.032 2.637 1.00 96.94 191 TYR A C 1
ATOM 1533 O O . TYR A 1 191 ? 10.079 -6.181 2.241 1.00 96.94 191 TYR A O 1
ATOM 1541 N N . ASN A 1 192 ? 10.227 -4.722 3.938 1.00 93.31 192 ASN A N 1
ATOM 1542 C CA . ASN A 1 192 ? 9.834 -5.662 4.994 1.00 93.31 192 ASN A CA 1
ATOM 1543 C C . ASN A 1 192 ? 8.591 -5.152 5.728 1.00 93.31 192 ASN A C 1
ATOM 1545 O O . ASN A 1 192 ? 8.569 -4.008 6.190 1.00 93.31 192 ASN A O 1
ATOM 1549 N N . SER A 1 193 ? 7.583 -6.012 5.899 1.00 88.19 193 SER A N 1
ATOM 1550 C CA . SER A 1 193 ? 6.289 -5.666 6.519 1.00 88.19 193 SER A CA 1
ATOM 1551 C C . SER A 1 193 ? 6.375 -5.105 7.948 1.00 88.19 193 SER A C 1
ATOM 1553 O O . SER A 1 193 ? 5.506 -4.340 8.370 1.00 88.19 193 SER A O 1
ATOM 1555 N N . TRP A 1 194 ? 7.433 -5.446 8.685 1.00 82.56 194 TRP A N 1
ATOM 1556 C CA . TRP A 1 194 ? 7.686 -5.015 10.064 1.00 82.56 194 TRP A CA 1
ATOM 1557 C C . TRP A 1 194 ? 8.721 -3.882 10.186 1.00 82.56 194 TRP A C 1
ATOM 1559 O O . TRP A 1 194 ? 8.997 -3.413 11.291 1.00 82.56 194 TRP A O 1
ATOM 1569 N N . CYS A 1 195 ? 9.303 -3.412 9.077 1.00 88.50 195 CYS A N 1
ATOM 1570 C CA . CYS A 1 195 ? 10.292 -2.334 9.096 1.00 88.50 195 CYS A CA 1
ATOM 1571 C C . CYS A 1 195 ? 9.616 -0.962 9.254 1.00 88.50 195 CYS A C 1
ATOM 1573 O O . CYS A 1 195 ? 8.804 -0.557 8.422 1.00 88.50 195 CYS A O 1
ATOM 1575 N N . GLY A 1 196 ? 10.000 -0.199 10.285 1.00 85.75 196 GLY A N 1
ATOM 1576 C CA . GLY A 1 196 ? 9.433 1.128 10.561 1.00 85.75 196 GLY A CA 1
ATOM 1577 C C . GLY A 1 196 ? 9.593 2.132 9.411 1.00 85.75 196 GLY A C 1
ATOM 1578 O O . GLY A 1 196 ? 8.663 2.884 9.124 1.00 85.75 196 GLY A O 1
ATOM 1579 N N . HIS A 1 197 ? 10.729 2.116 8.703 1.00 92.06 197 HIS A N 1
ATOM 1580 C CA . HIS A 1 197 ? 10.932 2.974 7.529 1.00 92.06 197 HIS A CA 1
ATOM 1581 C C . HIS A 1 197 ? 10.007 2.588 6.369 1.00 92.06 197 HIS A C 1
ATOM 1583 O O . HIS A 1 197 ? 9.422 3.474 5.754 1.00 92.06 197 HIS A O 1
ATOM 1589 N N . CYS A 1 198 ? 9.812 1.288 6.120 1.00 95.25 198 CYS A N 1
ATOM 1590 C CA . CYS A 1 198 ? 8.898 0.794 5.083 1.00 95.25 198 CYS A CA 1
ATOM 1591 C C . CYS A 1 198 ? 7.447 1.161 5.409 1.00 95.25 198 CYS A C 1
ATOM 1593 O O . CYS A 1 198 ? 6.726 1.676 4.562 1.00 95.25 198 CYS A O 1
ATOM 1595 N N . ILE A 1 199 ? 7.036 0.983 6.670 1.00 92.38 199 ILE A N 1
ATOM 1596 C CA . ILE A 1 199 ? 5.693 1.355 7.138 1.00 92.38 199 ILE A CA 1
ATOM 1597 C C . ILE A 1 199 ? 5.424 2.849 6.901 1.00 92.38 199 ILE A C 1
ATOM 1599 O O . ILE A 1 199 ? 4.335 3.212 6.462 1.00 92.38 199 ILE A O 1
ATOM 1603 N N . ASN A 1 200 ? 6.413 3.710 7.155 1.00 92.56 200 ASN A N 1
ATOM 1604 C CA . ASN A 1 200 ? 6.291 5.152 6.931 1.00 92.56 200 ASN A CA 1
ATOM 1605 C C . ASN A 1 200 ? 6.373 5.551 5.450 1.00 92.56 200 ASN A C 1
ATOM 1607 O O . ASN A 1 200 ? 5.836 6.594 5.072 1.00 92.56 200 ASN A O 1
ATOM 1611 N N . PHE A 1 201 ? 7.052 4.760 4.619 1.00 95.88 201 PHE A N 1
ATOM 1612 C CA . PHE A 1 201 ? 7.199 5.021 3.189 1.00 95.88 201 PHE A CA 1
ATOM 1613 C C . PHE A 1 201 ? 5.987 4.548 2.375 1.00 95.88 201 PHE A C 1
ATOM 1615 O O . PHE A 1 201 ? 5.590 5.226 1.430 1.00 95.88 201 PHE A O 1
ATOM 1622 N N . ALA A 1 202 ? 5.329 3.464 2.792 1.00 95.69 202 ALA A N 1
ATOM 1623 C CA . ALA A 1 202 ? 4.231 2.855 2.049 1.00 95.69 202 ALA A CA 1
ATOM 1624 C C . ALA A 1 202 ? 3.089 3.811 1.646 1.00 95.69 202 ALA A C 1
ATOM 1626 O O . ALA A 1 202 ? 2.630 3.724 0.507 1.00 95.69 202 ALA A O 1
ATOM 1627 N N . PRO A 1 203 ? 2.629 4.764 2.487 1.00 95.56 203 PRO A N 1
ATOM 1628 C CA . PRO A 1 203 ? 1.634 5.749 2.059 1.00 95.56 203 PRO A CA 1
ATOM 1629 C C . PRO A 1 203 ? 2.100 6.595 0.867 1.00 95.56 203 PRO A C 1
ATOM 1631 O O . PRO A 1 203 ? 1.313 6.848 -0.042 1.00 95.56 203 PRO A O 1
ATOM 1634 N N . LYS A 1 204 ? 3.383 6.980 0.840 1.00 95.62 204 LYS A N 1
ATOM 1635 C CA . LYS A 1 204 ? 3.974 7.750 -0.261 1.00 95.62 204 LYS A CA 1
ATOM 1636 C C . LYS A 1 204 ? 4.087 6.905 -1.526 1.00 95.62 204 LYS A C 1
ATOM 1638 O O . LYS A 1 204 ? 3.804 7.395 -2.612 1.00 95.62 204 LYS A O 1
ATOM 1643 N N . TRP A 1 205 ? 4.456 5.630 -1.391 1.00 97.06 205 TRP A N 1
ATOM 1644 C CA . TRP A 1 205 ? 4.536 4.712 -2.528 1.00 97.06 205 TRP A CA 1
ATOM 1645 C C . TRP A 1 205 ? 3.169 4.485 -3.189 1.00 97.06 205 TRP A C 1
ATOM 1647 O O . TRP A 1 205 ? 3.057 4.525 -4.412 1.00 97.06 205 TRP A O 1
ATOM 1657 N N . LYS A 1 206 ? 2.102 4.353 -2.388 1.00 96.31 206 LYS A N 1
ATOM 1658 C CA . LYS A 1 206 ? 0.718 4.265 -2.893 1.00 96.31 206 LYS A CA 1
ATOM 1659 C C . LYS A 1 206 ? 0.294 5.525 -3.643 1.00 96.31 206 LYS A C 1
ATOM 1661 O O . LYS A 1 206 ? -0.317 5.433 -4.707 1.00 96.31 206 LYS A O 1
ATOM 1666 N N . GLU A 1 207 ? 0.618 6.697 -3.102 1.00 94.50 207 GLU A N 1
ATOM 1667 C CA . GLU A 1 207 ? 0.350 7.978 -3.761 1.00 94.50 207 GLU A CA 1
ATOM 1668 C C . GLU A 1 207 ? 1.116 8.093 -5.087 1.00 94.50 207 GLU A C 1
ATOM 1670 O O . GLU A 1 207 ? 0.531 8.438 -6.113 1.00 94.50 207 GLU A O 1
ATOM 1675 N N . PHE A 1 208 ? 2.397 7.720 -5.096 1.00 95.06 208 PHE A N 1
ATOM 1676 C CA . PHE A 1 208 ? 3.220 7.690 -6.303 1.00 95.06 208 PHE A CA 1
ATOM 1677 C C . PHE A 1 208 ? 2.638 6.764 -7.379 1.00 95.06 208 PHE A C 1
ATOM 1679 O O . PHE A 1 208 ? 2.520 7.161 -8.540 1.00 95.06 208 PHE A O 1
ATOM 1686 N N . ALA A 1 209 ? 2.195 5.565 -6.997 1.00 96.31 209 ALA A N 1
ATOM 1687 C CA . ALA A 1 209 ? 1.536 4.631 -7.905 1.00 96.31 209 ALA A CA 1
ATOM 1688 C C . ALA A 1 209 ? 0.224 5.187 -8.478 1.00 96.31 209 ALA A C 1
ATOM 1690 O O . ALA A 1 209 ? -0.027 5.120 -9.681 1.00 96.31 209 ALA A O 1
ATOM 1691 N N . THR A 1 210 ? -0.575 5.839 -7.633 1.00 94.31 210 THR A N 1
ATOM 1692 C CA . THR A 1 210 ? -1.829 6.479 -8.055 1.00 94.31 210 THR A CA 1
ATOM 1693 C C . THR A 1 210 ? -1.565 7.598 -9.071 1.00 94.31 210 THR A C 1
ATOM 1695 O O . THR A 1 210 ? -2.223 7.677 -10.110 1.00 94.31 210 THR A O 1
ATOM 1698 N N . ASN A 1 211 ? -0.560 8.441 -8.816 1.00 90.88 211 ASN A N 1
ATOM 1699 C CA . ASN A 1 211 ? -0.204 9.564 -9.688 1.00 90.88 211 ASN A CA 1
ATOM 1700 C C . ASN A 1 211 ? 0.410 9.113 -11.026 1.00 90.88 211 ASN A C 1
ATOM 1702 O O . ASN A 1 211 ? 0.311 9.825 -12.025 1.00 90.88 211 ASN A O 1
ATOM 1706 N N . THR A 1 212 ? 1.008 7.921 -11.074 1.00 90.25 212 THR A N 1
ATOM 1707 C CA . THR A 1 212 ? 1.634 7.348 -12.279 1.00 90.25 212 THR A CA 1
ATOM 1708 C C . THR A 1 212 ? 0.688 6.478 -13.108 1.00 90.25 212 THR A C 1
ATOM 1710 O O . THR A 1 212 ? 1.058 6.039 -14.193 1.00 90.25 212 THR A O 1
ATOM 1713 N N . LYS A 1 213 ? -0.571 6.303 -12.690 1.00 88.69 213 LYS A N 1
ATOM 1714 C CA . LYS A 1 213 ? -1.576 5.482 -13.390 1.00 88.69 213 LYS A CA 1
ATOM 1715 C C . LYS A 1 213 ? -1.770 5.847 -14.867 1.00 88.69 213 LYS A C 1
ATOM 1717 O O . LYS A 1 213 ? -1.954 4.977 -15.714 1.00 88.69 213 LYS A O 1
ATOM 1722 N N . GLY A 1 214 ? -1.656 7.132 -15.214 1.00 87.44 214 GLY A N 1
ATOM 1723 C CA . GLY A 1 214 ? -1.708 7.588 -16.612 1.00 87.44 214 GLY A CA 1
ATOM 1724 C C . GLY A 1 214 ? -0.572 7.050 -17.499 1.00 87.44 214 GLY A C 1
ATOM 1725 O O . GLY A 1 214 ? -0.699 7.045 -18.721 1.00 87.44 214 GLY A O 1
ATOM 1726 N N . TRP A 1 215 ? 0.511 6.562 -16.892 1.00 90.81 215 TRP A N 1
ATOM 1727 C CA . TRP A 1 215 ? 1.730 6.075 -17.539 1.00 90.81 215 TRP A CA 1
ATOM 1728 C C . TRP A 1 215 ? 1.850 4.545 -17.540 1.00 90.81 215 TRP A C 1
ATOM 1730 O O . TRP A 1 215 ? 2.889 4.019 -17.920 1.00 90.81 215 TRP A O 1
ATOM 1740 N N . GLN A 1 216 ? 0.787 3.813 -17.199 1.00 89.62 216 GLN A N 1
ATOM 1741 C CA . GLN A 1 216 ? 0.767 2.341 -17.098 1.00 89.62 216 GLN A CA 1
ATOM 1742 C C . GLN A 1 216 ? 1.180 1.569 -18.374 1.00 89.62 216 GLN A C 1
ATOM 1744 O O . GLN A 1 216 ? 1.461 0.377 -18.310 1.00 89.62 216 GLN A O 1
ATOM 1749 N N . LYS A 1 217 ? 1.201 2.228 -19.545 1.00 90.38 217 LYS A N 1
ATOM 1750 C CA . LYS A 1 217 ? 1.722 1.668 -20.814 1.00 90.38 217 LYS A CA 1
ATOM 1751 C C . LYS A 1 217 ? 3.240 1.804 -20.980 1.00 90.38 217 LYS A C 1
ATOM 1753 O O . LYS A 1 217 ? 3.785 1.340 -21.969 1.00 90.38 217 LYS A O 1
ATOM 1758 N N . VAL A 1 218 ? 3.877 2.559 -20.094 1.00 93.62 218 VAL A N 1
ATOM 1759 C CA . VAL A 1 218 ? 5.307 2.878 -20.117 1.00 93.62 218 VAL A CA 1
ATOM 1760 C C . VAL A 1 218 ? 5.966 2.287 -18.885 1.00 93.62 218 VAL A C 1
ATOM 1762 O O . VAL A 1 218 ? 7.005 1.648 -18.996 1.00 93.62 218 VAL A O 1
ATOM 1765 N N . ILE A 1 219 ? 5.356 2.483 -17.713 1.00 95.25 219 ILE A N 1
ATOM 1766 C CA . ILE A 1 219 ? 5.905 2.044 -16.436 1.00 95.25 219 ILE A CA 1
ATOM 1767 C C . ILE A 1 219 ? 4.857 1.365 -15.558 1.00 95.25 219 ILE A C 1
ATOM 1769 O O . ILE A 1 219 ? 3.715 1.810 -15.466 1.00 95.25 219 ILE A O 1
ATOM 1773 N N . SER A 1 220 ? 5.269 0.286 -14.900 1.00 96.88 220 SER A N 1
ATOM 1774 C CA . SER A 1 220 ? 4.508 -0.430 -13.877 1.00 96.88 220 SER A CA 1
ATOM 1775 C C . SER A 1 220 ? 5.161 -0.257 -12.506 1.00 96.88 220 SER A C 1
ATOM 1777 O O . SER A 1 220 ? 6.388 -0.269 -12.381 1.00 96.88 220 SER A O 1
ATOM 1779 N N . ILE A 1 221 ? 4.335 -0.072 -11.476 1.00 97.88 221 ILE A N 1
ATOM 1780 C CA . ILE A 1 221 ? 4.784 0.152 -10.098 1.00 97.88 221 ILE A CA 1
ATOM 1781 C C . ILE A 1 221 ? 4.538 -1.120 -9.292 1.00 97.88 221 ILE A C 1
ATOM 1783 O O . ILE A 1 221 ? 3.396 -1.564 -9.171 1.00 97.88 221 ILE A O 1
ATOM 1787 N N . GLY A 1 222 ? 5.603 -1.708 -8.755 1.00 97.75 222 GLY A N 1
ATOM 1788 C CA . GLY A 1 222 ? 5.558 -2.965 -8.015 1.00 97.75 222 GLY A CA 1
ATOM 1789 C C . GLY A 1 222 ? 6.023 -2.840 -6.567 1.00 97.75 222 GLY A C 1
ATOM 1790 O O . GLY A 1 222 ? 6.692 -1.876 -6.186 1.00 97.75 222 GLY A O 1
ATOM 1791 N N . ALA A 1 223 ? 5.695 -3.848 -5.764 1.00 97.75 223 ALA A N 1
ATOM 1792 C CA . ALA A 1 223 ? 6.256 -4.038 -4.433 1.00 97.75 223 ALA A CA 1
ATOM 1793 C C . ALA A 1 223 ? 6.473 -5.526 -4.120 1.00 97.75 223 ALA A C 1
ATOM 1795 O O . ALA A 1 223 ? 5.625 -6.361 -4.438 1.00 97.75 223 ALA A O 1
ATOM 1796 N N . VAL A 1 224 ? 7.592 -5.842 -3.468 1.00 97.38 224 VAL A N 1
ATOM 1797 C CA . VAL A 1 224 ? 7.987 -7.191 -3.036 1.00 97.38 224 VAL A CA 1
ATOM 1798 C C . VAL A 1 224 ? 8.218 -7.185 -1.528 1.00 97.38 224 VAL A C 1
ATOM 1800 O O . VAL A 1 224 ? 9.043 -6.426 -1.018 1.00 97.38 224 VAL A O 1
ATOM 1803 N N . ASP A 1 225 ? 7.515 -8.066 -0.816 1.00 95.62 225 ASP A N 1
ATOM 1804 C CA . ASP A 1 225 ? 7.680 -8.234 0.628 1.00 95.62 225 ASP A CA 1
ATOM 1805 C C . ASP A 1 225 ? 8.783 -9.247 0.946 1.00 95.62 225 ASP A C 1
ATOM 1807 O O . ASP A 1 225 ? 8.547 -10.455 0.943 1.00 95.62 225 ASP A O 1
ATOM 1811 N N . CYS A 1 226 ? 9.981 -8.767 1.253 1.00 95.00 226 CYS A N 1
ATOM 1812 C CA . CYS A 1 226 ? 11.136 -9.591 1.601 1.00 95.00 226 CYS A CA 1
ATOM 1813 C C . CYS A 1 226 ? 11.054 -10.210 3.004 1.00 95.00 226 CYS A C 1
ATOM 1815 O O . CYS A 1 226 ? 11.915 -11.014 3.367 1.00 95.00 226 CYS A O 1
ATOM 1817 N N . SER A 1 227 ? 10.020 -9.879 3.791 1.00 88.12 227 SER A N 1
ATOM 1818 C CA . SER A 1 227 ? 9.762 -10.549 5.069 1.00 88.12 227 SER A CA 1
ATOM 1819 C C . SER A 1 227 ? 9.048 -11.892 4.910 1.00 88.12 227 SER A C 1
ATOM 1821 O O . SER A 1 227 ? 9.032 -12.679 5.854 1.00 88.12 227 SER A O 1
ATOM 1823 N N . GLN A 1 228 ? 8.489 -12.166 3.727 1.00 86.38 228 GLN A N 1
ATOM 1824 C CA . GLN A 1 228 ? 7.841 -13.435 3.408 1.00 86.38 228 GLN A CA 1
ATOM 1825 C C . GLN A 1 228 ? 8.872 -14.476 2.975 1.00 86.38 228 GLN A C 1
ATOM 1827 O O . GLN A 1 228 ? 9.712 -14.196 2.120 1.00 86.38 228 GLN A O 1
ATOM 1832 N N . ASN A 1 229 ? 8.771 -15.692 3.521 1.00 82.94 229 ASN A N 1
ATOM 1833 C CA . ASN A 1 229 ? 9.721 -16.781 3.257 1.00 82.94 229 ASN A CA 1
ATOM 1834 C C . ASN A 1 229 ? 9.888 -17.071 1.760 1.00 82.94 229 ASN A C 1
ATOM 1836 O O . ASN A 1 229 ? 11.015 -17.247 1.298 1.00 82.94 229 ASN A O 1
ATOM 1840 N N . ASP A 1 230 ? 8.786 -17.042 1.010 1.00 86.31 230 ASP A N 1
ATOM 1841 C CA . ASP A 1 230 ? 8.768 -17.318 -0.429 1.00 86.31 230 ASP A CA 1
ATOM 1842 C C . ASP A 1 230 ? 9.559 -16.276 -1.232 1.00 86.31 230 ASP A C 1
ATOM 1844 O O . ASP A 1 230 ? 10.123 -16.595 -2.272 1.00 86.31 230 ASP A O 1
ATOM 1848 N N . ASN A 1 231 ? 9.671 -15.043 -0.728 1.00 92.06 231 ASN A N 1
ATOM 1849 C CA . ASN A 1 231 ? 10.360 -13.939 -1.397 1.00 92.06 231 ASN A CA 1
ATOM 1850 C C . ASN A 1 231 ? 11.831 -13.790 -0.977 1.00 92.06 231 ASN A C 1
ATOM 1852 O O . ASN A 1 231 ? 12.584 -13.081 -1.644 1.00 92.06 231 ASN A O 1
ATOM 1856 N N . ILE A 1 232 ? 12.278 -14.464 0.091 1.00 89.94 232 ILE A N 1
ATOM 1857 C CA . ILE A 1 232 ? 13.676 -14.408 0.553 1.00 89.94 232 ILE A CA 1
ATOM 1858 C C . ILE A 1 232 ? 14.680 -14.757 -0.567 1.00 89.94 232 ILE A C 1
ATOM 1860 O O . ILE A 1 232 ? 15.679 -14.042 -0.690 1.00 89.94 232 ILE A O 1
ATOM 1864 N N . PRO A 1 233 ? 14.472 -15.806 -1.395 1.00 93.94 233 PRO A N 1
ATOM 1865 C CA . PRO A 1 233 ? 15.379 -16.120 -2.499 1.00 93.94 233 PRO A CA 1
ATOM 1866 C C . PRO A 1 233 ? 15.488 -14.979 -3.515 1.00 93.94 233 PRO A C 1
ATOM 1868 O O . PRO A 1 233 ? 16.598 -14.623 -3.909 1.00 93.94 233 PRO A O 1
ATOM 1871 N N . LEU A 1 234 ? 14.358 -14.364 -3.877 1.00 94.75 234 LEU A N 1
ATOM 1872 C CA . LEU A 1 234 ? 14.303 -13.222 -4.788 1.00 94.75 234 LEU A CA 1
ATOM 1873 C C . LEU A 1 234 ? 15.099 -12.033 -4.233 1.00 94.75 234 LEU A C 1
ATOM 1875 O O . LEU A 1 234 ? 15.981 -11.510 -4.909 1.00 94.75 234 LEU A O 1
ATOM 1879 N N . CYS A 1 235 ? 14.851 -11.645 -2.980 1.00 95.69 235 CYS A N 1
ATOM 1880 C CA . CYS A 1 235 ? 15.521 -10.497 -2.365 1.00 95.69 235 CYS A CA 1
ATOM 1881 C C . CYS A 1 235 ? 17.030 -10.721 -2.176 1.00 95.69 235 CYS A C 1
ATOM 1883 O O . CYS A 1 235 ? 17.814 -9.781 -2.275 1.00 95.69 235 CYS A O 1
ATOM 1885 N N . ARG A 1 236 ? 17.464 -11.969 -1.958 1.00 94.31 236 ARG A N 1
ATOM 1886 C CA . ARG A 1 236 ? 18.893 -12.323 -1.957 1.00 94.31 236 ARG A CA 1
ATOM 1887 C C . ARG A 1 236 ? 19.505 -12.270 -3.354 1.00 94.31 236 ARG A C 1
ATOM 1889 O O . ARG A 1 236 ? 20.629 -11.807 -3.494 1.00 94.31 236 ARG A O 1
ATOM 1896 N N . ASN A 1 237 ? 18.785 -12.731 -4.378 1.00 93.44 237 ASN A N 1
ATOM 1897 C CA . ASN A 1 237 ? 19.272 -12.731 -5.760 1.00 93.44 237 ASN A CA 1
ATOM 1898 C C . ASN A 1 237 ? 19.520 -11.307 -6.290 1.00 93.44 237 ASN A C 1
ATOM 1900 O O . ASN A 1 237 ? 20.450 -11.088 -7.063 1.00 93.44 237 ASN A O 1
ATOM 1904 N N . TYR A 1 238 ? 18.719 -10.337 -5.851 1.00 94.00 238 TYR A N 1
ATOM 1905 C CA . TYR A 1 238 ? 18.888 -8.918 -6.184 1.00 94.00 238 TYR A CA 1
ATOM 1906 C C . TYR A 1 238 ? 19.724 -8.134 -5.157 1.00 94.00 238 TYR A C 1
ATOM 1908 O O . TYR A 1 238 ? 19.724 -6.909 -5.182 1.00 94.00 238 TYR A O 1
ATOM 1916 N N . ASP A 1 239 ? 20.442 -8.833 -4.269 1.00 94.19 239 ASP A N 1
ATOM 1917 C CA . ASP A 1 239 ? 21.360 -8.258 -3.276 1.00 94.19 239 ASP A CA 1
ATOM 1918 C C . ASP A 1 239 ? 20.744 -7.124 -2.429 1.00 94.19 239 ASP A C 1
ATOM 1920 O O . ASP A 1 239 ? 21.344 -6.074 -2.189 1.00 94.19 239 ASP A O 1
ATOM 1924 N N . ILE A 1 240 ? 19.504 -7.320 -1.965 1.00 95.62 240 ILE A N 1
ATOM 1925 C CA . ILE A 1 240 ? 18.804 -6.318 -1.156 1.00 95.62 240 ILE A CA 1
ATOM 1926 C C . ILE A 1 240 ? 19.366 -6.308 0.271 1.00 95.62 240 ILE A C 1
ATOM 1928 O O . ILE A 1 240 ? 18.995 -7.120 1.121 1.00 95.62 240 ILE A O 1
ATOM 1932 N N . GLN A 1 241 ? 20.252 -5.348 0.541 1.00 90.25 241 GLN A N 1
ATOM 1933 C CA . GLN A 1 241 ? 20.925 -5.184 1.838 1.00 90.25 241 GLN A CA 1
ATOM 1934 C C . GLN A 1 241 ? 20.191 -4.239 2.810 1.00 90.25 241 GLN A C 1
ATOM 1936 O O . GLN A 1 241 ? 20.504 -4.203 4.001 1.00 90.25 241 GLN A O 1
ATOM 1941 N N . GLY A 1 242 ? 19.216 -3.459 2.334 1.00 92.81 242 GLY A N 1
ATOM 1942 C CA . GLY A 1 242 ? 18.509 -2.459 3.137 1.00 92.81 242 GLY A CA 1
ATOM 1943 C C . GLY A 1 242 ? 17.081 -2.217 2.657 1.00 92.81 242 GLY A C 1
ATOM 1944 O O . GLY A 1 242 ? 16.765 -2.469 1.500 1.00 92.81 242 GLY A O 1
ATOM 1945 N N . TYR A 1 243 ? 16.223 -1.730 3.561 1.00 95.12 243 TYR A N 1
ATOM 1946 C CA . TYR A 1 243 ? 14.792 -1.548 3.304 1.00 95.12 243 TYR A CA 1
ATOM 1947 C C . TYR A 1 243 ? 14.282 -0.168 3.769 1.00 95.12 243 TYR A C 1
ATOM 1949 O O . TYR A 1 243 ? 14.614 0.245 4.889 1.00 95.12 243 TYR A O 1
ATOM 1957 N N . PRO A 1 244 ? 13.403 0.503 2.998 1.00 96.06 244 PRO A N 1
ATOM 1958 C CA . PRO A 1 244 ? 12.963 0.112 1.655 1.00 96.06 244 PRO A CA 1
ATOM 1959 C C . PRO A 1 244 ? 14.080 0.312 0.616 1.00 96.06 244 PRO A C 1
ATOM 1961 O O . PRO A 1 244 ? 14.879 1.240 0.738 1.00 96.06 244 PRO A O 1
ATOM 1964 N N . ALA A 1 245 ? 14.130 -0.555 -0.394 1.00 96.69 245 ALA A N 1
ATOM 1965 C CA . ALA A 1 245 ? 15.005 -0.413 -1.556 1.00 96.69 245 ALA A CA 1
ATOM 1966 C C . ALA A 1 245 ? 14.155 -0.271 -2.815 1.00 96.69 245 ALA A C 1
ATOM 1968 O O . ALA A 1 245 ? 13.234 -1.052 -3.033 1.00 96.69 245 ALA A O 1
ATOM 1969 N N . ILE A 1 246 ? 14.466 0.720 -3.645 1.00 97.44 246 ILE A N 1
ATOM 1970 C CA . ILE A 1 246 ? 13.732 0.992 -4.879 1.00 97.44 246 ILE A CA 1
ATOM 1971 C C . ILE A 1 246 ? 14.641 0.651 -6.046 1.00 97.44 246 ILE A C 1
ATOM 1973 O O . ILE A 1 246 ? 15.743 1.190 -6.144 1.00 97.44 246 ILE A O 1
ATOM 1977 N N . ILE A 1 247 ? 14.185 -0.238 -6.923 1.00 96.81 247 ILE A N 1
ATOM 1978 C CA . ILE A 1 247 ? 14.961 -0.702 -8.072 1.00 96.81 247 ILE A CA 1
ATOM 1979 C C . ILE A 1 247 ? 14.172 -0.466 -9.354 1.00 96.81 247 ILE A C 1
ATOM 1981 O O . ILE A 1 247 ? 12.999 -0.833 -9.454 1.00 96.81 247 ILE A O 1
ATOM 1985 N N . PHE A 1 248 ? 14.831 0.150 -10.331 1.00 97.12 248 PHE A N 1
ATOM 1986 C CA . PHE A 1 248 ? 14.311 0.355 -11.673 1.00 97.12 248 PHE A CA 1
ATOM 1987 C C . PHE A 1 248 ? 14.777 -0.752 -12.625 1.00 97.12 248 PHE A C 1
ATOM 1989 O O . PHE A 1 248 ? 15.963 -1.079 -12.692 1.00 97.12 248 PHE A O 1
ATOM 1996 N N . PHE A 1 249 ? 13.839 -1.273 -13.409 1.00 96.94 249 PHE A N 1
ATOM 1997 C CA . PHE A 1 249 ? 14.059 -2.222 -14.490 1.00 96.94 249 PHE A CA 1
ATOM 1998 C C . PHE A 1 249 ? 13.607 -1.585 -15.813 1.00 96.94 249 PHE A C 1
ATOM 2000 O O . PHE A 1 249 ? 12.449 -1.167 -15.925 1.00 96.94 249 PHE A O 1
ATOM 2007 N N . PRO A 1 250 ? 14.494 -1.482 -16.816 1.00 95.12 250 PRO A N 1
ATOM 2008 C CA . PRO A 1 250 ? 14.150 -0.961 -18.128 1.00 95.12 250 PRO A CA 1
ATOM 2009 C C . PRO A 1 250 ? 13.210 -1.923 -18.869 1.00 95.12 250 PRO A C 1
ATOM 2011 O O . PRO A 1 250 ? 13.086 -3.091 -18.485 1.00 95.12 250 PRO A O 1
ATOM 2014 N N . PRO A 1 251 ? 12.554 -1.462 -19.948 1.00 94.00 251 PRO A N 1
ATOM 2015 C CA . PRO A 1 251 ? 11.833 -2.375 -20.822 1.00 94.00 251 PRO A CA 1
ATOM 2016 C C . PRO A 1 251 ? 12.785 -3.433 -21.394 1.00 94.00 251 PRO A C 1
ATOM 2018 O O . PRO A 1 251 ? 13.951 -3.153 -21.671 1.00 94.00 251 PRO A O 1
ATOM 2021 N N . HIS A 1 252 ? 12.273 -4.647 -21.579 1.00 93.12 252 HIS A N 1
ATOM 2022 C CA . HIS A 1 252 ? 13.011 -5.812 -22.065 1.00 93.12 252 HIS A CA 1
ATOM 2023 C C . HIS A 1 252 ? 14.244 -6.182 -21.225 1.00 93.12 252 HIS A C 1
ATOM 2025 O O . HIS A 1 252 ? 15.187 -6.769 -21.753 1.00 93.12 252 HIS A O 1
ATOM 2031 N N . ALA A 1 253 ? 14.236 -5.869 -19.924 1.00 93.12 253 ALA A N 1
ATOM 2032 C CA . ALA A 1 253 ? 15.274 -6.318 -19.001 1.00 93.12 253 ALA A CA 1
ATOM 2033 C C . ALA A 1 253 ? 15.445 -7.845 -19.070 1.00 93.12 253 ALA A C 1
ATOM 2035 O O . ALA A 1 253 ? 14.463 -8.591 -19.004 1.00 93.12 253 ALA A O 1
ATOM 2036 N N . ASP A 1 254 ? 16.689 -8.297 -19.215 1.00 92.31 254 ASP A N 1
ATOM 2037 C CA . ASP A 1 254 ? 17.039 -9.716 -19.237 1.00 92.31 254 ASP A CA 1
ATOM 2038 C C . ASP A 1 254 ? 17.291 -10.268 -17.821 1.00 92.31 254 ASP A C 1
ATOM 2040 O O . ASP A 1 254 ? 17.302 -9.535 -16.833 1.00 92.31 254 ASP A O 1
ATOM 2044 N N . GLU A 1 255 ? 17.499 -11.582 -17.711 1.00 87.75 255 GLU A N 1
ATOM 2045 C CA . GLU A 1 255 ? 17.786 -12.249 -16.431 1.00 87.75 255 GLU A CA 1
ATOM 2046 C C . GLU A 1 255 ? 19.137 -11.860 -15.808 1.00 87.75 255 GLU A C 1
ATOM 2048 O O . GLU A 1 255 ? 19.338 -12.046 -14.605 1.00 87.75 255 GLU A O 1
ATOM 2053 N N . ALA A 1 256 ? 20.084 -11.348 -16.600 1.00 88.38 256 ALA A N 1
ATOM 2054 C CA . ALA A 1 256 ? 21.384 -10.918 -16.096 1.00 88.38 256 ALA A CA 1
ATOM 2055 C C . ALA A 1 256 ? 21.310 -9.520 -15.460 1.00 88.38 256 ALA A C 1
ATOM 2057 O O . ALA A 1 256 ? 22.130 -9.196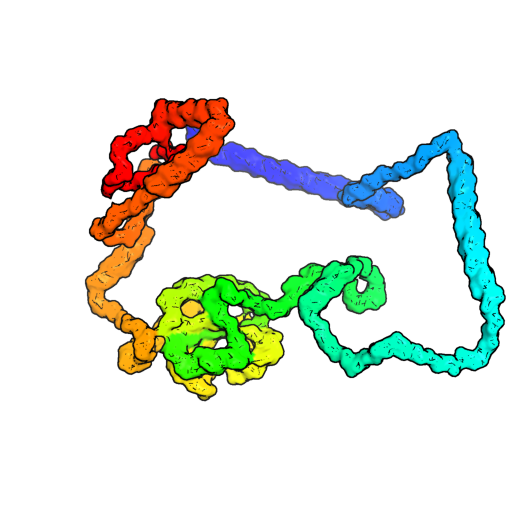 -14.592 1.00 88.38 256 ALA A O 1
ATOM 2058 N N . TYR A 1 257 ? 20.329 -8.711 -15.861 1.00 89.00 257 TYR A N 1
ATOM 2059 C CA . TYR A 1 257 ? 20.129 -7.354 -15.390 1.00 89.00 257 TYR A CA 1
ATOM 2060 C C . TYR A 1 257 ? 19.656 -7.308 -13.932 1.00 89.00 257 TYR A C 1
ATOM 2062 O O . TYR A 1 257 ? 18.598 -7.817 -13.565 1.00 89.00 257 TYR A O 1
ATOM 2070 N N . ARG A 1 258 ? 20.440 -6.644 -13.076 1.00 88.62 258 ARG A N 1
ATOM 2071 C CA . ARG A 1 258 ? 20.191 -6.569 -11.624 1.00 88.62 258 ARG A CA 1
ATOM 2072 C C . ARG A 1 258 ? 19.369 -5.359 -11.185 1.00 88.62 258 ARG A C 1
ATOM 2074 O O . ARG A 1 258 ? 19.040 -5.259 -10.007 1.00 88.62 258 ARG A O 1
ATOM 2081 N N . GLY A 1 259 ? 19.001 -4.483 -12.117 1.00 90.25 259 GLY A N 1
ATOM 2082 C CA . GLY A 1 259 ? 18.269 -3.264 -11.800 1.00 90.25 259 GLY A CA 1
ATOM 2083 C C . GLY A 1 259 ? 19.165 -2.084 -11.419 1.00 90.25 259 GLY A C 1
ATOM 2084 O O . GLY A 1 259 ? 20.311 -2.256 -11.013 1.00 90.25 259 GLY A O 1
ATOM 2085 N N . GLU A 1 260 ? 18.620 -0.875 -11.542 1.00 93.69 260 GLU A N 1
ATOM 2086 C CA . GLU A 1 260 ? 19.272 0.377 -11.133 1.00 93.69 260 GLU A CA 1
ATOM 2087 C C . GLU A 1 260 ? 18.668 0.858 -9.813 1.00 93.69 260 GLU A C 1
ATOM 2089 O O . GLU A 1 260 ? 17.463 1.117 -9.726 1.00 93.69 260 GLU A O 1
ATOM 2094 N N . ALA A 1 261 ? 19.492 0.962 -8.770 1.00 94.44 261 ALA A N 1
ATOM 2095 C CA . ALA A 1 261 ? 19.034 1.358 -7.444 1.00 94.44 261 ALA A CA 1
ATOM 2096 C C . ALA A 1 261 ? 18.745 2.868 -7.371 1.00 94.44 261 ALA A C 1
ATOM 2098 O O . ALA A 1 261 ? 19.580 3.706 -7.713 1.00 94.44 261 ALA A O 1
ATOM 2099 N N . ILE A 1 262 ? 17.569 3.225 -6.854 1.00 94.38 262 ILE A N 1
ATOM 2100 C CA . ILE A 1 262 ? 17.153 4.608 -6.607 1.00 94.38 262 ILE A CA 1
ATOM 2101 C C . ILE A 1 262 ? 17.211 4.876 -5.103 1.00 94.38 262 ILE A C 1
ATOM 2103 O O . ILE A 1 262 ? 16.460 4.302 -4.320 1.00 94.38 262 ILE A O 1
ATOM 2107 N N . HIS A 1 263 ? 18.093 5.791 -4.698 1.00 91.12 263 HIS A N 1
ATOM 2108 C CA . HIS A 1 263 ? 18.337 6.119 -3.285 1.00 91.12 263 HIS A CA 1
ATOM 2109 C C . HIS A 1 263 ? 17.549 7.336 -2.762 1.00 91.12 263 HIS A C 1
ATOM 2111 O O . HIS A 1 263 ? 17.810 7.808 -1.655 1.00 91.12 263 HIS A O 1
ATOM 2117 N N . ASP A 1 264 ? 16.611 7.879 -3.544 1.00 89.75 264 ASP A N 1
ATOM 2118 C CA . ASP A 1 264 ? 15.738 8.962 -3.066 1.00 89.75 264 ASP A CA 1
ATOM 2119 C C . ASP A 1 264 ? 14.747 8.481 -2.009 1.00 89.75 264 ASP A C 1
ATOM 2121 O O . ASP A 1 264 ? 14.296 7.339 -2.024 1.00 89.75 264 ASP A O 1
ATOM 2125 N N . GLN A 1 265 ? 14.341 9.404 -1.138 1.00 78.56 265 GLN A N 1
ATOM 2126 C CA . GLN A 1 265 ? 13.329 9.161 -0.104 1.00 78.56 265 GLN A CA 1
ATOM 2127 C C . GLN A 1 265 ? 12.013 9.919 -0.349 1.00 78.56 265 GLN A C 1
ATOM 2129 O O . GLN A 1 265 ? 11.031 9.719 0.378 1.00 78.56 265 GLN A O 1
ATOM 2134 N N . ASP A 1 266 ? 11.985 10.809 -1.343 1.00 88.62 266 ASP A N 1
ATOM 2135 C CA . ASP A 1 266 ? 10.809 11.571 -1.753 1.00 88.62 266 ASP A CA 1
ATOM 2136 C C . ASP A 1 266 ? 10.351 11.166 -3.159 1.00 88.62 266 ASP A C 1
ATOM 2138 O O . ASP A 1 266 ? 11.151 10.865 -4.044 1.00 88.62 266 ASP A O 1
ATOM 2142 N N . THR A 1 267 ? 9.036 11.142 -3.355 1.00 89.25 267 THR A N 1
ATOM 2143 C CA . THR A 1 267 ? 8.391 10.647 -4.577 1.00 89.25 267 THR A CA 1
ATOM 2144 C C . THR A 1 267 ? 8.653 11.527 -5.793 1.00 89.25 267 THR A C 1
ATOM 2146 O O . THR A 1 267 ? 8.659 11.019 -6.913 1.00 89.25 267 THR A O 1
ATOM 2149 N N . ASP A 1 268 ? 8.917 12.821 -5.596 1.00 86.44 268 ASP A N 1
ATOM 2150 C CA . ASP A 1 268 ? 9.191 13.749 -6.694 1.00 86.44 268 ASP A CA 1
ATOM 2151 C C . ASP A 1 268 ? 10.571 13.481 -7.296 1.00 86.44 268 ASP A C 1
ATOM 2153 O O . ASP A 1 268 ? 10.725 13.421 -8.516 1.00 86.44 268 ASP A O 1
ATOM 2157 N N . SER A 1 269 ? 11.587 13.292 -6.453 1.00 89.62 269 SER A N 1
ATOM 2158 C CA . SER A 1 269 ? 12.941 12.947 -6.891 1.00 89.62 269 SER A CA 1
ATOM 2159 C C . SER A 1 269 ? 12.989 11.560 -7.531 1.00 89.62 269 SER A C 1
ATOM 2161 O O . SER A 1 269 ? 13.576 11.425 -8.609 1.00 89.62 269 SER A O 1
ATOM 2163 N N . ILE A 1 270 ? 12.269 10.580 -6.962 1.00 92.69 270 ILE A N 1
ATOM 2164 C CA . ILE A 1 270 ? 12.073 9.261 -7.588 1.00 92.69 270 ILE A CA 1
ATOM 2165 C C . ILE A 1 270 ? 11.469 9.435 -8.985 1.00 92.69 270 ILE A C 1
ATOM 2167 O O . ILE A 1 270 ? 12.018 8.926 -9.962 1.00 92.69 270 ILE A O 1
ATOM 2171 N N . GLY A 1 271 ? 10.384 10.206 -9.102 1.00 91.56 271 GLY A N 1
ATOM 2172 C CA . GLY A 1 271 ? 9.724 10.481 -10.377 1.00 91.56 271 GLY A CA 1
ATOM 2173 C C . GLY A 1 271 ? 10.662 11.109 -11.410 1.00 91.56 271 GLY A C 1
ATOM 2174 O O . GLY A 1 271 ? 10.714 10.650 -12.549 1.00 91.56 271 GLY A O 1
ATOM 2175 N N . ARG A 1 272 ? 11.469 12.105 -11.021 1.00 90.38 272 ARG A N 1
ATOM 2176 C CA . ARG A 1 272 ? 12.461 12.725 -11.920 1.00 90.38 272 ARG A CA 1
ATOM 2177 C C . ARG A 1 272 ? 13.517 11.728 -12.393 1.00 90.38 272 ARG A C 1
ATOM 2179 O O . ARG A 1 272 ? 13.847 11.724 -13.577 1.00 90.38 272 ARG A O 1
ATOM 2186 N N . ARG A 1 273 ? 14.041 10.873 -11.505 1.00 92.44 273 ARG A N 1
ATOM 2187 C CA . ARG A 1 273 ? 15.006 9.834 -11.907 1.00 92.44 273 ARG A CA 1
ATOM 2188 C C . ARG A 1 273 ? 14.389 8.826 -12.864 1.00 92.44 273 ARG A C 1
ATOM 2190 O O . ARG A 1 273 ? 14.998 8.514 -13.880 1.00 92.44 273 ARG A O 1
ATOM 2197 N N . VAL A 1 274 ? 13.169 8.382 -12.582 1.00 92.19 274 VAL A N 1
ATOM 2198 C CA . VAL A 1 274 ? 12.413 7.484 -13.461 1.00 92.19 274 VAL A CA 1
ATOM 2199 C C . VAL A 1 274 ? 12.221 8.094 -14.846 1.00 92.19 274 VAL A C 1
ATOM 2201 O O . VAL A 1 274 ? 12.489 7.427 -15.839 1.00 92.19 274 VAL A O 1
ATOM 2204 N N . ILE A 1 275 ? 11.819 9.365 -14.927 1.00 90.62 275 ILE A N 1
ATOM 2205 C CA . ILE A 1 275 ? 11.672 10.073 -16.206 1.00 90.62 275 ILE A CA 1
ATOM 2206 C C . ILE A 1 275 ? 13.004 10.107 -16.962 1.00 90.62 275 ILE A C 1
ATOM 2208 O O . ILE A 1 275 ? 13.027 9.846 -18.163 1.00 90.62 275 ILE A O 1
ATOM 2212 N N . ASN A 1 276 ? 14.117 10.368 -16.271 1.00 89.69 276 ASN A N 1
ATOM 2213 C CA . ASN A 1 276 ? 15.442 10.363 -16.890 1.00 89.69 276 ASN A CA 1
ATOM 2214 C C . ASN A 1 276 ? 15.833 8.976 -17.421 1.00 89.69 276 ASN A C 1
ATOM 2216 O O . ASN A 1 276 ? 16.382 8.894 -18.517 1.00 89.69 276 ASN A O 1
ATOM 2220 N N . TYR A 1 277 ? 15.539 7.898 -16.687 1.00 91.12 277 TYR A N 1
ATOM 2221 C CA . TYR A 1 277 ? 15.785 6.535 -17.164 1.00 91.12 277 TYR A CA 1
ATOM 2222 C C . TYR A 1 277 ? 14.912 6.190 -18.368 1.00 91.12 277 TYR A C 1
ATOM 2224 O O . TYR A 1 277 ? 15.430 5.734 -19.381 1.00 91.12 277 TYR A O 1
ATOM 2232 N N . ILE A 1 278 ? 13.609 6.480 -18.306 1.00 90.25 278 ILE A N 1
ATOM 2233 C CA . ILE A 1 278 ? 12.674 6.287 -19.425 1.00 90.25 278 ILE A CA 1
ATOM 2234 C C . ILE A 1 278 ? 13.138 7.065 -20.662 1.00 90.25 278 ILE A C 1
ATOM 2236 O O . ILE A 1 278 ? 13.065 6.545 -21.773 1.00 90.25 278 ILE A O 1
ATOM 2240 N N . GLY A 1 279 ? 13.662 8.281 -20.475 1.00 86.75 279 GLY A N 1
ATOM 2241 C CA . GLY A 1 279 ? 14.189 9.129 -21.544 1.00 86.75 279 GLY A CA 1
ATOM 2242 C C . GLY A 1 279 ? 15.298 8.479 -22.379 1.00 86.75 279 GLY A C 1
ATOM 2243 O O . GLY A 1 279 ? 15.454 8.831 -23.546 1.00 86.75 279 GLY A O 1
ATOM 2244 N N . GLN A 1 280 ? 16.025 7.500 -21.830 1.00 85.56 280 GLN A N 1
ATOM 2245 C CA . GLN A 1 280 ? 17.061 6.749 -22.553 1.00 85.56 280 GLN A CA 1
ATOM 2246 C C . GLN A 1 280 ? 16.478 5.767 -23.582 1.00 85.56 280 GLN A C 1
ATOM 2248 O O . GLN A 1 280 ? 17.170 5.370 -24.516 1.00 85.56 280 GLN A O 1
ATOM 2253 N N . PHE A 1 281 ? 15.200 5.407 -23.440 1.00 84.94 281 PHE A N 1
ATOM 2254 C CA . PHE A 1 281 ? 14.488 4.445 -24.287 1.00 84.94 281 PHE A CA 1
ATOM 2255 C C . PHE A 1 281 ? 13.477 5.135 -25.212 1.00 84.94 281 PHE A C 1
ATOM 2257 O O . PHE A 1 281 ? 12.476 4.550 -25.611 1.00 84.94 281 PHE A O 1
ATOM 2264 N N . VAL A 1 282 ? 13.704 6.406 -25.542 1.00 79.25 282 VAL A N 1
ATOM 2265 C CA . VAL A 1 282 ? 12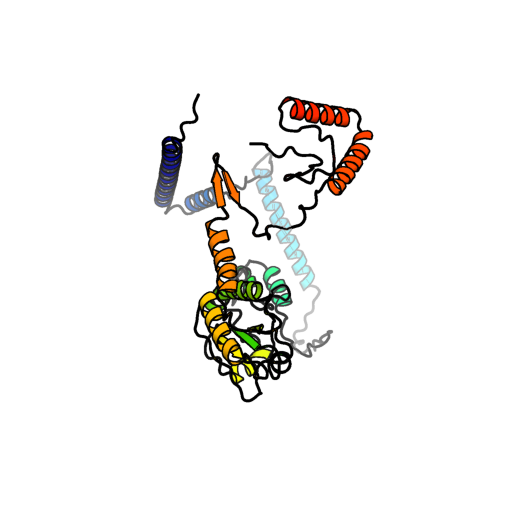.865 7.183 -26.465 1.00 79.25 282 VAL A CA 1
ATOM 2266 C C . VAL A 1 282 ? 13.461 7.151 -27.880 1.00 79.25 282 VAL A C 1
ATOM 2268 O O . VAL A 1 282 ? 14.668 7.012 -28.054 1.00 79.25 282 VAL A O 1
ATOM 2271 N N . GLY A 1 283 ? 12.617 7.297 -28.907 1.00 75.75 283 GLY A N 1
ATOM 2272 C CA . GLY A 1 283 ? 13.032 7.265 -30.314 1.00 75.75 283 GLY A CA 1
ATOM 2273 C C . GLY A 1 283 ? 13.007 5.846 -30.876 1.00 75.75 283 GLY A C 1
ATOM 2274 O O . GLY A 1 283 ? 12.021 5.136 -30.678 1.00 75.75 283 GLY A O 1
ATOM 2275 N N . ASP A 1 284 ? 14.078 5.441 -31.560 1.00 72.12 284 ASP A N 1
ATOM 2276 C CA . ASP A 1 284 ? 14.178 4.132 -32.225 1.00 72.12 284 ASP A CA 1
ATOM 2277 C C . ASP A 1 284 ? 14.329 2.961 -31.236 1.00 72.12 284 ASP A C 1
ATOM 2279 O O . ASP A 1 284 ? 13.988 1.827 -31.558 1.00 72.12 284 ASP A O 1
ATOM 2283 N N . SER A 1 285 ? 14.785 3.240 -30.011 1.00 77.56 285 SER A N 1
ATOM 2284 C CA . SER A 1 285 ? 14.975 2.251 -28.936 1.00 77.56 285 SER A CA 1
ATOM 2285 C C . SER A 1 285 ? 13.713 1.993 -28.102 1.00 77.56 285 SER A C 1
ATOM 2287 O O . SER A 1 285 ? 13.764 1.278 -27.101 1.00 77.56 285 SER A O 1
ATOM 2289 N N . LYS A 1 286 ? 12.588 2.616 -28.467 1.00 82.88 286 LYS A N 1
ATOM 2290 C CA . LYS A 1 286 ? 11.345 2.579 -27.697 1.00 82.88 286 LYS A CA 1
ATOM 2291 C C . LYS A 1 286 ? 10.540 1.305 -27.986 1.00 82.88 286 LYS A C 1
ATOM 2293 O O . LYS A 1 286 ? 10.327 0.997 -29.161 1.00 82.88 286 LYS A O 1
ATOM 2298 N N . PRO A 1 287 ? 9.980 0.626 -26.965 1.00 86.31 287 PRO A N 1
ATOM 2299 C CA . PRO A 1 287 ? 9.041 -0.474 -27.180 1.00 86.31 287 PRO A CA 1
ATOM 2300 C C . PRO A 1 287 ? 7.841 -0.061 -28.043 1.00 86.31 287 PRO A C 1
ATOM 2302 O O . PRO A 1 287 ? 7.354 1.073 -27.963 1.00 86.31 287 PRO A O 1
ATOM 2305 N N . GLN A 1 288 ? 7.327 -0.989 -28.857 1.00 84.19 288 GLN A N 1
ATOM 2306 C CA . GLN A 1 288 ? 6.233 -0.700 -29.795 1.00 84.19 288 GLN A CA 1
ATOM 2307 C C . GLN A 1 288 ? 4.937 -0.268 -29.095 1.00 84.19 288 GLN A C 1
ATOM 2309 O O . GLN A 1 288 ? 4.210 0.579 -29.616 1.00 84.19 288 GLN A O 1
ATOM 2314 N N . SER A 1 289 ? 4.654 -0.815 -27.912 1.00 86.19 289 SER A N 1
ATOM 2315 C CA . SER A 1 289 ? 3.453 -0.503 -27.127 1.00 86.19 289 SER A CA 1
ATOM 2316 C C . SER A 1 289 ? 3.475 0.871 -26.460 1.00 86.19 289 SER A C 1
ATOM 2318 O O . SER A 1 289 ? 2.414 1.388 -26.085 1.00 86.19 289 SER A O 1
ATOM 2320 N N . TRP A 1 290 ? 4.649 1.494 -26.329 1.00 89.19 290 TRP A N 1
ATOM 2321 C CA . TRP A 1 290 ? 4.760 2.791 -25.677 1.00 89.19 290 TRP A CA 1
ATOM 2322 C C . TRP A 1 290 ? 4.145 3.893 -26.552 1.00 89.19 290 TRP A C 1
ATOM 2324 O O . TRP A 1 290 ? 4.269 3.869 -27.780 1.00 89.19 290 TRP A O 1
ATOM 2334 N N . PRO A 1 291 ? 3.534 4.933 -25.965 1.00 84.94 291 PRO A N 1
ATOM 2335 C CA . PRO A 1 291 ? 3.162 6.140 -26.700 1.00 84.94 291 PRO A CA 1
ATOM 2336 C C . PRO A 1 291 ? 4.403 6.859 -27.258 1.00 84.94 291 PRO A C 1
ATOM 2338 O O . PRO A 1 291 ? 5.534 6.595 -26.852 1.00 84.94 291 PRO A O 1
ATOM 2341 N N . ALA A 1 292 ? 4.230 7.749 -28.235 1.00 79.31 292 ALA A N 1
ATOM 2342 C CA . ALA A 1 292 ? 5.325 8.599 -28.702 1.00 79.31 292 ALA A CA 1
ATOM 2343 C C . ALA A 1 292 ? 5.681 9.621 -27.609 1.00 79.31 292 ALA A C 1
ATOM 2345 O O . ALA A 1 292 ? 4.941 10.572 -27.380 1.00 79.31 292 ALA A O 1
ATOM 2346 N N . LEU A 1 293 ? 6.803 9.405 -26.923 1.00 74.00 293 LEU A N 1
ATOM 2347 C CA . LEU A 1 293 ? 7.324 10.297 -25.888 1.00 74.00 293 LEU A CA 1
ATOM 2348 C C . LEU A 1 293 ? 8.297 11.300 -26.523 1.00 74.00 293 LEU A C 1
ATOM 2350 O O . LEU A 1 293 ? 9.491 11.254 -26.260 1.00 74.00 293 LEU A O 1
ATOM 2354 N N . GLN A 1 294 ? 7.832 12.147 -27.443 1.00 64.62 294 GLN A N 1
ATOM 2355 C CA . GLN A 1 294 ? 8.721 13.138 -28.056 1.00 64.62 294 GLN A CA 1
ATOM 2356 C C . GLN A 1 294 ? 8.963 14.316 -27.100 1.00 64.62 294 GLN A C 1
ATOM 2358 O O . GLN A 1 294 ? 8.002 14.811 -26.503 1.00 64.62 294 GLN A O 1
ATOM 2363 N N . PRO A 1 295 ? 10.214 14.797 -26.962 1.00 58.56 295 PRO A N 1
ATOM 2364 C CA . PRO A 1 295 ? 10.476 16.069 -26.308 1.00 58.56 295 PRO A CA 1
ATOM 2365 C C . PRO A 1 295 ? 9.702 17.165 -27.039 1.00 58.56 295 PRO A C 1
ATOM 2367 O O . PRO A 1 295 ? 9.797 17.284 -28.264 1.00 58.56 295 PRO A O 1
ATOM 2370 N N . LEU A 1 296 ? 8.941 17.964 -26.293 1.00 55.44 296 LEU A N 1
ATOM 2371 C CA . LEU A 1 296 ? 8.269 19.140 -26.835 1.00 55.44 296 LEU A CA 1
ATOM 2372 C C . LEU A 1 296 ? 9.343 20.119 -27.319 1.00 55.44 296 LEU A C 1
ATOM 2374 O O . LEU A 1 296 ? 10.007 20.780 -26.526 1.00 55.44 296 LEU A O 1
ATOM 2378 N N . SER A 1 297 ? 9.574 20.132 -28.628 1.00 54.50 297 SER A N 1
ATOM 2379 C CA . SER A 1 297 ? 10.663 20.874 -29.273 1.00 54.50 297 SER A CA 1
ATOM 2380 C C . SER A 1 297 ? 10.228 22.256 -29.763 1.00 54.50 297 SER A C 1
ATOM 2382 O O . SER A 1 297 ? 11.084 23.070 -30.105 1.00 54.50 297 SER A O 1
ATOM 2384 N N . ASN A 1 298 ? 8.922 22.555 -29.751 1.00 45.78 298 ASN A N 1
ATOM 2385 C CA . ASN A 1 298 ? 8.367 23.750 -30.377 1.00 45.78 298 ASN A CA 1
ATOM 2386 C C . ASN A 1 298 ? 7.628 24.642 -29.363 1.00 45.78 298 ASN A C 1
ATOM 2388 O O . ASN A 1 298 ? 6.812 24.192 -28.561 1.00 45.78 298 ASN A O 1
ATOM 2392 N N . THR A 1 299 ? 7.901 25.943 -29.443 1.00 47.44 299 THR A N 1
ATOM 2393 C CA . THR A 1 299 ? 7.409 27.035 -28.583 1.00 47.44 299 THR A CA 1
ATOM 2394 C C . THR A 1 299 ? 5.884 27.174 -28.500 1.00 47.44 299 THR A C 1
ATOM 2396 O O . THR A 1 299 ? 5.393 27.770 -27.548 1.00 47.44 299 THR A O 1
ATOM 2399 N N . THR A 1 300 ? 5.119 26.593 -29.425 1.00 49.19 300 THR A N 1
ATOM 2400 C CA . THR A 1 300 ? 3.646 26.552 -29.361 1.00 49.19 300 THR A CA 1
ATOM 2401 C C . THR A 1 300 ? 3.114 25.637 -28.260 1.00 49.19 300 THR A C 1
ATOM 2403 O O . THR A 1 300 ? 2.030 25.871 -27.738 1.00 49.19 300 THR A O 1
ATOM 2406 N N . ASP A 1 301 ? 3.875 24.627 -27.839 1.00 47.22 301 ASP A N 1
ATOM 2407 C CA . ASP A 1 301 ? 3.443 23.757 -26.744 1.00 47.22 301 ASP A CA 1
ATOM 2408 C C . ASP A 1 301 ? 3.902 24.266 -25.371 1.00 47.22 301 ASP A C 1
ATOM 2410 O O . ASP A 1 301 ? 3.300 23.934 -24.347 1.00 47.22 301 ASP A O 1
ATOM 2414 N N . VAL A 1 302 ? 4.905 25.154 -25.351 1.00 46.66 302 VAL A N 1
ATOM 2415 C CA . VAL A 1 302 ? 5.249 25.956 -24.169 1.00 46.66 302 VAL A CA 1
ATOM 2416 C C . VAL A 1 302 ? 4.070 26.844 -23.798 1.00 46.66 302 VAL A C 1
ATOM 2418 O O . VAL A 1 302 ? 3.761 26.919 -22.621 1.00 46.66 302 VAL A O 1
ATOM 2421 N N . GLU A 1 303 ? 3.323 27.396 -24.761 1.00 48.06 303 GLU A N 1
ATOM 2422 C CA . GLU A 1 303 ? 2.054 28.067 -24.453 1.00 48.06 303 GLU A CA 1
ATOM 2423 C C . GLU A 1 303 ? 1.048 27.120 -23.795 1.00 48.06 303 GLU A C 1
ATOM 2425 O O . GLU A 1 303 ? 0.244 27.582 -23.010 1.00 48.06 303 GLU A O 1
ATOM 2430 N N . THR A 1 304 ? 1.091 25.805 -24.029 1.00 46.22 304 THR A N 1
ATOM 2431 C CA . THR A 1 304 ? 0.134 24.849 -23.435 1.00 46.22 304 THR A CA 1
ATOM 2432 C C . THR A 1 304 ? 0.518 24.462 -22.001 1.00 46.22 304 THR A C 1
ATOM 2434 O O . THR A 1 304 ? -0.352 24.333 -21.136 1.00 46.22 304 THR A O 1
ATOM 2437 N N . VAL A 1 305 ? 1.819 24.320 -21.727 1.00 47.31 305 VAL A N 1
ATOM 2438 C CA . VAL A 1 305 ? 2.364 24.086 -20.376 1.00 47.31 305 VAL A CA 1
ATOM 2439 C C . VAL A 1 305 ? 2.303 25.368 -19.543 1.00 47.31 305 VAL A C 1
ATOM 2441 O O . VAL A 1 305 ? 1.830 25.337 -18.408 1.00 47.31 305 VAL A O 1
ATOM 2444 N N . ASP A 1 306 ? 2.659 26.506 -20.139 1.00 47.09 306 ASP A N 1
ATOM 2445 C CA . ASP A 1 306 ? 2.499 27.832 -19.549 1.00 47.09 306 ASP A CA 1
ATOM 2446 C C . ASP A 1 306 ? 1.013 28.143 -19.366 1.00 47.09 306 ASP A C 1
ATOM 2448 O O . ASP A 1 306 ? 0.654 28.666 -18.329 1.00 47.09 306 ASP A O 1
ATOM 2452 N N . TYR A 1 307 ? 0.096 27.718 -20.245 1.00 44.59 307 TYR A N 1
ATOM 2453 C CA . TYR A 1 307 ? -1.357 27.831 -20.032 1.00 44.59 307 TYR A CA 1
ATOM 2454 C C . TYR A 1 307 ? -1.859 26.970 -18.868 1.00 44.59 307 TYR A C 1
ATOM 2456 O O . TYR A 1 307 ? -2.804 27.371 -18.192 1.00 44.59 307 TYR A O 1
ATOM 2464 N N . MET A 1 308 ? -1.252 25.813 -18.581 1.00 44.16 308 MET A N 1
ATOM 2465 C CA . MET A 1 308 ? -1.590 25.021 -17.391 1.00 44.16 308 MET A CA 1
ATOM 2466 C C . MET A 1 308 ? -1.011 25.628 -16.105 1.00 44.16 308 MET A C 1
ATOM 2468 O O . MET A 1 308 ? -1.744 25.744 -15.122 1.00 44.16 308 MET A O 1
ATOM 2472 N N . GLU A 1 309 ? 0.246 26.084 -16.107 1.00 48.22 309 GLU A N 1
ATOM 2473 C CA . GLU A 1 309 ? 0.886 26.732 -14.949 1.00 48.22 309 GLU A CA 1
ATOM 2474 C C . GLU A 1 309 ? 0.330 28.140 -14.670 1.00 48.22 309 GLU A C 1
ATOM 2476 O O . GLU A 1 309 ? 0.048 28.493 -13.517 1.00 48.22 309 GLU A O 1
ATOM 2481 N N . THR A 1 310 ? 0.097 28.945 -15.710 1.00 49.25 310 THR A N 1
ATOM 2482 C CA . THR A 1 310 ? -0.571 30.246 -15.593 1.00 49.25 310 THR A CA 1
ATOM 2483 C C . THR A 1 310 ? -2.033 30.081 -15.230 1.00 49.25 310 THR A C 1
ATOM 2485 O O . THR A 1 310 ? -2.465 30.831 -14.363 1.00 49.25 310 THR A O 1
ATOM 2488 N N . ASN A 1 311 ? -2.801 29.106 -15.741 1.00 46.50 311 ASN A N 1
ATOM 2489 C CA . ASN A 1 311 ? -4.158 28.873 -15.222 1.00 46.50 311 ASN A CA 1
ATOM 2490 C C . ASN A 1 311 ? -4.147 28.355 -13.783 1.00 46.50 311 ASN A C 1
ATOM 2492 O O . ASN A 1 311 ? -5.033 28.717 -13.023 1.00 46.50 311 ASN A O 1
ATOM 2496 N N . GLN A 1 312 ? -3.145 27.600 -13.332 1.00 48.28 312 GLN A N 1
ATOM 2497 C CA . GLN A 1 312 ? -3.058 27.240 -11.911 1.00 48.28 312 GLN A CA 1
ATOM 2498 C C . GLN A 1 312 ? -2.903 28.479 -11.008 1.00 48.28 312 GLN A C 1
ATOM 2500 O O . GLN A 1 312 ? -3.484 28.528 -9.923 1.00 48.28 312 GLN A O 1
ATOM 2505 N N . LYS A 1 313 ? -2.170 29.502 -11.472 1.00 47.94 313 LYS A N 1
ATOM 2506 C CA . LYS A 1 313 ? -1.947 30.769 -10.747 1.00 47.94 313 LYS A CA 1
ATOM 2507 C C . LYS A 1 313 ? -3.003 31.855 -11.014 1.00 47.94 313 LYS A C 1
ATOM 2509 O O . LYS A 1 313 ? -3.181 32.724 -10.166 1.00 47.94 313 LYS A O 1
ATOM 2514 N N . SER A 1 314 ? -3.709 31.814 -12.147 1.00 50.31 314 SER A N 1
ATOM 2515 C CA . SER A 1 314 ? -4.676 32.838 -12.595 1.00 50.31 314 SER A CA 1
ATOM 2516 C C . SER A 1 314 ? -6.132 32.363 -12.651 1.00 50.31 314 SER A C 1
ATOM 2518 O O . SER A 1 314 ? -7.031 33.184 -12.827 1.00 50.31 314 SER A O 1
ATOM 2520 N N . ALA A 1 315 ? -6.412 31.073 -12.430 1.00 55.03 315 ALA A N 1
ATOM 2521 C CA . ALA A 1 315 ? -7.784 30.572 -12.401 1.00 55.03 315 ALA A CA 1
ATOM 2522 C C . ALA A 1 315 ? -8.559 31.064 -11.186 1.00 55.03 315 ALA A C 1
ATOM 2524 O O . ALA A 1 315 ? -9.780 31.079 -11.263 1.00 55.03 315 ALA A O 1
ATOM 2525 N N . ILE A 1 316 ? -7.887 31.441 -10.092 1.00 54.22 316 ILE A N 1
ATOM 2526 C CA . ILE A 1 316 ? -8.513 31.800 -8.819 1.00 54.22 316 ILE A CA 1
ATOM 2527 C C . ILE A 1 316 ? -8.504 33.325 -8.642 1.00 54.22 316 ILE A C 1
ATOM 2529 O O . ILE A 1 316 ? -7.542 33.907 -8.148 1.00 54.22 316 ILE A O 1
ATOM 2533 N N . GLU A 1 317 ? -9.603 33.984 -9.003 1.00 64.00 317 GLU A N 1
ATOM 2534 C CA . GLU A 1 317 ? -9.806 35.418 -8.763 1.00 64.00 317 GLU A CA 1
ATOM 2535 C C . GLU A 1 317 ? -10.600 35.644 -7.470 1.00 64.00 317 GLU A C 1
ATOM 2537 O O . GLU A 1 317 ? -11.693 35.104 -7.303 1.00 64.00 317 GLU A O 1
ATOM 2542 N N . PHE A 1 318 ? -10.111 36.487 -6.555 1.00 59.47 318 PHE A N 1
ATOM 2543 C CA . PHE A 1 318 ? -10.904 36.921 -5.401 1.00 59.47 318 PHE A CA 1
ATOM 2544 C C . PHE A 1 318 ? -11.702 38.184 -5.750 1.00 59.47 318 PHE A C 1
ATOM 2546 O O . PHE A 1 318 ? -11.160 39.288 -5.763 1.00 59.47 318 PHE A O 1
ATOM 2553 N N . ARG A 1 319 ? -13.002 38.042 -6.027 1.00 70.12 319 ARG A N 1
ATOM 2554 C CA . ARG A 1 319 ? -13.928 39.169 -6.250 1.00 70.12 319 ARG A CA 1
ATOM 2555 C C . ARG A 1 319 ? -15.101 39.074 -5.293 1.00 70.12 319 ARG A C 1
ATOM 2557 O O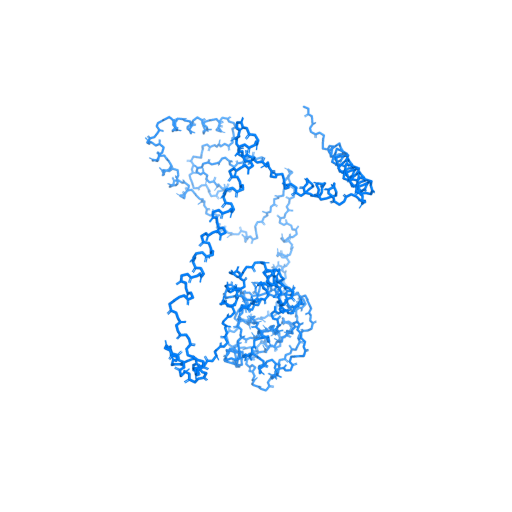 . ARG A 1 319 ? -15.566 37.981 -5.000 1.00 70.12 319 ARG A O 1
ATOM 2564 N N . GLU A 1 320 ? -15.597 40.215 -4.816 1.00 62.31 320 GLU A N 1
ATOM 2565 C CA . GLU A 1 320 ? -16.812 40.283 -3.983 1.00 62.31 320 GLU A CA 1
ATOM 2566 C C . GLU A 1 320 ? -16.803 39.309 -2.786 1.00 62.31 320 GLU A C 1
ATOM 2568 O O . GLU A 1 320 ? -17.806 38.669 -2.467 1.00 62.31 320 GLU A O 1
ATOM 2573 N N . ASN A 1 321 ? -15.662 39.185 -2.099 1.00 54.25 321 ASN A N 1
ATOM 2574 C CA . ASN A 1 321 ? -15.501 38.302 -0.937 1.00 54.25 321 ASN A CA 1
ATOM 2575 C C . ASN A 1 321 ? -15.587 36.782 -1.227 1.00 54.25 321 ASN A C 1
ATOM 2577 O O . ASN A 1 321 ? -15.859 35.995 -0.314 1.00 54.25 321 ASN A O 1
ATOM 2581 N N . LYS A 1 322 ? -15.352 36.347 -2.471 1.00 44.16 322 LYS A N 1
ATOM 2582 C CA . LYS A 1 322 ? -15.294 34.929 -2.868 1.00 44.16 322 LYS A CA 1
ATOM 2583 C C . LYS A 1 322 ? -14.144 34.672 -3.839 1.00 44.16 322 LYS A C 1
ATOM 2585 O O . LYS A 1 322 ? -13.809 35.528 -4.650 1.00 44.16 322 LYS A O 1
ATOM 2590 N N . TYR A 1 323 ? -13.574 33.474 -3.759 1.00 54.78 323 TYR A N 1
ATOM 2591 C CA . TYR A 1 323 ? -12.652 32.953 -4.764 1.00 54.78 323 TYR A CA 1
ATOM 2592 C C . TYR A 1 323 ? -13.464 32.368 -5.922 1.00 54.78 323 TYR A C 1
ATOM 2594 O O . TYR A 1 323 ? -14.365 31.558 -5.705 1.00 54.78 323 TYR A O 1
ATOM 2602 N N . ILE A 1 324 ? -13.170 32.804 -7.139 1.00 56.44 324 ILE A N 1
ATOM 2603 C CA . ILE A 1 324 ? -13.784 32.347 -8.380 1.00 56.44 324 ILE A CA 1
ATOM 2604 C C . ILE A 1 324 ? -12.714 31.552 -9.111 1.00 56.44 324 ILE A C 1
ATOM 2606 O O . ILE A 1 324 ? -11.725 32.142 -9.525 1.00 56.44 324 ILE A O 1
ATOM 2610 N N . ALA A 1 325 ? -12.911 30.239 -9.234 1.00 52.00 325 ALA A N 1
ATOM 2611 C CA . ALA A 1 325 ? -12.019 29.339 -9.956 1.00 52.00 325 ALA A CA 1
ATOM 2612 C C . ALA A 1 325 ? -12.566 29.075 -11.370 1.00 52.00 325 ALA A C 1
ATOM 2614 O O . ALA A 1 325 ? -13.675 28.551 -11.501 1.00 52.00 325 ALA A O 1
ATOM 2615 N N . LYS A 1 326 ? -11.826 29.425 -12.427 1.00 58.00 326 LYS A N 1
ATOM 2616 C CA . LYS A 1 326 ? -12.151 29.001 -13.801 1.00 58.00 326 LYS A CA 1
ATOM 2617 C C . LYS A 1 326 ? -11.675 27.564 -14.018 1.00 58.00 326 LYS A C 1
ATOM 2619 O O . LYS A 1 326 ? -10.534 27.235 -13.708 1.00 58.00 326 LYS A O 1
ATOM 2624 N N . LEU A 1 327 ? -12.552 26.703 -14.536 1.00 54.16 327 LEU A N 1
ATOM 2625 C CA . LEU A 1 327 ? -12.157 25.356 -14.952 1.00 54.16 327 LEU A CA 1
ATOM 2626 C C . LEU A 1 327 ? -11.297 25.448 -16.228 1.00 54.16 327 LEU A C 1
ATOM 2628 O O . LEU A 1 327 ? -11.610 26.277 -17.086 1.00 54.16 327 LEU A O 1
ATOM 2632 N N . PRO A 1 328 ? -10.254 24.614 -16.379 1.00 55.25 328 PRO A N 1
ATOM 2633 C CA . PRO A 1 328 ? -9.317 24.675 -17.499 1.00 55.25 328 PRO A CA 1
ATOM 2634 C C . PRO A 1 328 ? -9.906 24.005 -18.752 1.00 55.25 328 PRO A C 1
ATOM 2636 O O . PRO A 1 328 ? -9.382 23.011 -19.250 1.00 55.25 328 PRO A O 1
ATOM 2639 N N . TRP A 1 329 ? -11.039 24.504 -19.245 1.00 54.34 329 TRP A N 1
ATOM 2640 C CA . TRP A 1 329 ? -11.609 24.059 -20.518 1.00 54.34 329 TRP A CA 1
ATOM 2641 C C . TRP A 1 329 ? -11.132 24.957 -21.660 1.00 54.34 329 TRP A C 1
ATOM 2643 O O . TRP A 1 329 ? -10.843 26.137 -21.459 1.00 54.34 329 TRP A O 1
ATOM 2653 N N . LYS A 1 330 ? -11.080 24.398 -22.874 1.00 53.34 330 LYS A N 1
ATOM 2654 C CA . LYS A 1 330 ? -10.828 25.172 -24.097 1.00 53.34 330 LYS A CA 1
ATOM 2655 C C . LYS A 1 330 ? -11.934 26.235 -24.283 1.00 53.34 330 LYS A C 1
ATOM 2657 O O . LYS A 1 330 ? -13.069 25.973 -23.883 1.00 53.34 330 LYS A O 1
ATOM 2662 N N . PRO A 1 331 ? -11.640 27.394 -24.908 1.00 55.84 331 PRO A N 1
ATOM 2663 C CA . PRO A 1 331 ? -12.619 28.463 -25.157 1.00 55.84 331 PRO A CA 1
ATOM 2664 C C . PRO A 1 331 ? -13.916 27.976 -25.824 1.00 55.84 331 PRO A C 1
ATOM 2666 O O . PRO A 1 331 ? -14.992 28.479 -25.511 1.00 55.84 331 PRO A O 1
ATOM 2669 N N . ASP A 1 332 ? -13.809 26.941 -26.661 1.00 58.44 332 ASP A N 1
ATOM 2670 C CA . ASP A 1 332 ? -14.898 26.358 -27.447 1.00 58.44 332 ASP A CA 1
ATOM 2671 C C . ASP A 1 332 ? -15.393 25.014 -26.875 1.00 58.44 332 ASP A C 1
ATOM 2673 O O . ASP A 1 332 ? -15.549 24.034 -27.603 1.00 58.44 332 ASP A O 1
ATOM 2677 N N . HIS A 1 333 ? -15.591 24.913 -25.556 1.00 63.38 333 HIS A N 1
ATOM 2678 C CA . HIS A 1 333 ? -16.254 23.735 -24.978 1.00 63.38 333 HIS A CA 1
ATOM 2679 C C . HIS A 1 333 ? -17.774 23.784 -25.198 1.00 63.38 333 HIS A C 1
ATOM 2681 O O . HIS A 1 333 ? -18.387 24.856 -25.141 1.00 63.38 333 HIS A O 1
ATOM 2687 N N . GLU A 1 334 ? -18.394 22.619 -25.404 1.00 59.16 334 GLU A N 1
ATOM 2688 C CA . GLU A 1 334 ? -19.853 22.514 -25.364 1.00 59.16 334 GLU A CA 1
ATOM 2689 C C . GLU A 1 334 ? -20.382 22.926 -23.975 1.00 59.16 334 GLU A C 1
ATOM 2691 O O . GLU A 1 334 ? -19.720 22.660 -22.966 1.00 59.16 334 GLU A O 1
ATOM 2696 N N . PRO A 1 335 ? -21.564 23.568 -23.889 1.00 60.03 335 PRO A N 1
ATOM 2697 C CA . PRO A 1 335 ? -22.158 23.949 -22.614 1.00 60.03 335 PRO A CA 1
ATOM 2698 C C . PRO A 1 335 ? -22.270 22.751 -21.668 1.00 60.03 335 PRO A C 1
ATOM 2700 O O . PRO A 1 335 ? -22.682 21.662 -22.070 1.00 60.03 335 PRO A O 1
ATOM 2703 N N . LEU A 1 336 ? -21.940 22.959 -20.390 1.00 61.72 336 LEU A N 1
ATOM 2704 C CA . LEU A 1 336 ? -22.052 21.902 -19.388 1.00 61.72 336 LEU A CA 1
ATOM 2705 C C . LEU A 1 336 ? -23.495 21.364 -19.323 1.00 61.72 336 LEU A C 1
ATOM 2707 O O . LEU A 1 336 ? -24.440 22.158 -19.267 1.00 61.72 336 LEU A O 1
ATOM 2711 N N . PRO A 1 337 ? -23.688 20.033 -19.273 1.00 62.16 337 PRO A N 1
ATOM 2712 C CA . PRO A 1 337 ? -25.018 19.447 -19.205 1.00 62.16 337 PRO A CA 1
ATOM 2713 C C . PRO A 1 337 ? -25.723 19.845 -17.901 1.00 62.16 337 PRO A C 1
ATOM 2715 O O . PRO A 1 337 ? -25.127 19.838 -16.819 1.00 62.16 337 PRO A O 1
ATOM 2718 N N . THR A 1 338 ? -27.016 20.163 -17.980 1.00 70.06 338 THR A N 1
ATOM 2719 C CA . THR A 1 338 ? -27.817 20.485 -16.791 1.00 70.06 338 THR A CA 1
ATOM 2720 C C . THR A 1 338 ? -28.297 19.210 -16.091 1.00 70.06 338 THR A C 1
ATOM 2722 O O . THR A 1 338 ? -28.514 18.163 -16.703 1.00 70.06 338 THR A O 1
ATOM 2725 N N . ASN A 1 339 ? -28.533 19.278 -14.779 1.00 75.06 339 ASN A N 1
ATOM 2726 C CA . ASN A 1 339 ? -29.104 18.157 -14.021 1.00 75.06 339 ASN A CA 1
ATOM 2727 C C . ASN A 1 339 ? -30.650 18.147 -14.022 1.00 75.06 339 ASN A C 1
ATOM 2729 O O . ASN A 1 339 ? -31.263 17.477 -13.184 1.00 75.06 339 ASN A O 1
ATOM 2733 N N . PHE A 1 340 ? -31.287 18.874 -14.951 1.00 75.31 340 PHE A N 1
ATOM 2734 C CA . PHE A 1 340 ? -32.737 19.080 -15.008 1.00 75.31 340 PHE A CA 1
ATOM 2735 C C . PHE A 1 340 ? -33.522 17.767 -14.981 1.00 75.31 340 PHE A C 1
ATOM 2737 O O . PHE A 1 340 ? -34.377 17.573 -14.117 1.00 75.31 340 PHE A O 1
ATOM 2744 N N . PHE A 1 341 ? -33.200 16.837 -15.885 1.00 75.31 341 PHE A N 1
ATOM 2745 C CA . PHE A 1 341 ? -33.930 15.574 -16.029 1.00 75.31 341 PHE A CA 1
ATOM 2746 C C . PHE A 1 341 ? -33.854 14.704 -14.768 1.00 75.31 341 PHE A C 1
ATOM 2748 O O . PHE A 1 341 ? -34.862 14.141 -14.332 1.00 75.31 341 PHE A O 1
ATOM 2755 N N . VAL A 1 342 ? -32.674 14.637 -14.141 1.00 77.81 342 VAL A N 1
ATOM 2756 C CA . VAL A 1 342 ? -32.463 13.892 -12.890 1.00 77.81 342 VAL A CA 1
ATOM 2757 C C . VAL A 1 342 ? -33.288 14.508 -11.764 1.00 77.81 342 VAL A C 1
ATOM 2759 O O . VAL A 1 342 ? -33.962 13.793 -11.017 1.00 77.81 342 VAL A O 1
ATOM 2762 N N . THR A 1 343 ? -33.271 15.835 -11.656 1.00 79.06 343 THR A N 1
ATOM 2763 C CA . THR A 1 343 ? -34.014 16.554 -10.624 1.00 79.06 343 THR A CA 1
ATOM 2764 C C . THR A 1 343 ? -35.520 16.453 -10.832 1.00 79.06 343 THR A C 1
ATOM 2766 O O . THR A 1 343 ? -36.222 16.124 -9.880 1.00 79.06 343 THR A O 1
ATOM 2769 N N . LYS A 1 344 ? -36.019 16.621 -12.060 1.00 80.75 344 LYS A N 1
ATOM 2770 C CA . LYS A 1 344 ? -37.438 16.459 -12.406 1.00 80.75 344 LYS A CA 1
ATOM 2771 C C . LYS A 1 344 ? -37.959 15.088 -11.974 1.00 80.75 344 LYS A C 1
ATOM 2773 O O . LYS A 1 344 ? -38.922 15.012 -11.213 1.00 80.75 344 LYS A O 1
ATOM 2778 N N . ARG A 1 345 ? -37.258 14.014 -12.355 1.00 79.88 345 ARG A N 1
ATOM 2779 C CA . ARG A 1 345 ? -37.632 12.638 -11.993 1.00 79.88 345 ARG A CA 1
ATOM 2780 C C . ARG A 1 345 ? -37.641 12.415 -10.476 1.00 79.88 345 ARG A C 1
ATOM 2782 O O . ARG A 1 345 ? -38.516 11.728 -9.947 1.00 79.88 345 ARG A O 1
ATOM 2789 N N . ARG A 1 346 ? -36.673 12.989 -9.749 1.00 83.38 346 ARG A N 1
ATOM 2790 C CA . ARG A 1 346 ? -36.630 12.923 -8.277 1.00 83.38 346 ARG A CA 1
ATOM 2791 C C . ARG A 1 346 ? -37.801 13.675 -7.647 1.00 83.38 346 ARG A C 1
ATOM 2793 O O . ARG A 1 346 ? -38.443 13.123 -6.758 1.00 83.38 346 ARG A O 1
ATOM 2800 N N . THR A 1 347 ? -38.104 14.881 -8.121 1.00 83.19 347 THR A N 1
ATOM 2801 C CA . THR A 1 347 ? -39.225 15.694 -7.632 1.00 83.19 347 THR A CA 1
ATOM 2802 C C . THR A 1 347 ? -40.566 15.001 -7.868 1.00 83.19 347 THR A C 1
ATOM 2804 O O . THR A 1 347 ? -41.369 14.915 -6.945 1.00 83.19 347 THR A O 1
ATOM 2807 N N . GLU A 1 348 ? -40.792 14.418 -9.047 1.00 84.19 348 GLU A N 1
ATOM 2808 C CA . GLU A 1 348 ? -42.007 13.642 -9.349 1.00 84.19 348 GLU A CA 1
ATOM 2809 C C . GLU A 1 348 ? -42.191 12.455 -8.390 1.00 84.19 348 GLU A C 1
ATOM 2811 O O . GLU A 1 348 ? -43.293 12.203 -7.899 1.00 84.19 348 GLU A O 1
ATOM 2816 N N . ASN A 1 349 ? -41.106 11.745 -8.063 1.00 84.12 349 ASN A N 1
ATOM 2817 C CA . ASN A 1 349 ? -41.145 10.655 -7.089 1.00 84.12 349 ASN A CA 1
ATOM 2818 C C . ASN A 1 349 ? -41.446 11.146 -5.664 1.00 84.12 349 ASN A C 1
ATOM 2820 O O . ASN A 1 349 ? -42.157 10.464 -4.928 1.00 84.12 349 ASN A O 1
ATOM 2824 N N . VAL A 1 350 ? -40.919 12.309 -5.269 1.00 81.94 350 VAL A N 1
ATOM 2825 C CA . VAL A 1 350 ? -41.214 12.925 -3.965 1.00 81.94 350 VAL A CA 1
ATOM 2826 C C . VAL A 1 350 ? -42.680 13.341 -3.891 1.00 81.94 350 VAL A C 1
ATOM 2828 O O . VAL A 1 350 ? -43.342 13.008 -2.914 1.00 81.94 350 VAL A O 1
ATOM 2831 N N . ILE A 1 351 ? -43.215 13.979 -4.935 1.00 82.81 351 ILE A N 1
ATOM 2832 C CA . ILE A 1 351 ? -44.635 14.353 -5.007 1.00 82.81 351 ILE A CA 1
ATOM 2833 C C . ILE A 1 351 ? -45.522 13.111 -4.883 1.00 82.81 351 ILE A C 1
ATOM 2835 O O . ILE A 1 351 ? -46.466 13.129 -4.103 1.00 82.81 351 ILE A O 1
ATOM 2839 N N . ARG A 1 352 ? -45.188 12.009 -5.569 1.00 85.81 352 ARG A N 1
ATOM 2840 C CA . ARG A 1 352 ? -45.945 10.746 -5.479 1.00 85.81 352 ARG A CA 1
ATOM 2841 C C . ARG A 1 352 ? -45.935 10.131 -4.075 1.00 85.81 352 ARG A C 1
ATOM 2843 O O . ARG A 1 352 ? -46.908 9.505 -3.671 1.00 85.81 352 ARG A O 1
ATOM 2850 N N . LYS A 1 353 ? -44.835 10.280 -3.331 1.00 82.31 353 LYS A N 1
ATOM 2851 C CA . LYS A 1 353 ? -44.764 9.838 -1.929 1.00 82.31 353 LYS A CA 1
ATOM 2852 C C . LYS A 1 353 ? -45.581 10.756 -1.022 1.00 82.31 353 LYS A C 1
ATOM 2854 O O . LYS A 1 353 ? -46.368 10.274 -0.220 1.00 82.31 353 LYS A O 1
ATOM 2859 N N . LEU A 1 354 ? -45.433 12.069 -1.183 1.00 81.56 354 LEU A N 1
ATOM 2860 C CA . LEU A 1 354 ? -46.134 13.066 -0.373 1.00 81.56 354 LEU A CA 1
ATOM 2861 C C . LEU A 1 354 ? -47.630 13.158 -0.692 1.00 81.56 354 LEU A C 1
ATOM 2863 O O . LEU A 1 354 ? -48.392 13.599 0.153 1.00 81.56 354 LEU A O 1
ATOM 2867 N N . SER A 1 355 ? -48.097 12.702 -1.857 1.00 80.31 355 SER A N 1
ATOM 2868 C CA . SER A 1 355 ? -49.536 12.643 -2.150 1.00 80.31 355 SER A CA 1
ATOM 2869 C C . SER A 1 355 ? -50.297 11.651 -1.264 1.00 80.31 355 SER A C 1
ATOM 2871 O O . SER A 1 355 ? -51.521 11.706 -1.220 1.00 80.31 355 SER A O 1
ATOM 2873 N N . GLN A 1 356 ? -49.591 10.760 -0.560 1.00 86.88 356 GLN A N 1
ATOM 2874 C CA . GLN A 1 356 ? -50.170 9.871 0.453 1.00 86.88 356 GLN A CA 1
ATOM 2875 C C . GLN A 1 356 ? -50.366 10.576 1.811 1.00 86.88 356 GLN A C 1
ATOM 2877 O O . GLN A 1 356 ? -51.092 10.057 2.652 1.00 86.88 356 GLN A O 1
ATOM 2882 N N . ASP A 1 357 ? -49.770 11.761 2.007 1.00 88.56 357 ASP A N 1
ATOM 2883 C CA . ASP A 1 357 ? -49.889 12.601 3.207 1.00 88.56 357 ASP A CA 1
ATOM 2884 C C . ASP A 1 357 ? -50.180 14.072 2.816 1.00 88.56 357 ASP A C 1
ATOM 2886 O O . ASP A 1 357 ? -49.266 14.880 2.587 1.00 88.56 357 ASP A O 1
ATOM 2890 N N . PRO A 1 358 ? -51.471 14.448 2.721 1.00 87.00 358 PRO A N 1
ATOM 2891 C CA . PRO A 1 358 ? -51.886 15.775 2.270 1.00 87.00 358 PRO A CA 1
ATOM 2892 C C . PRO A 1 358 ? -51.427 16.935 3.165 1.00 87.00 358 PRO A C 1
ATOM 2894 O O . PRO A 1 358 ? -51.320 18.065 2.679 1.00 87.00 358 PRO A O 1
ATOM 2897 N N . GLU A 1 359 ? -51.176 16.696 4.455 1.00 89.31 359 GLU A N 1
ATOM 2898 C CA . GLU A 1 359 ? -50.715 17.738 5.378 1.00 89.31 359 GLU A CA 1
ATOM 2899 C C . GLU A 1 359 ? -49.245 18.062 5.128 1.00 89.31 359 GLU A C 1
ATOM 2901 O O . GLU A 1 359 ? -48.884 19.228 4.930 1.00 89.31 359 GLU A O 1
ATOM 2906 N N . MET A 1 360 ? -48.408 17.030 5.013 1.00 83.00 360 MET A N 1
ATOM 2907 C CA . MET A 1 360 ? -46.993 17.204 4.692 1.00 83.00 360 MET A CA 1
ATOM 2908 C C . MET A 1 360 ? -46.792 17.854 3.321 1.00 83.00 360 MET A C 1
ATOM 2910 O O . MET A 1 360 ? -45.939 18.732 3.170 1.00 83.00 360 MET A O 1
ATOM 2914 N N . LEU A 1 361 ? -47.620 17.519 2.328 1.00 83.62 361 LEU A N 1
ATOM 2915 C CA . LEU A 1 361 ? -47.566 18.168 1.016 1.00 83.62 361 LEU A CA 1
ATOM 2916 C C . LEU A 1 361 ? -47.825 19.687 1.099 1.00 83.62 361 LEU A C 1
ATOM 2918 O O . LEU A 1 361 ? -47.147 20.470 0.424 1.00 83.62 361 LEU A O 1
ATOM 2922 N N . LYS A 1 362 ? -48.761 20.129 1.954 1.00 87.62 362 LYS A N 1
ATOM 2923 C CA . LYS A 1 362 ? -49.032 21.561 2.183 1.00 87.62 362 LYS A CA 1
ATOM 2924 C C . LYS A 1 362 ? -47.843 22.269 2.828 1.00 87.62 362 LYS A C 1
ATOM 2926 O O . LYS A 1 362 ? -47.505 23.371 2.393 1.00 87.62 362 LYS A O 1
ATOM 2931 N N . VAL A 1 363 ? -47.192 21.641 3.810 1.00 87.81 363 VAL A N 1
ATOM 2932 C CA . VAL A 1 363 ? -45.995 22.190 4.473 1.00 87.81 363 VAL A CA 1
ATOM 2933 C C . VAL A 1 363 ? -44.873 22.417 3.457 1.00 87.81 363 VAL A C 1
ATOM 2935 O O . VAL A 1 363 ? -44.308 23.509 3.390 1.00 87.81 363 VAL A O 1
ATOM 2938 N N . TYR A 1 364 ? -44.607 21.438 2.589 1.00 85.06 364 TYR A N 1
ATOM 2939 C CA . TYR A 1 364 ? -43.610 21.580 1.522 1.00 85.06 364 TYR A CA 1
ATOM 2940 C C . TYR A 1 364 ? -43.956 22.720 0.554 1.00 85.06 364 TYR A C 1
ATOM 2942 O O . TYR A 1 364 ? -43.093 23.532 0.216 1.00 85.06 364 TYR A O 1
ATOM 2950 N N . GLY A 1 365 ? -45.226 22.836 0.153 1.00 85.44 365 GLY A N 1
ATOM 2951 C CA . GLY A 1 365 ? -45.689 23.936 -0.696 1.00 85.44 365 GLY A CA 1
ATOM 2952 C C . GLY A 1 365 ? -45.516 25.318 -0.052 1.00 85.44 365 GLY A C 1
ATOM 2953 O O . GLY A 1 365 ? -45.146 26.273 -0.737 1.00 85.44 365 GLY A O 1
ATOM 2954 N N . GLN A 1 366 ? -45.744 25.439 1.259 1.00 88.69 366 GLN A N 1
ATOM 2955 C CA . GLN A 1 366 ? -45.531 26.687 2.001 1.00 88.69 366 GLN A CA 1
ATOM 2956 C C . GLN A 1 366 ? -44.048 27.061 2.082 1.00 88.69 366 GLN A C 1
ATOM 2958 O O . GLN A 1 366 ? -43.709 28.220 1.853 1.00 88.69 366 GLN A O 1
ATOM 2963 N N . ILE A 1 367 ? -43.166 26.088 2.333 1.00 87.25 367 ILE A N 1
ATOM 2964 C CA . ILE A 1 367 ? -41.713 26.303 2.381 1.00 87.25 367 ILE A CA 1
ATOM 2965 C C . ILE A 1 367 ? -41.188 26.803 1.030 1.00 87.25 367 ILE A C 1
ATOM 2967 O O . ILE A 1 367 ? -40.406 27.750 0.990 1.00 87.25 367 ILE A O 1
ATOM 2971 N N . ILE A 1 368 ? -41.638 26.210 -0.080 1.00 83.69 368 ILE A N 1
ATOM 2972 C CA . ILE A 1 368 ? -41.236 26.637 -1.429 1.00 83.69 368 ILE A CA 1
ATOM 2973 C C . ILE A 1 368 ? -41.681 28.085 -1.685 1.00 83.69 368 ILE A C 1
ATOM 2975 O O . ILE A 1 368 ? -40.873 28.909 -2.109 1.00 83.69 368 ILE A O 1
ATOM 2979 N N . LYS A 1 369 ? -42.931 28.434 -1.353 1.00 85.81 369 LYS A N 1
ATOM 2980 C CA . LYS A 1 369 ? -43.440 29.810 -1.501 1.00 85.81 369 LYS A CA 1
ATOM 2981 C C . LYS A 1 369 ? -42.700 30.821 -0.620 1.00 85.81 369 LYS A C 1
ATOM 2983 O O . LYS A 1 369 ? -42.489 31.952 -1.052 1.00 85.81 369 LYS A O 1
ATOM 2988 N N . ASP A 1 370 ? -42.310 30.443 0.600 1.00 87.81 370 ASP A N 1
ATOM 2989 C CA . ASP A 1 370 ? -41.492 31.301 1.471 1.00 87.81 370 ASP A CA 1
ATOM 2990 C C . ASP A 1 370 ? -40.110 31.558 0.858 1.00 87.81 370 ASP A C 1
ATOM 2992 O O . ASP A 1 370 ? -39.651 32.697 0.800 1.00 87.81 370 ASP A O 1
ATOM 2996 N N . GLN A 1 371 ? -39.466 30.515 0.331 1.00 81.75 371 GLN A N 1
ATOM 2997 C CA . GLN A 1 371 ? -38.160 30.643 -0.315 1.00 81.75 371 GLN A CA 1
ATOM 2998 C C . GLN A 1 371 ? -38.218 31.494 -1.589 1.00 81.75 371 GLN A C 1
ATOM 3000 O O . GLN A 1 371 ? -37.303 32.286 -1.820 1.00 81.75 371 GLN A O 1
ATOM 3005 N N . GLU A 1 372 ? -39.289 31.376 -2.382 1.00 82.12 372 GLU A N 1
ATOM 3006 C CA . GLU A 1 372 ? -39.528 32.219 -3.561 1.00 82.12 372 GLU A CA 1
ATOM 3007 C C . GLU A 1 372 ? -39.717 33.685 -3.146 1.00 82.12 372 GLU A C 1
ATOM 3009 O O . GLU A 1 372 ? -39.032 34.571 -3.654 1.00 82.12 372 GLU A O 1
ATOM 3014 N N . ARG A 1 373 ? -40.558 33.948 -2.134 1.00 86.00 373 ARG A N 1
ATOM 3015 C CA . ARG A 1 373 ? -40.776 35.301 -1.593 1.00 86.00 373 ARG A CA 1
ATOM 3016 C C . ARG A 1 373 ? -39.488 35.939 -1.066 1.00 86.00 373 ARG A C 1
ATOM 3018 O O . ARG A 1 373 ? -39.309 37.147 -1.183 1.00 86.00 373 ARG A O 1
ATOM 3025 N N . ARG A 1 374 ? -38.598 35.141 -0.473 1.00 82.00 374 ARG A N 1
ATOM 3026 C CA . ARG A 1 374 ? -37.304 35.590 0.069 1.00 82.00 374 ARG A CA 1
ATOM 3027 C C . ARG A 1 374 ? -36.210 35.723 -0.995 1.00 82.00 374 ARG A C 1
ATOM 3029 O O . ARG A 1 374 ? -35.092 36.101 -0.651 1.00 82.00 374 ARG A O 1
ATOM 3036 N N . GLY A 1 375 ? -36.515 35.420 -2.259 1.00 78.81 375 GLY A N 1
ATOM 3037 C CA . GLY A 1 375 ? -35.580 35.517 -3.380 1.00 78.81 375 GLY A CA 1
ATOM 3038 C C . GLY A 1 375 ? -34.478 34.456 -3.369 1.00 78.81 375 GLY A C 1
ATOM 3039 O O . GLY A 1 375 ? -33.449 34.634 -4.020 1.00 78.81 375 GLY A O 1
ATOM 3040 N N . PHE A 1 376 ? -34.654 33.364 -2.615 1.00 74.31 376 PHE A N 1
ATOM 3041 C CA . PHE A 1 376 ? -33.694 32.256 -2.588 1.00 74.31 376 PHE A CA 1
ATOM 3042 C C . PHE A 1 376 ? -33.873 31.293 -3.757 1.00 74.31 376 PHE A C 1
ATOM 3044 O O . PHE A 1 376 ? -32.909 30.642 -4.155 1.00 74.31 376 PHE A O 1
ATOM 3051 N N . ILE A 1 377 ? -35.088 31.212 -4.297 1.00 74.12 377 ILE A N 1
ATOM 3052 C CA . ILE A 1 377 ? -35.416 30.439 -5.493 1.00 74.12 377 ILE A CA 1
ATOM 3053 C C . ILE A 1 377 ? -36.238 31.307 -6.446 1.00 74.12 377 ILE A C 1
ATOM 3055 O O . ILE A 1 377 ? -36.911 32.241 -6.015 1.00 74.12 377 ILE A O 1
ATOM 3059 N N . GLU A 1 378 ? -36.199 30.981 -7.733 1.00 77.06 378 GLU A N 1
ATOM 3060 C CA . GLU A 1 378 ? -36.995 31.641 -8.765 1.00 77.06 378 GLU A CA 1
ATOM 3061 C C . GLU A 1 378 ? -37.627 30.608 -9.698 1.00 77.06 378 GLU A C 1
ATOM 3063 O O . GLU A 1 378 ? -37.119 29.494 -9.867 1.00 77.06 378 GLU A O 1
ATOM 3068 N N . LYS A 1 379 ? -38.746 30.976 -10.322 1.00 76.50 379 LYS A N 1
ATOM 3069 C CA . LYS A 1 379 ? -39.396 30.125 -11.312 1.00 76.50 379 LYS A CA 1
ATOM 3070 C C . LYS A 1 379 ? -38.666 30.221 -12.651 1.00 76.50 379 LYS A C 1
ATOM 3072 O O . LYS A 1 379 ? -38.734 31.239 -13.337 1.00 76.50 379 LYS A O 1
ATOM 3077 N N . VAL A 1 380 ? -38.027 29.126 -13.048 1.00 72.88 380 VAL A N 1
ATOM 3078 C CA . VAL A 1 380 ? -37.360 29.003 -14.350 1.00 72.88 380 VAL A CA 1
ATOM 3079 C C . VAL A 1 380 ? -38.407 28.792 -15.453 1.00 72.88 380 VAL A C 1
ATOM 3081 O O . VAL A 1 380 ? -39.259 27.910 -15.335 1.00 72.88 380 VAL A O 1
ATOM 3084 N N . LYS A 1 381 ? -38.373 29.624 -16.506 1.00 65.75 381 LYS A N 1
ATOM 3085 C CA . LYS A 1 381 ? -39.339 29.589 -17.626 1.00 65.75 381 LYS A CA 1
ATOM 3086 C C . LYS A 1 381 ? -38.937 28.638 -18.758 1.00 65.75 381 LYS A C 1
ATOM 3088 O O . LYS A 1 381 ? -39.825 28.109 -19.415 1.00 65.75 381 LYS A O 1
ATOM 3093 N N . ASP A 1 382 ? -37.639 28.420 -18.952 1.00 64.81 382 ASP A N 1
ATOM 3094 C CA . ASP A 1 382 ? -37.082 27.555 -19.995 1.00 64.81 382 ASP A CA 1
ATOM 3095 C C . ASP A 1 382 ? -36.122 26.532 -19.352 1.00 64.81 382 ASP A C 1
ATOM 3097 O O . ASP A 1 382 ? -35.203 26.939 -18.637 1.00 64.81 382 ASP A O 1
ATOM 3101 N N . PRO A 1 383 ? -36.352 25.215 -19.493 1.00 60.84 383 PRO A N 1
ATOM 3102 C CA . PRO A 1 383 ? -35.478 24.193 -18.925 1.00 60.84 383 PRO A CA 1
ATOM 3103 C C . PRO A 1 383 ? -34.142 24.018 -19.668 1.00 60.84 383 PRO A C 1
ATOM 3105 O O . PRO A 1 383 ? -33.272 23.334 -19.131 1.00 60.84 383 PRO A O 1
ATOM 3108 N N . ASP A 1 384 ? -33.967 24.619 -20.850 1.00 57.25 384 ASP A N 1
ATOM 3109 C CA . ASP A 1 384 ? -32.805 24.406 -21.728 1.00 57.25 384 ASP A CA 1
ATOM 3110 C C . ASP A 1 384 ? -31.904 25.653 -21.837 1.00 57.25 384 ASP A C 1
ATOM 3112 O O . ASP A 1 384 ? -31.391 26.025 -22.893 1.00 57.25 384 ASP A O 1
ATOM 3116 N N . ILE A 1 385 ? -31.733 26.363 -20.717 1.00 57.72 385 ILE A N 1
ATOM 3117 C CA . ILE A 1 385 ? -30.883 27.557 -20.666 1.00 57.72 385 ILE A CA 1
ATOM 3118 C C . ILE A 1 385 ? -29.421 27.142 -20.885 1.00 57.72 385 ILE A C 1
ATOM 3120 O O . ILE A 1 385 ? -28.761 26.625 -19.987 1.00 57.72 385 ILE A O 1
ATOM 3124 N N . SER A 1 386 ? -28.904 27.447 -22.074 1.00 53.06 386 SER A N 1
ATOM 3125 C CA . SER A 1 386 ? -27.512 27.238 -22.500 1.00 53.06 386 SER A CA 1
ATOM 3126 C C . SER A 1 386 ? -26.555 28.368 -22.090 1.00 53.06 386 SER A C 1
ATOM 3128 O O . SER A 1 386 ? -25.377 28.354 -22.447 1.00 53.06 386 SER A O 1
ATOM 3130 N N . LYS A 1 387 ? -27.033 29.367 -21.332 1.00 53.25 387 LYS A N 1
ATOM 3131 C CA . LYS A 1 387 ? -26.216 30.485 -20.835 1.00 53.25 387 LYS A CA 1
ATOM 3132 C C . LYS A 1 387 ? -26.194 30.536 -19.309 1.00 53.25 387 LYS A C 1
ATOM 3134 O O . LYS A 1 387 ? -27.168 30.932 -18.677 1.00 53.25 387 LYS A O 1
ATOM 3139 N N . GLY A 1 388 ? -25.031 30.224 -18.740 1.00 59.06 388 GLY A N 1
ATOM 3140 C CA . GLY A 1 388 ? -24.769 30.263 -17.300 1.00 59.06 388 GLY A CA 1
ATOM 3141 C C . GLY A 1 388 ? -24.870 28.895 -16.623 1.00 59.06 388 GLY A C 1
ATOM 3142 O O . GLY A 1 388 ? -25.247 27.901 -17.234 1.00 59.06 388 GLY A O 1
ATOM 3143 N N . ILE A 1 389 ? -24.492 28.837 -15.345 1.00 57.06 389 ILE A N 1
ATOM 3144 C CA . ILE A 1 389 ? -24.541 27.606 -14.549 1.00 57.06 389 ILE A CA 1
ATOM 3145 C C . ILE A 1 389 ? -25.954 27.453 -13.980 1.00 57.06 389 ILE A C 1
ATOM 3147 O O . ILE A 1 389 ? -26.341 28.198 -13.077 1.00 57.06 389 ILE A O 1
ATOM 3151 N N . VAL A 1 390 ? -26.716 26.479 -14.481 1.00 60.47 390 VAL A N 1
ATOM 3152 C CA . VAL A 1 390 ? -28.069 26.182 -13.992 1.00 60.47 390 VAL A CA 1
ATOM 3153 C C . VAL A 1 390 ? -28.075 24.832 -13.278 1.00 60.47 390 VAL A C 1
ATOM 3155 O O . VAL A 1 390 ? -27.918 23.776 -13.889 1.00 60.47 390 VAL A O 1
ATOM 3158 N N . HIS A 1 391 ? -28.265 24.864 -11.958 1.00 64.12 391 HIS A N 1
ATOM 3159 C CA . HIS A 1 391 ? -28.421 23.670 -11.127 1.00 64.12 391 HIS A CA 1
ATOM 3160 C C . HIS A 1 391 ? -29.855 23.576 -10.602 1.00 64.12 391 HIS A C 1
ATOM 3162 O O . HIS A 1 391 ? -30.329 24.450 -9.879 1.00 64.12 391 HIS A O 1
ATOM 3168 N N . TYR A 1 392 ? -30.533 22.476 -10.911 1.00 66.94 392 TYR A N 1
ATOM 3169 C CA . TYR A 1 392 ? -31.856 22.144 -10.398 1.00 66.94 392 TYR A CA 1
ATOM 3170 C C . TYR A 1 392 ? -31.701 21.283 -9.148 1.00 66.94 392 TYR A C 1
ATOM 3172 O O . TYR A 1 392 ? -31.037 20.246 -9.195 1.00 66.94 392 TYR A O 1
ATOM 3180 N N . ILE A 1 393 ? -32.325 21.657 -8.031 1.00 63.16 393 ILE A N 1
ATOM 3181 C CA . ILE A 1 393 ? -32.227 20.891 -6.780 1.00 63.16 393 ILE A CA 1
ATOM 3182 C C . ILE A 1 393 ? -33.614 20.393 -6.372 1.00 63.16 393 ILE A C 1
ATOM 3184 O O . ILE A 1 393 ? -34.535 21.200 -6.268 1.00 63.16 393 ILE A O 1
ATOM 3188 N N . PRO A 1 394 ? -33.788 19.087 -6.104 1.00 55.00 394 PRO A N 1
ATOM 3189 C CA . PRO A 1 394 ? -35.110 18.539 -5.827 1.00 55.00 394 PRO A CA 1
ATOM 3190 C C . PRO A 1 394 ? -35.647 18.824 -4.412 1.00 55.00 394 PRO A C 1
ATOM 3192 O O . PRO A 1 394 ? -36.797 18.488 -4.151 1.00 55.00 394 PRO A O 1
ATOM 3195 N N . HIS A 1 395 ? -34.851 19.363 -3.474 1.00 53.41 395 HIS A N 1
ATOM 3196 C CA . HIS A 1 395 ? -35.302 19.528 -2.075 1.00 53.41 395 HIS A CA 1
ATOM 3197 C C . HIS A 1 395 ? -34.502 20.491 -1.179 1.00 53.41 395 HIS A C 1
ATOM 3199 O O . HIS A 1 395 ? -34.865 20.621 -0.013 1.00 53.41 395 HIS A O 1
ATOM 3205 N N . HIS A 1 396 ? -33.440 21.164 -1.635 1.00 44.50 396 HIS A N 1
ATOM 3206 C CA . HIS A 1 396 ? -32.647 22.060 -0.777 1.00 44.50 396 HIS A CA 1
ATOM 3207 C C . HIS A 1 396 ? -32.360 23.400 -1.468 1.00 44.50 396 HIS A C 1
ATOM 3209 O O . HIS A 1 396 ? -31.927 23.395 -2.621 1.00 44.50 396 HIS A O 1
ATOM 3215 N N . PRO A 1 397 ? -32.541 24.544 -0.782 1.00 40.75 397 PRO A N 1
ATOM 3216 C CA . PRO A 1 397 ? -32.045 25.816 -1.280 1.00 40.75 397 PRO A CA 1
ATOM 3217 C C . PRO A 1 397 ? -30.516 25.826 -1.193 1.00 40.75 397 PRO A C 1
ATOM 3219 O O . PRO A 1 397 ? -29.941 25.745 -0.104 1.00 40.75 397 PRO A O 1
ATOM 3222 N N . VAL A 1 398 ? -29.842 25.964 -2.335 1.00 36.12 398 VAL A N 1
ATOM 3223 C CA . VAL A 1 398 ? -28.460 26.450 -2.331 1.00 36.12 398 VAL A CA 1
ATOM 3224 C C . VAL A 1 398 ? -28.510 27.939 -2.043 1.00 36.12 398 VAL A C 1
ATOM 3226 O O . VAL A 1 398 ? -29.228 28.708 -2.677 1.00 36.12 398 VAL A O 1
ATOM 3229 N N . LYS A 1 399 ? -27.763 28.330 -1.018 1.00 34.22 399 LYS A N 1
ATOM 3230 C CA . LYS A 1 399 ? -27.669 29.702 -0.544 1.00 34.22 399 LYS A CA 1
ATOM 3231 C C . LYS A 1 399 ? -27.112 30.586 -1.664 1.00 34.22 399 LYS A C 1
ATOM 3233 O O . LYS A 1 399 ? -25.913 30.543 -1.928 1.00 34.22 399 LYS A O 1
ATOM 3238 N N . LYS A 1 400 ? -27.961 31.408 -2.286 1.00 31.64 400 LYS A N 1
ATOM 3239 C CA . LYS A 1 400 ? -27.506 32.551 -3.084 1.00 31.64 400 LYS A CA 1
ATOM 3240 C C . LYS A 1 400 ? -26.849 33.535 -2.110 1.00 31.64 400 LYS A C 1
ATOM 3242 O O . LYS A 1 400 ? -27.488 33.977 -1.152 1.00 31.64 400 LYS A O 1
ATOM 3247 N N . LYS A 1 401 ? -25.552 33.774 -2.279 1.00 37.97 401 LYS A N 1
ATOM 3248 C CA . LYS A 1 401 ? -24.884 34.954 -1.730 1.00 37.97 401 LYS A CA 1
ATOM 3249 C C . LYS A 1 401 ? -24.763 35.968 -2.843 1.00 37.97 401 LYS A C 1
ATOM 3251 O O . LYS A 1 401 ? -24.293 35.549 -3.926 1.00 37.97 401 LYS A O 1
#